Protein AF-0000000084421036 (afdb_homodimer)

Secondary structure (DSSP, 8-state):
--STTSSS----BSSSS-EEHHHHHHHHHHTTTTTEEEEEE--S-SSS-EEEEEE--TTSHHHHHHHHHHHHHHHHHHHHTT--STTTEEE-TT--EE-TTS-EE--SEEEEES-SS-TTS-----SEEEEEESSS-HHHHHHHHHHHHSTTTT--SEEEEEEEE---TTS-TTS----EEEEEEEEE-TTT--EEESSSPEEE-TT----EEEEEHHHHSTT--HHHHHHHHHHHHHHHHHHHHHHHHH-SS-HHHHHHHHHHHHSSPTTEEEEE-HHHHHTT-/--SGGGSS-PPPBSSSS-EEHHHHHHHHHHTTTTTEEEEEE--S-SSS-EEEEEE----SHHHHHHHHHHHHHHHHHHHHTT--STTTEEE-TT--EE-TTS-EE--SEEEEES-SS-TTS-----SEEEEEESSS-HHHHHHHHHHHHSTTTT--SEEEEEEEE---TTS-TTS----EEEEEEEEE-TTT--EEE-SSPEEE-TT----EEEEEHHHHSTT--HHHHHHHHHHHHHHHHHHHHHHHHH-SS-HHHHHHHHHHHHSSPTTEEEEE-HHHHHTT-

Radius of gyration: 23.01 Å; Cα contacts (8 Å, |Δi|>4): 1258; chains: 2; bounding box: 66×68×69 Å

Organism: Gonium pectorale (NCBI:txid33097)

Solvent-accessible surface area (backbone atoms only — not comparable to full-atom values): 28670 Å² total; per-residue (Å²): 130,79,64,68,73,68,68,58,52,63,50,38,59,54,39,92,60,63,38,36,41,62,52,41,45,47,40,22,59,36,11,36,46,29,32,55,29,52,46,67,42,92,68,80,45,79,94,52,27,34,13,36,37,20,19,42,34,68,31,43,40,65,29,16,25,54,39,45,42,49,51,40,29,52,49,48,44,34,40,76,68,66,38,53,43,49,70,46,27,26,62,36,24,39,25,62,38,71,22,75,77,64,43,47,48,60,42,69,21,29,30,22,51,51,48,90,46,59,64,68,39,79,74,70,56,32,24,36,36,33,41,63,29,45,90,47,45,68,68,36,47,54,49,50,42,35,39,33,17,16,80,65,20,40,51,15,32,31,25,38,35,38,36,38,43,76,41,68,80,74,62,66,100,80,63,75,60,65,30,35,36,39,38,40,41,35,25,37,32,90,84,80,30,44,53,38,68,73,60,77,68,46,75,40,32,56,77,50,67,87,42,69,44,77,43,51,38,69,45,58,38,69,91,61,52,72,64,57,45,50,52,48,37,50,47,46,34,50,43,17,52,48,47,23,51,43,43,56,63,60,55,76,78,67,51,64,62,28,46,48,48,17,45,52,37,54,66,40,66,86,45,42,47,65,34,62,38,48,69,48,32,48,44,39,95,128,80,62,68,74,66,64,60,60,65,54,42,60,55,38,92,60,62,38,35,40,59,52,41,43,46,37,22,60,30,9,30,49,30,29,54,28,56,46,69,43,93,68,79,46,78,94,52,27,36,11,37,37,22,26,50,12,72,33,42,42,66,28,16,25,52,40,44,43,49,50,41,29,51,51,48,44,33,41,76,68,67,38,52,44,49,70,46,26,26,61,34,25,39,25,63,38,71,23,76,75,64,45,48,47,62,42,70,20,30,29,22,53,51,49,90,47,58,65,65,39,78,74,71,56,30,24,35,36,32,42,64,28,45,88,54,50,69,68,31,46,53,49,51,41,37,41,32,18,16,78,66,20,40,52,16,32,29,25,39,34,37,37,40,43,75,40,68,80,74,64,68,101,82,63,74,60,66,30,33,35,37,38,38,39,35,27,37,32,89,84,79,30,44,53,37,68,66,64,76,69,44,76,39,32,58,78,50,64,86,41,67,44,75,43,50,39,69,46,58,38,69,90,60,52,72,65,58,44,49,54,49,37,49,48,46,34,49,44,17,52,49,48,22,51,45,41,51,63,65,45,75,80,57,43,63,62,28,46,48,49,17,46,52,38,55,67,41,65,84,46,40,45,66,34,60,37,50,69,47,33,48,42,40,94

pLDDT: mean 70.33, std 19.18, range [15.92, 97.0]

Foldseek 3Di:
DVPPVPPQQFADQPDPFWDWQVVLCVVCVVVVNPQWWFDFDPPPDQPTGTTTTTGNPQPDCLFVVLLVLQQVLVLVLCVLLPQNPCQAKAKPAQDWAAWQSGTIGTFNTFMAGRFPDDNPDDTAQTLETEHEDEPTDPVNQVVVQQQSQAPRHSVYFKYKYKYWDFQPPPDDPPDQRWIKIKIWMWGQDPPPSGIDTPDDIDIATLPDAWPKDWAALCSNHPPDDPVVQQVSLVSQLVSLQVQLVVVCPPDPPDNVNSVVSSVCSNPDDRRIGIRTCVVVSNVSD/DVVVVVPQQFADQPDPFWDWVVVLCVVCVVVVNPQWWFDFDPPPPPPTGTGTTTGNPPPDCLFVVLLVLQQVLVLVLCVLLVQNPCQAKAKPAQDWAAWQSGTIGTFRTFMAGRFPDDNPDDTAQTLETEHEDEPTDPSNQVVVQQQSQAPRHSVYFKYKYKYWDFQPPPDDPPDQRWIKIKIWMWGQDPPPSGIDTPDHIDMATLPDAWPKDWAALCSNHPPDDPVVQQVSLVSQLVSLQVQLVVVVPPDVPPNPNSVVSSVCSNPDDRRIGIRTCVVVSNVND

Nearest PDB structures (foldseek):
  2iqi-assembly7_G  TM=3.781E-01  e=5.170E-01  Xanthomonas campestris pv. campestris
  2iqi-assembly8_H  TM=3.558E-01  e=4.579E-01  Xanthomonas campestris pv. campestris
  2iqi-assembly6_F  TM=3.043E-01  e=6.202E-01  Xanthomonas campestris pv. campestris
  6ayf-assembly1_B  TM=2.927E-01  e=1.741E+00  Homo sapiens
  2iqi-assembly7_G  TM=3.568E-01  e=3.986E-01  Xanthomonas campestris pv. campestris

Sequence (570 aa):
MRSALNSCGFGERLLEEPIRQSEFDALAKSVDDRGLWFKPIDDGRGADPLGLVLRSSETSLLHEVPRAYANTALHHALDALGLSNPEQFRVTGSARRTFANGERREPDGSFEYKPAAGPFEPPGPPTLVLEVAHEQSRAELLAALCSWVGPAGGGAKLAIGIYVHAGSPGQEQGAEADHRLEVHVYAEHATSGAPTALGPPITLTRHSQPGLLWLPLTLLMPGSSRAERAVLSARIAAAGLLGGLWRCVQLPVWPVQSARWAMARWCGPWGALPLDLCQLVRTLGMRSALNSCGFGERLLEEPIRQSEFDALAKSVDDRGLWFKPIDDGRGADPLGLVLRSSETSLLHEVPRAYANTALHHALDALGLSNPEQFRVTGSARRTFANGERREPDGSFEYKPAAGPFEPPGPPTLVLEVAHEQSRAELLAALCSWVGPAGGGAKLAIGIYVHAGSPGQEQGAEADHRLEVHVYAEHATSGAPTALGPPITLTRHSQPGLLWLPLTLLMPGSSRAERAVLSARIAAAGLLGGLWRCVQLPVWPVQSARWAMARWCGPWGALPLDLCQLVRTLG

Structure (mmCIF, N/CA/C/O backbone):
data_AF-0000000084421036-model_v1
#
loop_
_entity.id
_entity.type
_entity.pdbx_description
1 polymer 'Uncharacterized protein'
#
loop_
_atom_site.group_PDB
_atom_site.id
_atom_site.type_symbol
_atom_site.label_atom_id
_atom_site.label_alt_id
_atom_site.label_comp_id
_atom_site.label_asym_id
_atom_site.label_entity_id
_atom_site.label_seq_id
_atom_site.pdbx_PDB_ins_code
_atom_site.Cartn_x
_atom_site.Cartn_y
_atom_site.Cartn_z
_atom_site.occupancy
_atom_site.B_iso_or_equiv
_atom_site.auth_seq_id
_atom_site.auth_comp_id
_atom_site.auth_asym_id
_atom_site.auth_atom_id
_atom_site.pdbx_PDB_model_num
ATOM 1 N N . MET A 1 1 ? 8.359 38.469 -8.281 1 16.28 1 MET A N 1
ATOM 2 C CA . MET A 1 1 ? 7.316 37.656 -7.684 1 16.28 1 MET A CA 1
ATOM 3 C C . MET A 1 1 ? 7.156 36.344 -8.453 1 16.28 1 MET A C 1
ATOM 5 O O . MET A 1 1 ? 6.305 35.5 -8.109 1 16.28 1 MET A O 1
ATOM 9 N N . ARG A 1 2 ? 7.645 36.312 -9.711 1 21.31 2 ARG A N 1
ATOM 10 C CA . ARG A 1 2 ? 7.848 35.312 -10.758 1 21.31 2 ARG A CA 1
ATOM 11 C C . ARG A 1 2 ? 8.789 34.188 -10.281 1 21.31 2 ARG A C 1
ATOM 13 O O . ARG A 1 2 ? 8.75 33.062 -10.789 1 21.31 2 ARG A O 1
ATOM 20 N N . SER A 1 3 ? 9.75 34.625 -9.5 1 20.91 3 SER A N 1
ATOM 21 C CA . SER A 1 3 ? 10.953 33.844 -9.211 1 20.91 3 SER A CA 1
ATOM 22 C C . SER A 1 3 ? 10.664 32.75 -8.195 1 20.91 3 SER A C 1
ATOM 24 O O . SER A 1 3 ? 11.414 31.766 -8.102 1 20.91 3 SER A O 1
ATOM 26 N N . ALA A 1 4 ? 9.844 33.156 -7.262 1 20.12 4 ALA A N 1
ATOM 27 C CA . ALA A 1 4 ? 9.742 32.375 -6.039 1 20.12 4 ALA A CA 1
ATOM 28 C C . ALA A 1 4 ? 9 31.062 -6.293 1 20.12 4 ALA A C 1
ATOM 30 O O . ALA A 1 4 ? 8.969 30.188 -5.426 1 20.12 4 ALA A O 1
ATOM 31 N N . LEU A 1 5 ? 8.094 31.109 -7.246 1 22.11 5 LEU A N 1
ATOM 32 C CA . LEU A 1 5 ? 7.285 29.969 -7.637 1 22.11 5 LEU A CA 1
ATOM 33 C C . LEU A 1 5 ? 8.164 28.859 -8.211 1 22.11 5 LEU A C 1
ATOM 35 O O . LEU A 1 5 ? 7.688 27.75 -8.461 1 22.11 5 LEU A O 1
ATOM 39 N N . ASN A 1 6 ? 9.336 29.25 -8.68 1 23.8 6 ASN A N 1
ATOM 40 C CA . ASN A 1 6 ? 10.344 28.422 -9.344 1 23.8 6 ASN A CA 1
ATOM 41 C C . ASN A 1 6 ? 10.984 27.438 -8.375 1 23.8 6 ASN A C 1
ATOM 43 O O . ASN A 1 6 ? 11.664 26.5 -8.797 1 23.8 6 ASN A O 1
ATOM 47 N N . SER A 1 7 ? 11.219 27.875 -7.223 1 22.31 7 SER A N 1
ATOM 48 C CA . SER A 1 7 ? 12.117 27.141 -6.336 1 22.31 7 SER A CA 1
ATOM 49 C C . SER A 1 7 ? 11.422 25.953 -5.695 1 22.31 7 SER A C 1
ATOM 51 O O . SER A 1 7 ? 12.047 25.188 -4.957 1 22.31 7 SER A O 1
ATOM 53 N N . CYS A 1 8 ? 10.172 26.094 -5.375 1 24.09 8 CYS A N 1
ATOM 54 C CA . CYS A 1 8 ? 9.562 25.047 -4.57 1 24.09 8 CYS A CA 1
ATOM 55 C C . CYS A 1 8 ? 9.344 23.781 -5.395 1 24.09 8 CYS A C 1
ATOM 57 O O . CYS A 1 8 ? 8.984 23.859 -6.574 1 24.09 8 CYS A O 1
ATOM 59 N N . GLY A 1 9 ? 10.07 22.781 -5.062 1 25.77 9 GLY A N 1
ATOM 60 C CA . GLY A 1 9 ? 10.359 21.422 -5.516 1 25.77 9 GLY A CA 1
ATOM 61 C C . GLY A 1 9 ? 9.148 20.703 -6.062 1 25.77 9 GLY A C 1
ATOM 62 O O . GLY A 1 9 ? 9 19.5 -5.863 1 25.77 9 GLY A O 1
ATOM 63 N N . PHE A 1 10 ? 8.117 21.391 -6.297 1 31.45 10 PHE A N 1
ATOM 64 C CA . PHE A 1 10 ? 6.902 20.859 -6.914 1 31.45 10 PHE A CA 1
ATOM 65 C C . PHE A 1 10 ? 7.219 20.203 -8.25 1 31.45 10 PHE A C 1
ATOM 67 O O . PHE A 1 10 ? 8.203 20.547 -8.906 1 31.45 10 PHE A O 1
ATOM 74 N N . GLY A 1 11 ? 6.625 18.922 -8.32 1 36 11 GLY A N 1
ATOM 75 C CA . GLY A 1 11 ? 6.789 18.188 -9.57 1 36 11 GLY A CA 1
ATOM 76 C C . GLY A 1 11 ? 6.527 19.031 -10.797 1 36 11 GLY A C 1
ATOM 77 O O . GLY A 1 11 ? 6.152 20.203 -10.68 1 36 11 GLY A O 1
ATOM 78 N N . GLU A 1 12 ? 7.066 18.562 -11.898 1 37.5 12 GLU A N 1
ATOM 79 C CA . GLU A 1 12 ? 7.062 19.312 -13.148 1 37.5 12 GLU A CA 1
ATOM 80 C C . GLU A 1 12 ? 5.641 19.672 -13.578 1 37.5 12 GLU A C 1
ATOM 82 O O . GLU A 1 12 ? 4.703 18.906 -13.32 1 37.5 12 GLU A O 1
ATOM 87 N N . ARG A 1 13 ? 5.449 20.969 -13.844 1 41.84 13 ARG A N 1
ATOM 88 C CA . ARG A 1 13 ? 4.234 21.531 -14.414 1 41.84 13 ARG A CA 1
ATOM 89 C C . ARG A 1 13 ? 3.775 20.734 -15.625 1 41.84 13 ARG A C 1
ATOM 91 O O . ARG A 1 13 ? 4.535 20.547 -16.578 1 41.84 13 ARG A O 1
ATOM 98 N N . LEU A 1 14 ? 2.701 19.859 -15.414 1 47.59 14 LEU A N 1
ATOM 99 C CA . LEU A 1 14 ? 2.145 19.047 -16.5 1 47.59 14 LEU A CA 1
ATOM 100 C C . LEU A 1 14 ? 1.559 19.938 -17.594 1 47.59 14 LEU A C 1
ATOM 102 O O . LEU A 1 14 ? 1.638 19.594 -18.781 1 47.59 14 LEU A O 1
ATOM 106 N N . LEU A 1 15 ? 0.839 20.938 -17.094 1 46.53 15 LEU A N 1
ATOM 107 C CA . LEU A 1 15 ? 0.282 21.906 -18.031 1 46.53 15 LEU A CA 1
ATOM 108 C C . LEU A 1 15 ? 1.043 23.234 -17.969 1 46.53 15 LEU A C 1
ATOM 110 O O . LEU A 1 15 ? 1.38 23.703 -16.875 1 46.53 15 LEU A O 1
ATOM 114 N N . GLU A 1 16 ? 1.547 23.594 -19.141 1 47.31 16 GLU A N 1
ATOM 115 C CA . GLU A 1 16 ? 2.248 24.859 -19.203 1 47.31 16 GLU A CA 1
ATOM 116 C C . GLU A 1 16 ? 1.397 25.984 -18.594 1 47.31 16 GLU A C 1
ATOM 118 O O . GLU A 1 16 ? 1.912 26.859 -17.891 1 47.31 16 GLU A O 1
ATOM 123 N N . GLU A 1 17 ? 0.081 25.875 -18.906 1 51.34 17 GLU A N 1
ATOM 124 C CA . GLU A 1 17 ? -0.787 26.938 -18.406 1 51.34 17 GLU A CA 1
ATOM 125 C C . GLU A 1 17 ? -1.604 26.453 -17.219 1 51.34 17 GLU A C 1
ATOM 127 O O . GLU A 1 17 ? -2.068 25.312 -17.188 1 51.34 17 GLU A O 1
ATOM 132 N N . PRO A 1 18 ? -1.616 27.312 -16.25 1 57.75 18 PRO A N 1
ATOM 133 C CA . PRO A 1 18 ? -2.502 27 -15.133 1 57.75 18 PRO A CA 1
ATOM 134 C C . PRO A 1 18 ? -3.959 26.828 -15.562 1 57.75 18 PRO A C 1
ATOM 136 O O . PRO A 1 18 ? -4.387 27.422 -16.547 1 57.75 18 PRO A O 1
ATOM 139 N N . ILE A 1 19 ? -4.598 25.875 -14.961 1 63.59 19 ILE A N 1
ATOM 140 C CA . ILE A 1 19 ? -6.023 25.703 -15.219 1 63.59 19 ILE A CA 1
ATOM 141 C C . ILE A 1 19 ? -6.812 25.938 -13.938 1 63.59 19 ILE A C 1
ATOM 143 O O . ILE A 1 19 ? -6.242 25.953 -12.844 1 63.59 19 ILE A O 1
ATOM 147 N N . ARG A 1 20 ? -8.125 26.281 -14.25 1 60.31 20 ARG A N 1
ATOM 148 C CA . ARG A 1 20 ? -9 26.469 -13.094 1 60.31 20 ARG A CA 1
ATOM 149 C C . ARG A 1 20 ? -9.242 25.141 -12.375 1 60.31 20 ARG A C 1
ATOM 151 O O . ARG A 1 20 ? -9.203 24.078 -13 1 60.31 20 ARG A O 1
ATOM 158 N N . GLN A 1 21 ? -9.445 25.328 -11.07 1 62.16 21 GLN A N 1
ATOM 159 C CA . GLN A 1 21 ? -9.734 24.141 -10.281 1 62.16 21 GLN A CA 1
ATOM 160 C C . GLN A 1 21 ? -10.891 23.344 -10.883 1 62.16 21 GLN A C 1
ATOM 162 O O . GLN A 1 21 ? -10.867 22.109 -10.883 1 62.16 21 GLN A O 1
ATOM 167 N N . SER A 1 22 ? -11.898 24.062 -11.273 1 61.53 22 SER A N 1
ATOM 168 C CA . SER A 1 22 ? -13.031 23.375 -11.898 1 61.53 22 SER A CA 1
ATOM 169 C C . SER A 1 22 ? -12.586 22.562 -13.109 1 61.53 22 SER A C 1
ATOM 171 O O . SER A 1 22 ? -13.062 21.453 -13.328 1 61.53 22 SER A O 1
ATOM 173 N N . GLU A 1 23 ? -11.727 23.172 -13.859 1 58.84 23 GLU A N 1
ATOM 174 C CA . GLU A 1 23 ? -11.18 22.469 -15.016 1 58.84 23 GLU A CA 1
ATOM 175 C C . GLU A 1 23 ? -10.312 21.281 -14.57 1 58.84 23 GLU A C 1
ATOM 177 O O . GLU A 1 23 ? -10.359 20.219 -15.188 1 58.84 23 GLU A O 1
ATOM 182 N N . PHE A 1 24 ? -9.547 21.641 -13.578 1 59.06 24 PHE A N 1
ATOM 183 C CA . PHE A 1 24 ? -8.758 20.547 -13.016 1 59.06 24 PHE A CA 1
ATOM 184 C C . PHE A 1 24 ? -9.672 19.438 -12.516 1 59.06 24 PHE A C 1
ATOM 186 O O . PHE A 1 24 ? -9.406 18.25 -12.758 1 59.06 24 PHE A O 1
ATOM 193 N N . ASP A 1 25 ? -10.641 20.016 -11.836 1 57.5 25 ASP A N 1
ATOM 194 C CA . ASP A 1 25 ? -11.602 19.031 -11.336 1 57.5 25 ASP A CA 1
ATOM 195 C C . ASP A 1 25 ? -12.234 18.25 -12.492 1 57.5 25 ASP A C 1
ATOM 197 O O . ASP A 1 25 ? -12.438 17.047 -12.391 1 57.5 25 ASP A O 1
ATOM 201 N N . ALA A 1 26 ? -12.555 19.016 -13.43 1 51.22 26 ALA A N 1
ATOM 202 C CA . ALA A 1 26 ? -13.086 18.375 -14.625 1 51.22 26 ALA A CA 1
ATOM 203 C C . ALA A 1 26 ? -12.047 17.453 -15.266 1 51.22 26 ALA A C 1
ATOM 205 O O . ALA A 1 26 ? -12.375 16.344 -15.688 1 51.22 26 ALA A O 1
ATOM 206 N N . LEU A 1 27 ? -10.922 18.047 -15.258 1 51.53 27 LEU A N 1
ATOM 207 C CA . LEU A 1 27 ? -9.805 17.25 -15.781 1 51.53 27 LEU A CA 1
ATOM 208 C C . LEU A 1 27 ? -9.539 16.047 -14.906 1 51.53 27 LEU A C 1
ATOM 210 O O . LEU A 1 27 ? -9.367 14.93 -15.406 1 51.53 27 LEU A O 1
ATOM 214 N N . ALA A 1 28 ? -9.484 16.531 -13.648 1 51.47 28 ALA A N 1
ATOM 215 C CA . ALA A 1 28 ? -9.258 15.484 -12.664 1 51.47 28 ALA A CA 1
ATOM 216 C C . ALA A 1 28 ? -10.375 14.445 -12.711 1 51.47 28 ALA A C 1
ATOM 218 O O . ALA A 1 28 ? -10.117 13.242 -12.594 1 51.47 28 ALA A O 1
ATOM 219 N N . LYS A 1 29 ? -11.516 15.078 -12.75 1 48.25 29 LYS A N 1
ATOM 220 C CA . LYS A 1 29 ? -12.688 14.227 -12.883 1 48.25 29 LYS A CA 1
ATOM 221 C C . LYS A 1 29 ? -12.625 13.391 -14.164 1 48.25 29 LYS A C 1
ATOM 223 O O . LYS A 1 29 ? -13.016 12.219 -14.172 1 48.25 29 LYS A O 1
ATOM 228 N N . SER A 1 30 ? -12.227 14.102 -15.023 1 40.78 30 SER A N 1
ATOM 229 C CA . SER A 1 30 ? -12.18 13.453 -16.328 1 40.78 30 SER A CA 1
ATOM 230 C C . SER A 1 30 ? -11.016 12.469 -16.422 1 40.78 30 SER A C 1
ATOM 232 O O . SER A 1 30 ? -11.07 11.508 -17.188 1 40.78 30 SER A O 1
ATOM 234 N N . VAL A 1 31 ? -10.117 13.016 -15.672 1 41.53 31 VAL A N 1
ATOM 235 C CA . VAL A 1 31 ? -8.93 12.172 -15.742 1 41.53 31 VAL A CA 1
ATOM 236 C C . VAL A 1 31 ? -8.805 11.359 -14.461 1 41.53 31 VAL A C 1
ATOM 238 O O . VAL A 1 31 ? -7.789 10.688 -14.242 1 41.53 31 VAL A O 1
ATOM 241 N N . ASP A 1 32 ? -9.898 11.031 -13.867 1 39.94 32 ASP A N 1
ATOM 242 C CA . ASP A 1 32 ? -10.078 10.391 -12.57 1 39.94 32 ASP A CA 1
ATOM 243 C C . ASP A 1 32 ? -8.914 10.727 -11.633 1 39.94 32 ASP A C 1
ATOM 245 O O . ASP A 1 32 ? -8.586 9.938 -10.742 1 39.94 32 ASP A O 1
ATOM 249 N N . ASP A 1 33 ? -8.281 11.805 -11.43 1 42.75 33 ASP A N 1
ATOM 250 C CA . ASP A 1 33 ? -7.527 12.672 -10.539 1 42.75 33 ASP A CA 1
ATOM 251 C C . ASP A 1 33 ? -6.207 12.031 -10.125 1 42.75 33 ASP A C 1
ATOM 253 O O . ASP A 1 33 ? -5.617 12.406 -9.109 1 42.75 33 ASP A O 1
ATOM 257 N N . ARG A 1 34 ? -5.652 10.805 -10.5 1 41.72 34 ARG A N 1
ATOM 258 C CA . ARG A 1 34 ? -4.488 10.273 -9.797 1 41.72 34 ARG A CA 1
ATOM 259 C C . ARG A 1 34 ? -3.209 10.945 -10.266 1 41.72 34 ARG A C 1
ATOM 261 O O . ARG A 1 34 ? -3.031 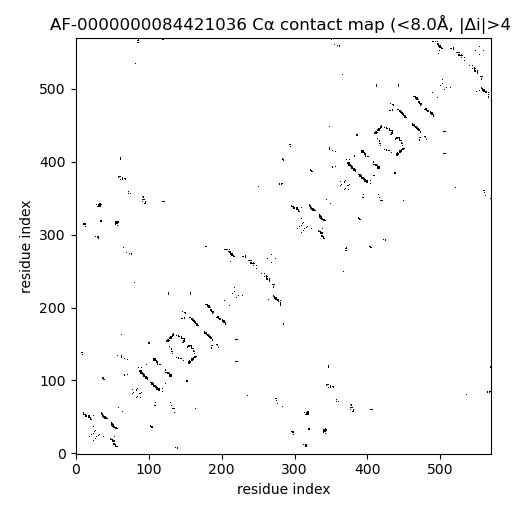11.188 -11.469 1 41.72 34 ARG A O 1
ATOM 268 N N . GLY A 1 35 ? -2.242 11.453 -9.5 1 46.03 35 GLY A N 1
ATOM 269 C CA . GLY A 1 35 ? -0.899 12 -9.602 1 46.03 35 GLY A CA 1
ATOM 270 C C . GLY A 1 35 ? -0.878 13.469 -9.992 1 46.03 35 GLY A C 1
ATOM 271 O O . GLY A 1 35 ? 0.162 13.992 -10.391 1 46.03 35 GLY A O 1
ATOM 272 N N . LEU A 1 36 ? -2.119 13.898 -10.172 1 49.56 36 LEU A N 1
ATOM 273 C CA . LEU A 1 36 ? -2.137 15.336 -10.438 1 49.56 36 LEU A CA 1
ATOM 274 C C . LEU A 1 36 ? -2.32 16.125 -9.148 1 49.56 36 LEU A C 1
ATOM 276 O O . LEU A 1 36 ? -3.059 15.703 -8.25 1 49.56 36 LEU A O 1
ATOM 280 N N . TRP A 1 37 ? -1.472 16.875 -8.945 1 50.19 37 TRP A N 1
ATOM 281 C CA . TRP A 1 37 ? -1.59 17.859 -7.883 1 50.19 37 TRP A CA 1
ATOM 282 C C . TRP A 1 37 ? -1.975 19.219 -8.453 1 50.19 37 TRP A C 1
ATOM 284 O O . TRP A 1 37 ? -1.492 19.625 -9.516 1 50.19 37 TRP A O 1
ATOM 294 N N . PHE A 1 38 ? -3.17 19.703 -7.91 1 53.91 38 PHE A N 1
ATOM 295 C CA . PHE A 1 38 ? -3.555 21.078 -8.203 1 53.91 38 PHE A CA 1
ATOM 296 C C . PHE A 1 38 ? -2.982 22.031 -7.156 1 53.91 38 PHE A C 1
ATOM 298 O O . PHE A 1 38 ? -3.301 21.922 -5.969 1 53.91 38 PHE A O 1
ATOM 305 N N . LYS A 1 39 ? -1.977 22.688 -7.523 1 51.84 39 LYS A N 1
ATOM 306 C CA . LYS A 1 39 ? -1.442 23.75 -6.68 1 51.84 39 LYS A CA 1
ATOM 307 C C . LYS A 1 39 ? -2.043 25.094 -7.055 1 51.84 39 LYS A C 1
ATOM 309 O O . LYS A 1 39 ? -1.723 25.656 -8.109 1 51.84 39 LYS A O 1
ATOM 314 N N . PRO A 1 40 ? -3.021 25.484 -6.191 1 53.84 40 PRO A N 1
ATOM 315 C CA . PRO A 1 40 ? -3.625 26.781 -6.504 1 53.84 40 PRO A CA 1
ATOM 316 C C . PRO A 1 40 ? -2.6 27.906 -6.57 1 53.84 40 PRO A C 1
ATOM 318 O O . PRO A 1 40 ? -1.615 27.906 -5.828 1 53.84 40 PRO A O 1
ATOM 321 N N . ILE A 1 41 ? -2.645 28.672 -7.613 1 53.31 41 ILE A N 1
ATOM 322 C CA . ILE A 1 41 ? -1.901 29.922 -7.668 1 53.31 41 ILE A CA 1
ATOM 323 C C . ILE A 1 41 ? -2.816 31.094 -7.281 1 53.31 41 ILE A C 1
ATOM 325 O O . ILE A 1 41 ? -3.979 31.125 -7.688 1 53.31 41 ILE A O 1
ATOM 329 N N . ASP A 1 42 ? -2.625 31.672 -6.191 1 47.94 42 ASP A N 1
ATOM 330 C CA . ASP A 1 42 ? -3.451 32.781 -5.762 1 47.94 42 ASP A CA 1
ATOM 331 C C . ASP A 1 42 ? -3.727 33.75 -6.922 1 47.94 42 ASP A C 1
ATOM 333 O O . ASP A 1 42 ? -2.82 34.438 -7.398 1 47.94 42 ASP A O 1
ATOM 337 N N . ASP A 1 43 ? -4.855 33.531 -7.621 1 55.19 43 ASP A N 1
ATOM 338 C CA . ASP A 1 43 ? -5.215 34.5 -8.656 1 55.19 43 ASP A CA 1
ATOM 339 C C . ASP A 1 43 ? -6.383 35.375 -8.211 1 55.19 43 ASP A C 1
ATOM 341 O O . ASP A 1 43 ? -6.965 36.094 -9.023 1 55.19 43 ASP A O 1
ATOM 345 N N . GLY A 1 44 ? -6.684 35.312 -7.062 1 56.59 44 GLY A N 1
ATOM 346 C CA . GLY A 1 44 ? -7.707 36.188 -6.504 1 56.59 44 GLY A CA 1
ATOM 347 C C . GLY A 1 44 ? -9.102 35.594 -6.594 1 56.59 44 GLY A C 1
ATOM 348 O O . GLY A 1 44 ? -10.062 36.188 -6.082 1 56.59 44 GLY A O 1
ATOM 349 N N . ARG A 1 45 ? -9.359 34.656 -7.387 1 54.75 45 ARG A N 1
ATOM 350 C CA . ARG A 1 45 ? -10.695 34.062 -7.441 1 54.75 45 ARG A CA 1
ATOM 351 C C . ARG A 1 45 ? -10.773 32.812 -6.555 1 54.75 45 ARG A C 1
ATOM 353 O O . ARG A 1 45 ? -10.078 31.828 -6.789 1 54.75 45 ARG A O 1
ATOM 360 N N . GLY A 1 46 ? -11.219 32.906 -5.445 1 55.94 46 GLY A N 1
ATOM 361 C CA . GLY A 1 46 ? -11.297 31.969 -4.332 1 55.94 46 GLY A CA 1
ATOM 362 C C . GLY A 1 46 ? -12.086 30.719 -4.656 1 55.94 46 GLY A C 1
ATOM 363 O O . GLY A 1 46 ? -11.672 29.609 -4.312 1 55.94 46 GLY A O 1
ATOM 364 N N . ALA A 1 47 ? -13.234 30.75 -5.297 1 61.12 47 ALA A N 1
ATOM 365 C CA . ALA A 1 47 ? -14.117 29.594 -5.383 1 61.12 47 ALA A CA 1
ATOM 366 C C . ALA A 1 47 ? -13.594 28.578 -6.395 1 61.12 47 ALA A C 1
ATOM 368 O O . ALA A 1 47 ? -13.82 27.375 -6.246 1 61.12 47 ALA A O 1
ATOM 369 N N . ASP A 1 48 ? -12.945 29.141 -7.41 1 64.19 48 ASP A N 1
ATOM 370 C CA . ASP A 1 48 ? -12.375 28.328 -8.477 1 64.19 48 ASP A CA 1
ATOM 371 C C . ASP A 1 48 ? -10.969 28.797 -8.844 1 64.19 48 ASP A C 1
ATOM 373 O O . ASP A 1 48 ? -10.766 29.391 -9.898 1 64.19 48 ASP A O 1
ATOM 377 N N . PRO A 1 49 ? -10.008 28.641 -7.887 1 60.31 49 PRO A N 1
ATOM 378 C CA . PRO A 1 49 ? -8.664 29.188 -8.086 1 60.31 49 PRO A CA 1
ATOM 379 C C . PRO A 1 49 ? -7.957 28.578 -9.297 1 60.31 49 PRO A C 1
ATOM 381 O O . PRO A 1 49 ? -8.273 27.453 -9.703 1 60.31 49 PRO A O 1
ATOM 384 N N . LEU A 1 50 ? -7.168 29.422 -9.914 1 61.28 50 LEU A N 1
ATOM 385 C CA . LEU A 1 50 ? -6.227 28.969 -10.93 1 61.28 50 LEU A CA 1
ATOM 386 C C . LEU A 1 50 ? -5.082 28.188 -10.297 1 61.28 50 LEU A C 1
ATOM 388 O O . LEU A 1 50 ? -4.617 28.531 -9.203 1 61.28 50 LEU A O 1
ATOM 392 N N . GLY A 1 51 ? -4.746 27.016 -10.852 1 58.5 51 GLY A N 1
ATOM 393 C CA . GLY A 1 51 ? -3.65 26.25 -10.281 1 58.5 51 GLY A CA 1
ATOM 394 C C . GLY A 1 51 ? -2.871 25.469 -11.312 1 58.5 51 GLY A C 1
ATOM 395 O O . GLY A 1 51 ? -3.27 25.391 -12.477 1 58.5 51 GLY A O 1
ATOM 396 N N . LEU A 1 52 ? -1.653 25.156 -10.875 1 55.16 52 LEU A N 1
ATOM 397 C CA . LEU A 1 52 ? -0.784 24.297 -11.672 1 55.16 52 LEU A CA 1
ATOM 398 C C . LEU A 1 52 ? -1.143 22.828 -11.484 1 55.16 52 LEU A C 1
ATOM 400 O O . LEU A 1 52 ? -1.57 22.422 -10.398 1 55.16 52 LEU A O 1
ATOM 404 N N . VAL A 1 53 ? -1.214 22.203 -12.562 1 53.91 53 VAL A N 1
ATOM 405 C CA . VAL A 1 53 ? -1.4 20.75 -12.484 1 53.91 53 VAL A CA 1
ATOM 406 C C . VAL A 1 53 ? -0.041 20.062 -12.445 1 53.91 53 VAL A C 1
ATOM 408 O O . VAL A 1 53 ? 0.758 20.188 -13.375 1 53.91 53 VAL A O 1
ATOM 411 N N . LEU A 1 54 ? 0.3 19.609 -11.188 1 47.25 54 LEU A N 1
ATOM 412 C CA . LEU A 1 54 ? 1.58 18.953 -10.938 1 47.25 54 LEU A CA 1
ATOM 413 C C . LEU A 1 54 ? 1.428 17.438 -10.961 1 47.25 54 LEU A C 1
ATOM 415 O O . LEU A 1 54 ? 0.337 16.922 -10.719 1 47.25 54 LEU A O 1
ATOM 419 N N . ARG A 1 55 ? 2.369 16.641 -11.672 1 46.69 55 ARG A N 1
ATOM 420 C CA . ARG A 1 55 ? 2.33 15.18 -11.727 1 46.69 55 ARG A CA 1
ATOM 421 C C . ARG A 1 55 ? 2.99 14.562 -10.5 1 46.69 55 ARG A C 1
ATOM 423 O O . ARG A 1 55 ? 4.043 15.031 -10.055 1 46.69 55 ARG A O 1
ATOM 430 N N . SER A 1 56 ? 2.344 13.789 -9.836 1 47.03 56 SER A N 1
ATOM 431 C CA . SER A 1 56 ? 3.047 12.977 -8.852 1 47.03 56 SER A CA 1
ATOM 432 C C . SER A 1 56 ? 3.9 11.906 -9.523 1 47.03 56 SER A C 1
ATOM 434 O O . SER A 1 56 ? 3.414 11.164 -10.383 1 47.03 56 SER A O 1
ATOM 436 N N . SER A 1 57 ? 5.262 12.078 -10.125 1 45.62 57 SER A N 1
ATOM 437 C CA . SER A 1 57 ? 6.312 11.281 -10.758 1 45.62 57 SER A CA 1
ATOM 438 C C . SER A 1 57 ? 6.57 9.992 -9.984 1 45.62 57 SER A C 1
ATOM 440 O O . SER A 1 57 ? 7.387 9.172 -10.406 1 45.62 57 SER A O 1
ATOM 442 N N . GLU A 1 58 ? 6.059 9.625 -9.008 1 54.88 58 GLU A N 1
ATOM 443 C CA . GLU A 1 58 ? 6.848 8.719 -8.188 1 54.88 58 GLU A CA 1
ATOM 444 C C . GLU A 1 58 ? 6.391 7.277 -8.359 1 54.88 58 GLU A C 1
ATOM 446 O O . GLU A 1 58 ? 5.828 6.684 -7.434 1 54.88 58 GLU A O 1
ATOM 451 N N . THR A 1 59 ? 6.555 6.84 -9.789 1 64.88 59 THR A N 1
ATOM 452 C CA . THR A 1 59 ? 6.188 5.445 -10.023 1 64.88 59 THR A CA 1
ATOM 453 C C . THR A 1 59 ? 7.43 4.582 -10.211 1 64.88 59 THR A C 1
ATOM 455 O O . THR A 1 59 ? 7.34 3.447 -10.68 1 64.88 59 THR A O 1
ATOM 458 N N . SER A 1 60 ? 8.578 5.102 -9.938 1 71.12 60 SER A N 1
ATOM 459 C CA . SER A 1 60 ? 9.812 4.32 -10.023 1 71.12 60 SER A CA 1
ATOM 460 C C . SER A 1 60 ? 9.891 3.295 -8.891 1 71.12 60 SER A C 1
ATOM 462 O O . SER A 1 60 ? 9.242 3.449 -7.859 1 71.12 60 SER A O 1
ATOM 464 N N . LEU A 1 61 ? 10.656 2.291 -9.234 1 78.38 61 LEU A N 1
ATOM 465 C CA . LEU A 1 61 ? 10.891 1.291 -8.195 1 78.38 61 LEU A CA 1
ATOM 466 C C . LEU A 1 61 ? 11.5 1.931 -6.953 1 78.38 61 LEU A C 1
ATOM 468 O O . LEU A 1 61 ? 11.156 1.559 -5.828 1 78.38 61 LEU A O 1
ATOM 472 N N . LEU A 1 62 ? 12.336 2.908 -7.191 1 79.25 62 LEU A N 1
ATOM 473 C CA . LEU A 1 62 ? 13.008 3.574 -6.082 1 79.25 62 LEU A CA 1
ATOM 474 C C . LEU A 1 62 ? 12 4.297 -5.191 1 79.25 62 LEU A C 1
ATOM 476 O O . LEU A 1 62 ? 12.242 4.484 -3.998 1 79.25 62 LEU A O 1
ATOM 480 N N . HIS A 1 63 ? 10.922 4.625 -5.742 1 82.94 63 HIS A N 1
ATOM 481 C CA . HIS A 1 63 ? 9.867 5.266 -4.973 1 82.94 63 HIS A CA 1
ATOM 482 C C . HIS A 1 63 ? 8.883 4.238 -4.43 1 82.94 63 HIS A C 1
ATOM 484 O O . HIS A 1 63 ? 8.523 4.277 -3.25 1 82.94 63 HIS A O 1
ATOM 490 N N . GLU A 1 64 ? 8.508 3.34 -5.266 1 84.06 64 GLU A N 1
ATOM 491 C CA . GLU A 1 64 ? 7.383 2.469 -4.949 1 84.06 64 GLU A CA 1
ATOM 492 C C . GLU A 1 64 ? 7.789 1.379 -3.961 1 84.06 64 GLU A C 1
ATOM 494 O O . GLU A 1 64 ? 6.98 0.958 -3.129 1 84.06 64 GLU A O 1
ATOM 499 N N . VAL A 1 65 ? 8.977 0.938 -4.066 1 85.25 65 VAL A N 1
ATOM 500 C CA . VAL A 1 65 ? 9.398 -0.158 -3.199 1 85.25 65 VAL A CA 1
ATOM 501 C C . VAL A 1 65 ? 9.445 0.32 -1.75 1 85.25 65 VAL A C 1
ATOM 503 O O . VAL A 1 65 ? 8.773 -0.245 -0.881 1 85.25 65 VAL A O 1
ATOM 506 N N . PRO A 1 66 ? 10.141 1.403 -1.483 1 89.06 66 PRO A N 1
ATOM 507 C CA . PRO A 1 66 ? 10.102 1.879 -0.099 1 89.06 66 PRO A CA 1
ATOM 508 C C . PRO A 1 66 ? 8.695 2.242 0.365 1 89.06 66 PRO A C 1
ATOM 510 O O . PRO A 1 66 ? 8.344 2.016 1.525 1 89.06 66 PRO A O 1
ATOM 513 N N . ARG A 1 67 ? 7.938 2.762 -0.511 1 90.19 67 ARG A N 1
ATOM 514 C CA . ARG A 1 67 ? 6.562 3.109 -0.175 1 90.19 67 ARG A CA 1
ATOM 515 C C . ARG A 1 67 ? 5.777 1.876 0.26 1 90.19 67 ARG A C 1
ATOM 517 O O . ARG A 1 67 ? 5.113 1.892 1.299 1 90.19 67 ARG A O 1
ATOM 524 N N . ALA A 1 68 ? 5.84 0.884 -0.52 1 89.12 68 ALA A N 1
ATOM 525 C CA . ALA A 1 68 ? 5.082 -0.337 -0.249 1 89.12 68 ALA A CA 1
ATOM 526 C C . ALA A 1 68 ? 5.523 -0.975 1.065 1 89.12 68 ALA A C 1
ATOM 528 O O . ALA A 1 68 ? 4.691 -1.329 1.902 1 89.12 68 ALA A O 1
ATOM 529 N N . TYR A 1 69 ? 6.801 -1.079 1.282 1 88.88 69 TYR A N 1
ATOM 530 C CA . TYR A 1 69 ? 7.312 -1.725 2.486 1 88.88 69 TYR A CA 1
ATOM 531 C C . TYR A 1 69 ? 7.016 -0.885 3.723 1 88.88 69 TYR A C 1
ATOM 533 O O . TYR A 1 69 ? 6.707 -1.425 4.789 1 88.88 69 TYR A O 1
ATOM 541 N N . ALA A 1 70 ? 7.121 0.395 3.582 1 92.31 70 ALA A N 1
ATOM 542 C CA . ALA A 1 70 ? 6.82 1.257 4.723 1 92.31 70 ALA A CA 1
ATOM 543 C C . ALA A 1 70 ? 5.348 1.157 5.113 1 92.31 70 ALA A C 1
ATOM 545 O O . ALA A 1 70 ? 5.02 1.075 6.297 1 92.31 70 ALA A O 1
ATOM 546 N N . ASN A 1 71 ? 4.496 1.2 4.125 1 91.88 71 ASN A N 1
ATOM 547 C CA . ASN A 1 71 ? 3.07 1.055 4.402 1 91.88 71 ASN A CA 1
ATOM 548 C C . ASN A 1 71 ? 2.762 -0.281 5.074 1 91.88 71 ASN A C 1
ATOM 550 O O . ASN A 1 71 ? 1.973 -0.338 6.016 1 91.88 71 ASN A O 1
ATOM 554 N N . THR A 1 72 ? 3.363 -1.259 4.582 1 87.06 72 THR A N 1
ATOM 555 C CA . THR A 1 72 ? 3.152 -2.582 5.156 1 87.06 72 THR A CA 1
ATOM 556 C C . THR A 1 72 ? 3.646 -2.629 6.598 1 87.06 72 THR A C 1
ATOM 558 O O . THR A 1 72 ? 2.98 -3.193 7.469 1 87.06 72 THR A O 1
ATOM 561 N N . ALA A 1 73 ? 4.758 -2.043 6.82 1 86.75 73 ALA A N 1
ATOM 562 C CA . ALA A 1 73 ? 5.305 -2.012 8.172 1 86.75 73 ALA A CA 1
ATOM 563 C C . ALA A 1 73 ? 4.352 -1.302 9.133 1 86.75 73 ALA A C 1
ATOM 565 O O . ALA A 1 73 ? 4.145 -1.757 10.258 1 86.75 73 ALA A O 1
ATOM 566 N N . LEU A 1 74 ? 3.805 -0.258 8.664 1 91.06 74 LEU A N 1
ATOM 567 C CA . LEU A 1 74 ? 2.871 0.505 9.484 1 91.06 74 LEU A CA 1
ATOM 568 C C . LEU A 1 74 ? 1.609 -0.304 9.773 1 91.06 74 LEU A C 1
ATOM 570 O O . LEU A 1 74 ? 1.152 -0.367 10.914 1 91.06 74 LEU A O 1
ATOM 574 N N . HIS A 1 75 ? 1.147 -0.912 8.75 1 85.88 75 HIS A N 1
ATOM 575 C CA . HIS A 1 75 ? -0.041 -1.739 8.922 1 85.88 75 HIS A CA 1
ATOM 576 C C . HIS A 1 75 ? 0.224 -2.889 9.891 1 85.88 75 HIS A C 1
ATOM 578 O O . HIS A 1 75 ? -0.609 -3.188 10.75 1 85.88 75 HIS A O 1
ATOM 584 N N . HIS A 1 76 ? 1.327 -3.477 9.727 1 78.62 76 HIS A N 1
ATOM 585 C CA . HIS A 1 76 ? 1.688 -4.602 10.578 1 78.62 76 HIS A CA 1
ATOM 586 C C . HIS A 1 76 ? 1.796 -4.172 12.039 1 78.62 76 HIS A C 1
ATOM 588 O O . HIS A 1 76 ? 1.363 -4.895 12.938 1 78.62 76 HIS A O 1
ATOM 594 N N . ALA A 1 77 ? 2.381 -3.055 12.188 1 81.75 77 ALA A N 1
ATOM 595 C CA . ALA A 1 77 ? 2.531 -2.549 13.555 1 81.75 77 ALA A CA 1
ATOM 596 C C . ALA A 1 77 ? 1.173 -2.328 14.211 1 81.75 77 ALA A C 1
ATOM 598 O O . ALA A 1 77 ? 0.966 -2.707 15.367 1 81.75 77 ALA A O 1
ATOM 599 N N . LEU A 1 78 ? 0.255 -1.797 13.484 1 82.44 78 LEU A N 1
ATOM 600 C CA . LEU A 1 78 ? -1.081 -1.539 14.008 1 82.44 78 LEU A CA 1
ATOM 601 C C . LEU A 1 78 ? -1.836 -2.844 14.242 1 82.44 78 LEU A C 1
ATOM 603 O O . LEU A 1 78 ? -2.535 -2.992 15.242 1 82.44 78 LEU A O 1
ATOM 607 N N . ASP A 1 79 ? -1.664 -3.756 13.32 1 73.88 79 ASP A N 1
ATOM 608 C CA . ASP A 1 79 ? -2.338 -5.047 13.414 1 73.88 79 ASP A CA 1
ATOM 609 C C . ASP A 1 79 ? -1.846 -5.836 14.625 1 73.88 79 ASP A C 1
ATOM 611 O O . ASP A 1 79 ? -2.641 -6.457 15.336 1 73.88 79 ASP A O 1
ATOM 615 N N . ALA A 1 80 ? -0.596 -5.824 14.789 1 65.75 80 ALA A N 1
ATOM 616 C CA . ALA A 1 80 ? 0.009 -6.57 15.891 1 65.75 80 ALA A CA 1
ATOM 617 C C . ALA A 1 80 ? -0.53 -6.098 17.234 1 65.75 80 ALA A C 1
ATOM 619 O O . ALA A 1 80 ? -0.566 -6.863 18.203 1 65.75 80 ALA A O 1
ATOM 620 N N . LEU A 1 81 ? -1.074 -4.941 17.203 1 67.81 81 LEU A N 1
ATOM 621 C CA . LEU A 1 81 ? -1.563 -4.375 18.453 1 67.81 81 LEU A CA 1
ATOM 622 C C . LEU A 1 81 ? -3.086 -4.43 18.516 1 67.81 81 LEU A C 1
ATOM 624 O O . LEU A 1 81 ? -3.691 -3.914 19.469 1 67.81 81 LEU A O 1
ATOM 628 N N . GLY A 1 82 ? -3.59 -4.934 17.453 1 68 82 GLY A N 1
ATOM 629 C CA . GLY A 1 82 ? -5.039 -5.047 17.422 1 68 82 GLY A CA 1
ATOM 630 C C . GLY A 1 82 ? -5.734 -3.748 17.062 1 68 82 GLY A C 1
ATOM 631 O O . GLY A 1 82 ? -6.902 -3.551 17.406 1 68 82 GLY A O 1
ATOM 632 N N . LEU A 1 83 ? -5.004 -2.867 16.5 1 72.62 83 LEU A N 1
ATOM 633 C CA . LEU A 1 83 ? -5.555 -1.558 16.156 1 72.62 83 LEU A CA 1
ATOM 634 C C . LEU A 1 83 ? -5.953 -1.5 14.688 1 72.62 83 LEU A C 1
ATOM 636 O O . LEU A 1 83 ? -6.379 -0.453 14.195 1 72.62 83 LEU A O 1
ATOM 640 N N . SER A 1 84 ? -5.816 -2.617 14.016 1 69.94 84 SER A N 1
ATOM 641 C CA . SER A 1 84 ? -5.996 -2.574 12.57 1 69.94 84 SER A CA 1
ATOM 642 C C . SER A 1 84 ? -7.473 -2.66 12.195 1 69.94 84 SER A C 1
ATOM 644 O O . SER A 1 84 ? -7.816 -2.662 11.008 1 69.94 84 SER A O 1
ATOM 646 N N . ASN A 1 85 ? -8.273 -2.684 13.227 1 73.19 85 ASN A N 1
ATOM 647 C CA . ASN A 1 85 ? -9.703 -2.596 12.961 1 73.19 85 ASN A CA 1
ATOM 648 C C . ASN A 1 85 ? -10.078 -1.247 12.344 1 73.19 85 ASN A C 1
ATOM 650 O O . ASN A 1 85 ? -9.711 -0.198 12.883 1 73.19 85 ASN A O 1
ATOM 654 N N . PRO A 1 86 ? -10.781 -1.335 11.211 1 75.44 86 PRO A N 1
ATOM 655 C CA . PRO A 1 86 ? -11.102 -0.087 10.516 1 75.44 86 PRO A CA 1
ATOM 656 C C . PRO A 1 86 ? -11.891 0.888 11.391 1 75.44 86 PRO A C 1
ATOM 658 O O . PRO A 1 86 ? -11.859 2.098 11.148 1 75.44 86 PRO A O 1
ATOM 661 N N . GLU A 1 87 ? -12.508 0.413 12.398 1 75.31 87 GLU A N 1
ATOM 662 C CA . GLU A 1 87 ? -13.234 1.288 13.32 1 75.31 87 GLU A CA 1
ATOM 663 C C . GLU A 1 87 ? -12.273 2.033 14.242 1 75.31 87 GLU A C 1
ATOM 665 O O . GLU A 1 87 ? -12.594 3.117 14.734 1 75.31 87 GLU A O 1
ATOM 670 N N . GLN A 1 88 ? -11.148 1.376 14.477 1 80.94 88 GLN A N 1
ATOM 671 C CA . GLN A 1 88 ? -10.156 2.012 15.336 1 80.94 88 GLN A CA 1
ATOM 672 C C . GLN A 1 88 ? -9.141 2.795 14.516 1 80.94 88 GLN A C 1
ATOM 674 O O . GLN A 1 88 ? -8.875 3.965 14.797 1 80.94 88 GLN A O 1
ATOM 679 N N . PHE A 1 89 ? -8.578 2.109 13.609 1 85.88 89 PHE A N 1
ATOM 680 C CA . PHE A 1 89 ? -7.633 2.725 12.688 1 85.88 89 PHE A CA 1
ATOM 681 C C . PHE A 1 89 ? -7.988 2.389 11.242 1 85.88 89 PHE A C 1
ATOM 683 O O . PHE A 1 89 ? -7.848 1.242 10.812 1 85.88 89 PHE A O 1
ATOM 690 N N . ARG A 1 90 ? -8.383 3.41 10.617 1 86.88 90 ARG A N 1
ATOM 691 C CA . ARG A 1 90 ? -8.719 3.236 9.211 1 86.88 90 ARG A CA 1
ATOM 692 C C . ARG A 1 90 ? -7.523 3.551 8.32 1 86.88 90 ARG A C 1
ATOM 694 O O . ARG A 1 90 ? -6.883 4.594 8.477 1 86.88 90 ARG A O 1
ATOM 701 N N . VAL A 1 91 ? -7.238 2.549 7.465 1 88.62 91 VAL A N 1
ATOM 702 C CA . VAL A 1 91 ? -6.215 2.773 6.445 1 88.62 91 VAL A CA 1
ATOM 703 C C . VAL A 1 91 ? -6.852 3.391 5.203 1 88.62 91 VAL A C 1
ATOM 705 O O . VAL A 1 91 ? -7.773 2.814 4.621 1 88.62 91 VAL A O 1
ATOM 708 N N . THR A 1 92 ? -6.352 4.559 4.855 1 87.94 92 THR A N 1
ATOM 709 C CA . THR A 1 92 ? -6.977 5.25 3.736 1 87.94 92 THR A CA 1
ATOM 710 C C . THR A 1 92 ? -6.012 5.352 2.557 1 87.94 92 THR A C 1
ATOM 712 O O . THR A 1 92 ? -6.348 5.926 1.52 1 87.94 92 THR A O 1
ATOM 715 N N . GLY A 1 93 ? -4.84 4.824 2.732 1 88.5 93 GLY A N 1
ATOM 716 C CA . GLY A 1 93 ? -3.883 4.75 1.641 1 88.5 93 GLY A CA 1
ATOM 717 C C . GLY A 1 93 ? -3.545 6.105 1.052 1 88.5 93 GLY A C 1
ATOM 718 O O . GLY A 1 93 ? -3.188 7.035 1.781 1 88.5 93 GLY A O 1
ATOM 719 N N . SER A 1 94 ? -3.719 6.148 -0.254 1 83.81 94 SER A N 1
ATOM 720 C CA . SER A 1 94 ? -3.359 7.367 -0.973 1 83.81 94 SER A CA 1
ATOM 721 C C . SER A 1 94 ? -4.598 8.156 -1.375 1 83.81 94 SER A C 1
ATOM 723 O O . SER A 1 94 ? -4.59 8.859 -2.387 1 83.81 94 SER A O 1
ATOM 725 N N . ALA A 1 95 ? -5.625 8.055 -0.612 1 81.06 95 ALA A N 1
ATOM 726 C CA . ALA A 1 95 ? -6.84 8.805 -0.919 1 81.06 95 ALA A CA 1
ATOM 727 C C . ALA A 1 95 ? -6.57 10.312 -0.91 1 81.06 95 ALA A C 1
ATOM 729 O O . ALA A 1 95 ? -5.844 10.812 -0.051 1 81.06 95 ALA A O 1
ATOM 730 N N . ARG A 1 96 ? -7.207 10.945 -1.813 1 77.44 96 ARG A N 1
ATOM 731 C CA . ARG A 1 96 ? -7.047 12.398 -1.903 1 77.44 96 ARG A CA 1
ATOM 732 C C . ARG A 1 96 ? -7.645 13.086 -0.685 1 77.44 96 ARG A C 1
ATOM 734 O O . ARG A 1 96 ? -8.734 12.734 -0.235 1 77.44 96 ARG A O 1
ATOM 741 N N . ARG A 1 97 ? -6.848 14.008 -0.251 1 79 97 ARG A N 1
ATOM 742 C CA . ARG A 1 97 ? -7.297 14.812 0.883 1 79 97 ARG A CA 1
ATOM 743 C C . ARG A 1 97 ? -7.355 16.297 0.52 1 79 97 ARG A C 1
ATOM 745 O O . ARG A 1 97 ? -6.516 16.781 -0.237 1 79 97 ARG A O 1
ATOM 752 N N . THR A 1 98 ? -8.328 16.875 1.101 1 72.31 98 THR A N 1
ATOM 753 C CA . THR A 1 98 ? -8.461 18.312 0.931 1 72.31 98 THR A CA 1
ATOM 754 C C . THR A 1 98 ? -8.008 19.047 2.186 1 72.31 98 THR A C 1
ATOM 756 O O . THR A 1 98 ? -8.5 18.781 3.283 1 72.31 98 THR A O 1
ATOM 759 N N . PHE A 1 99 ? -7.078 19.922 1.934 1 75.62 99 PHE A N 1
ATOM 760 C CA . PHE A 1 99 ? -6.562 20.719 3.043 1 75.62 99 PHE A CA 1
ATOM 761 C C . PHE A 1 99 ? -7.539 21.828 3.418 1 75.62 99 PHE A C 1
ATOM 763 O O . PHE A 1 99 ? -8.484 22.109 2.674 1 75.62 99 PHE A O 1
ATOM 770 N N . ALA A 1 100 ? -7.316 22.359 4.641 1 72.69 100 ALA A N 1
ATOM 771 C CA . ALA A 1 100 ? -8.156 23.453 5.121 1 72.69 100 ALA A CA 1
ATOM 772 C C . ALA A 1 100 ? -8.117 24.641 4.156 1 72.69 100 ALA A C 1
ATOM 774 O O . ALA A 1 100 ? -9.117 25.344 3.99 1 72.69 100 ALA A O 1
ATOM 775 N N . ASN A 1 101 ? -7.078 24.844 3.535 1 60.69 101 ASN A N 1
ATOM 776 C CA . ASN A 1 101 ? -6.93 25.969 2.615 1 60.69 101 ASN A CA 1
ATOM 777 C C . ASN A 1 101 ? -7.473 25.625 1.229 1 60.69 101 ASN A C 1
ATOM 779 O O . ASN A 1 101 ? -7.336 26.422 0.295 1 60.69 101 ASN A O 1
ATOM 783 N N . GLY A 1 102 ? -7.91 24.406 1.035 1 62.06 102 GLY A N 1
ATOM 784 C CA . GLY A 1 102 ? -8.516 24.016 -0.229 1 62.06 102 GLY A CA 1
ATOM 785 C C . GLY A 1 102 ? -7.586 23.203 -1.113 1 62.06 102 GLY A C 1
ATOM 786 O O . GLY A 1 102 ? -8.016 22.656 -2.127 1 62.06 102 GLY A O 1
ATOM 787 N N . GLU A 1 103 ? -6.336 23.188 -0.711 1 64.38 103 GLU A N 1
ATOM 788 C CA . GLU A 1 103 ? -5.383 22.375 -1.466 1 64.38 103 GLU A CA 1
ATOM 789 C C . GLU A 1 103 ? -5.723 20.891 -1.367 1 64.38 103 GLU A C 1
ATOM 791 O O . GLU A 1 103 ? -6.168 20.406 -0.321 1 64.38 103 GLU A O 1
ATOM 796 N N . ARG A 1 104 ? -5.516 20.219 -2.496 1 68.81 104 ARG A N 1
ATOM 797 C CA . ARG A 1 104 ? -5.738 18.781 -2.518 1 68.81 104 ARG A CA 1
ATOM 798 C C . ARG A 1 104 ? -4.426 18.016 -2.699 1 68.81 104 ARG A C 1
ATOM 800 O O . ARG A 1 104 ? -3.605 18.391 -3.545 1 68.81 104 ARG A O 1
ATOM 807 N N . ARG A 1 105 ? -4.246 17.016 -1.837 1 73.62 105 ARG A N 1
ATOM 808 C CA . ARG A 1 105 ? -3.021 16.234 -1.895 1 73.62 105 ARG A CA 1
ATOM 809 C C . ARG A 1 105 ? -3.312 14.75 -1.663 1 73.62 105 ARG A C 1
ATOM 811 O O . ARG A 1 105 ? -4.305 14.398 -1.022 1 73.62 105 ARG A O 1
ATOM 818 N N . GLU A 1 106 ? -2.449 13.969 -2.275 1 79.62 106 GLU A N 1
ATOM 819 C CA . GLU A 1 106 ? -2.492 12.523 -2.055 1 79.62 106 GLU A CA 1
ATOM 820 C C . GLU A 1 106 ? -1.234 12.039 -1.34 1 79.62 106 GLU A C 1
ATOM 822 O O . GLU A 1 106 ? -0.127 12.164 -1.866 1 79.62 106 GLU A O 1
ATOM 827 N N . PRO A 1 107 ? -1.452 11.555 -0.162 1 88.69 107 PRO A N 1
ATOM 828 C CA . PRO A 1 107 ? -0.287 10.992 0.524 1 88.69 107 PRO A CA 1
ATOM 829 C C . PRO A 1 107 ? 0.15 9.648 -0.058 1 88.69 107 PRO A C 1
ATOM 831 O O . PRO A 1 107 ? -0.586 9.039 -0.841 1 88.69 107 PRO A O 1
ATOM 834 N N . ASP A 1 108 ? 1.379 9.203 0.242 1 88.5 108 ASP A N 1
ATOM 835 C CA . ASP A 1 108 ? 1.84 7.871 -0.141 1 88.5 108 ASP A CA 1
ATOM 836 C C . ASP A 1 108 ? 1.257 6.801 0.779 1 88.5 108 ASP A C 1
ATOM 838 O O . ASP A 1 108 ? 1.31 5.613 0.467 1 88.5 108 ASP A O 1
ATOM 842 N N . GLY A 1 109 ? 0.717 7.184 1.85 1 92.25 109 GLY A N 1
ATOM 843 C CA . GLY A 1 109 ? -0.007 6.398 2.834 1 92.25 109 GLY A CA 1
ATOM 844 C C . GLY A 1 109 ? -0.663 7.242 3.91 1 92.25 109 GLY A C 1
ATOM 845 O O . GLY A 1 109 ? -0.129 8.281 4.297 1 92.25 109 GLY A O 1
ATOM 846 N N . SER A 1 110 ? -1.815 6.797 4.352 1 92.81 110 SER A N 1
ATOM 847 C CA . SER A 1 110 ? -2.479 7.566 5.398 1 92.81 110 SER A CA 1
ATOM 848 C C . SER A 1 110 ? -3.346 6.668 6.277 1 92.81 110 SER A C 1
ATOM 850 O O . SER A 1 110 ? -3.883 5.664 5.809 1 92.81 110 SER A O 1
ATOM 852 N N . PHE A 1 111 ? -3.436 7.102 7.516 1 93 111 PHE A N 1
ATOM 853 C CA . PHE A 1 111 ? -4.152 6.379 8.562 1 93 111 PHE A CA 1
ATOM 854 C C . PHE A 1 111 ? -4.977 7.34 9.414 1 93 111 PHE A C 1
ATOM 856 O O . PHE A 1 111 ? -4.539 8.453 9.695 1 93 111 PHE A O 1
ATOM 863 N N . GLU A 1 112 ? -6.18 6.871 9.758 1 91.06 112 GLU A N 1
ATOM 864 C CA . GLU A 1 112 ? -7.07 7.684 10.578 1 91.06 112 GLU A CA 1
ATOM 865 C C . GLU A 1 112 ? -7.465 6.945 11.859 1 91.06 112 GLU A C 1
ATOM 867 O O . GLU A 1 112 ? -8.023 5.848 11.797 1 91.06 112 GLU A O 1
ATOM 872 N N . TYR A 1 113 ? -7.105 7.555 12.961 1 90.5 113 TYR A N 1
ATOM 873 C CA . TYR A 1 113 ? -7.535 7.016 14.25 1 90.5 113 TYR A CA 1
ATOM 874 C C . TYR A 1 113 ? -8.977 7.41 14.555 1 90.5 113 TYR A C 1
ATOM 876 O O . TYR A 1 113 ? -9.336 8.586 14.453 1 90.5 113 TYR A O 1
ATOM 884 N N . LYS A 1 114 ? -9.797 6.367 14.859 1 81.75 114 LYS A N 1
ATOM 885 C CA . LYS A 1 114 ? -11.211 6.508 15.211 1 81.75 114 LYS A CA 1
ATOM 886 C C . LYS A 1 114 ? -11.93 7.438 14.242 1 81.75 114 LYS A C 1
ATOM 888 O O . LYS A 1 114 ? -12.352 8.531 14.617 1 81.75 114 LYS A O 1
ATOM 893 N N . PRO A 1 115 ? -11.977 6.871 13.117 1 74.94 115 PRO A N 1
ATOM 894 C CA . PRO A 1 115 ? -12.664 7.684 12.109 1 74.94 115 PRO A CA 1
ATOM 895 C C . PRO A 1 115 ? -14.117 7.977 12.484 1 74.94 115 PRO A C 1
ATOM 897 O O . PRO A 1 115 ? -14.789 7.133 13.078 1 74.94 115 PRO A O 1
ATOM 900 N N . ALA A 1 116 ? -14.438 9.18 12.297 1 67.25 116 ALA A N 1
ATOM 901 C CA . ALA A 1 116 ? -15.797 9.609 12.609 1 67.25 116 ALA A CA 1
ATOM 902 C C . ALA A 1 116 ? -16.797 9.023 11.617 1 67.25 116 ALA A C 1
ATOM 904 O O . ALA A 1 116 ? -17.984 8.922 11.922 1 67.25 116 ALA A O 1
ATOM 905 N N . ALA A 1 117 ? -16.297 8.672 10.5 1 63.97 117 ALA A N 1
ATOM 906 C CA . ALA A 1 117 ? -17.172 8.227 9.414 1 63.97 117 ALA A CA 1
ATOM 907 C C . ALA A 1 117 ? -16.828 6.805 8.984 1 63.97 117 ALA A C 1
ATOM 909 O O . ALA A 1 117 ? -15.805 6.258 9.391 1 63.97 117 ALA A O 1
ATOM 910 N N . GLY A 1 118 ? -17.781 6.262 8.32 1 65.12 118 GLY A N 1
ATOM 911 C CA . GLY A 1 118 ? -17.594 4.914 7.805 1 65.12 118 GLY A CA 1
ATOM 912 C C . GLY A 1 118 ? -16.391 4.801 6.871 1 65.12 118 GLY A C 1
ATOM 913 O O . GLY A 1 118 ? -15.758 5.805 6.543 1 65.12 118 GLY A O 1
ATOM 914 N N . PRO A 1 119 ? -15.992 3.617 6.551 1 63.94 119 PRO A N 1
ATOM 915 C CA . PRO A 1 119 ? -14.766 3.346 5.797 1 63.94 119 PRO A CA 1
ATOM 916 C C . PRO A 1 119 ? -14.742 4.059 4.445 1 63.94 119 PRO A C 1
ATOM 918 O O . PRO A 1 119 ? -13.664 4.375 3.936 1 63.94 119 PRO A O 1
ATOM 921 N N . PHE A 1 120 ? -15.938 4.355 3.949 1 66.06 120 PHE A N 1
ATOM 922 C CA . PHE A 1 120 ? -15.938 4.93 2.609 1 66.06 120 PHE A CA 1
ATOM 923 C C . PHE A 1 120 ? -16.484 6.352 2.629 1 66.06 120 PHE A C 1
ATOM 925 O O . PHE A 1 120 ? -16.766 6.934 1.577 1 66.06 120 PHE A O 1
ATOM 932 N N . GLU A 1 121 ? -16.594 6.855 3.812 1 66.75 121 GLU A N 1
ATOM 933 C CA . GLU A 1 121 ? -17.031 8.242 3.967 1 66.75 121 GLU A CA 1
ATOM 934 C C . GLU A 1 121 ? -15.844 9.195 4.004 1 66.75 121 GLU A C 1
ATOM 936 O O . GLU A 1 121 ? -14.719 8.789 4.309 1 66.75 121 GLU A O 1
ATOM 941 N N . PRO A 1 122 ? -16.188 10.352 3.549 1 63.69 122 PRO A N 1
ATOM 942 C CA . PRO A 1 122 ? -15.078 11.312 3.533 1 63.69 122 PRO A CA 1
ATOM 943 C C . PRO A 1 122 ? -14.273 11.305 4.828 1 63.69 122 PRO A C 1
ATOM 945 O O . PRO A 1 122 ? -14.844 11.305 5.918 1 63.69 122 PRO A O 1
ATOM 948 N N . PRO A 1 123 ? -13.102 11.219 4.531 1 62.56 123 PRO A N 1
ATOM 949 C CA . PRO A 1 123 ? -12.234 11.094 5.711 1 62.56 123 PRO A CA 1
ATOM 950 C C . PRO A 1 123 ? -12.016 12.422 6.426 1 62.56 123 PRO A C 1
ATOM 952 O O . PRO A 1 123 ? -12.109 13.484 5.805 1 62.56 123 PRO A O 1
ATOM 955 N N . GLY A 1 124 ? -11.961 12.258 7.715 1 73.44 124 GLY A N 1
ATOM 956 C CA . GLY A 1 124 ? -11.391 13.375 8.453 1 73.44 124 GLY A CA 1
ATOM 957 C C . GLY A 1 124 ? -9.891 13.516 8.273 1 73.44 124 GLY A C 1
ATOM 958 O O . GLY A 1 124 ? -9.32 12.906 7.367 1 73.44 124 GLY A O 1
ATOM 959 N N . PRO A 1 125 ? -9.312 14.422 8.938 1 82.62 125 PRO A N 1
ATOM 960 C CA . PRO A 1 125 ? -7.855 14.547 8.883 1 82.62 125 PRO A CA 1
ATOM 961 C C . PRO A 1 125 ? -7.137 13.25 9.25 1 82.62 125 PRO A C 1
ATOM 963 O O . PRO A 1 125 ? -7.59 12.523 10.141 1 82.62 125 PRO A O 1
ATOM 966 N N . PRO A 1 126 ? -6.137 12.984 8.562 1 91.06 126 PRO A N 1
ATOM 967 C CA . PRO A 1 126 ? -5.383 11.781 8.914 1 91.06 126 PRO A CA 1
ATOM 968 C C . PRO A 1 126 ? -4.609 11.93 10.227 1 91.06 126 PRO A C 1
ATOM 970 O O . PRO A 1 126 ? -4.238 13.039 10.602 1 91.06 126 PRO A O 1
ATOM 973 N N . THR A 1 127 ? -4.5 10.82 10.898 1 93 127 THR A N 1
ATOM 974 C CA . THR A 1 127 ? -3.656 10.797 12.094 1 93 127 THR A CA 1
ATOM 975 C C . THR A 1 127 ? -2.186 10.656 11.711 1 93 127 THR A C 1
ATOM 977 O O . THR A 1 127 ? -1.323 11.32 12.281 1 93 127 THR A O 1
ATOM 980 N N . LEU A 1 128 ? -1.941 9.82 10.75 1 95.19 128 LEU A N 1
ATOM 981 C CA . LEU A 1 128 ? -0.596 9.484 10.297 1 95.19 128 LEU A CA 1
ATOM 982 C C . LEU A 1 128 ? -0.513 9.5 8.773 1 95.19 128 LEU A C 1
ATOM 984 O O . LEU A 1 128 ? -1.392 8.961 8.094 1 95.19 128 LEU A O 1
ATOM 988 N N . VAL A 1 129 ? 0.556 10.172 8.281 1 95.5 129 VAL A N 1
ATOM 989 C CA . VAL A 1 129 ? 0.786 10.211 6.844 1 95.5 129 VAL A CA 1
ATOM 990 C C . VAL A 1 129 ? 2.209 9.758 6.535 1 95.5 129 VAL A C 1
ATOM 992 O O . VAL A 1 129 ? 3.129 9.992 7.324 1 95.5 129 VAL A O 1
ATOM 995 N N . LEU A 1 130 ? 2.314 9.078 5.41 1 95.69 130 LEU A N 1
ATOM 996 C CA . LEU A 1 130 ? 3.605 8.656 4.875 1 95.69 130 LEU A CA 1
ATOM 997 C C . LEU A 1 130 ? 3.896 9.352 3.549 1 95.69 130 LEU A C 1
ATOM 999 O O . LEU A 1 130 ? 3.014 9.461 2.693 1 95.69 130 LEU A O 1
ATOM 1003 N N . GLU A 1 131 ? 5.055 9.914 3.402 1 91.88 131 GLU A N 1
ATOM 1004 C CA . GLU A 1 131 ? 5.562 10.461 2.145 1 91.88 131 GLU A CA 1
ATOM 1005 C C . GLU A 1 131 ? 6.926 9.867 1.798 1 91.88 131 GLU A C 1
ATOM 1007 O O . GLU A 1 131 ? 7.797 9.742 2.664 1 91.88 131 GLU A O 1
ATOM 1012 N N . VAL A 1 132 ? 7.047 9.438 0.626 1 90.38 132 VAL A N 1
ATOM 1013 C CA . VAL A 1 132 ? 8.32 8.938 0.126 1 90.38 132 VAL A CA 1
ATOM 1014 C C . VAL A 1 132 ? 8.805 9.812 -1.029 1 90.38 132 VAL A C 1
ATOM 1016 O O . VAL A 1 132 ? 8.016 10.203 -1.89 1 90.38 132 VAL A O 1
ATOM 1019 N N . ALA A 1 133 ? 10.117 10.125 -0.981 1 84.44 133 ALA A N 1
ATOM 1020 C CA . ALA A 1 133 ? 10.688 10.961 -2.037 1 84.44 133 ALA A CA 1
ATOM 1021 C C . ALA A 1 133 ? 11.938 10.32 -2.623 1 84.44 133 ALA A C 1
ATOM 1023 O O . ALA A 1 133 ? 12.781 9.805 -1.887 1 84.44 133 ALA A O 1
ATOM 1024 N N . HIS A 1 134 ? 12.008 10.281 -3.871 1 77.19 134 HIS A N 1
ATOM 1025 C CA . HIS A 1 134 ? 13.211 9.883 -4.594 1 77.19 134 HIS A CA 1
ATOM 1026 C C . HIS A 1 134 ? 13.547 10.883 -5.691 1 77.19 134 HIS A C 1
ATOM 1028 O O . HIS A 1 134 ? 14.695 11.336 -5.797 1 77.19 134 HIS A O 1
ATOM 1034 N N . GLU A 1 135 ? 12.617 11.227 -6.465 1 66.38 135 GLU A N 1
ATOM 1035 C CA . GLU A 1 135 ? 12.82 12.188 -7.547 1 66.38 135 GLU A CA 1
ATOM 1036 C C . GLU A 1 135 ? 12.695 13.617 -7.043 1 66.38 135 GLU A C 1
ATOM 1038 O O . GLU A 1 135 ? 13.367 14.523 -7.547 1 66.38 135 GLU A O 1
ATOM 1043 N N . GLN A 1 136 ? 11.883 13.758 -6.016 1 70.31 136 GLN A N 1
ATOM 1044 C CA . GLN A 1 136 ? 11.75 15.055 -5.363 1 70.31 136 GLN A CA 1
ATOM 1045 C C . GLN A 1 136 ? 12.938 15.336 -4.445 1 70.31 136 GLN A C 1
ATOM 1047 O O . GLN A 1 136 ? 13.578 14.406 -3.953 1 70.31 136 GLN A O 1
ATOM 1052 N N . SER A 1 137 ? 13.18 16.609 -4.297 1 75.25 137 SER A N 1
ATOM 1053 C CA . SER A 1 137 ? 14.266 16.984 -3.395 1 75.25 137 SER A CA 1
ATOM 1054 C C . SER A 1 137 ? 13.898 16.703 -1.942 1 75.25 137 SER A C 1
ATOM 1056 O O . SER A 1 137 ? 12.719 16.578 -1.608 1 75.25 137 SER A O 1
ATOM 1058 N N . ARG A 1 138 ? 14.938 16.656 -1.215 1 85.94 138 ARG A N 1
ATOM 1059 C CA . ARG A 1 138 ? 14.75 16.484 0.222 1 85.94 138 ARG A CA 1
ATOM 1060 C C . ARG A 1 138 ? 13.953 17.641 0.814 1 85.94 138 ARG A C 1
ATOM 1062 O O . ARG A 1 138 ? 13.07 17.438 1.65 1 85.94 138 ARG A O 1
ATOM 1069 N N . ALA A 1 139 ? 14.242 18.844 0.43 1 83.5 139 ALA A N 1
ATOM 1070 C CA . ALA A 1 139 ? 13.562 20.047 0.919 1 83.5 139 ALA A CA 1
ATOM 1071 C C . ALA A 1 139 ? 12.07 20 0.589 1 83.5 139 ALA A C 1
ATOM 1073 O O . ALA A 1 139 ? 11.234 20.375 1.408 1 83.5 139 ALA A O 1
ATOM 1074 N N . GLU A 1 140 ? 11.781 19.5 -0.538 1 78.38 140 GLU A N 1
ATOM 1075 C CA . GLU A 1 140 ? 10.383 19.391 -0.943 1 78.38 140 GLU A CA 1
ATOM 1076 C C . GLU A 1 140 ? 9.648 18.359 -0.091 1 78.38 140 GLU A C 1
ATOM 1078 O O . GLU A 1 140 ? 8.477 18.531 0.245 1 78.38 140 GLU A O 1
ATOM 1083 N N . LEU A 1 141 ? 10.367 17.25 0.188 1 87.56 141 LEU A N 1
ATOM 1084 C CA . LEU A 1 141 ? 9.781 16.25 1.062 1 87.56 141 LEU A CA 1
ATOM 1085 C C . LEU A 1 141 ? 9.461 16.844 2.434 1 87.56 141 LEU A C 1
ATOM 1087 O O . LEU A 1 141 ? 8.352 16.656 2.947 1 87.56 141 LEU A O 1
ATOM 1091 N N . LEU A 1 142 ? 10.383 17.609 2.949 1 90.31 142 LEU A N 1
ATOM 1092 C CA . LEU A 1 142 ? 10.195 18.188 4.277 1 90.31 142 LEU A CA 1
ATOM 1093 C C . LEU A 1 142 ? 9.07 19.203 4.273 1 90.31 142 LEU A C 1
ATOM 1095 O O . LEU A 1 142 ? 8.273 19.266 5.219 1 90.31 142 LEU A O 1
ATOM 1099 N N . ALA A 1 143 ? 8.977 19.906 3.244 1 82.69 143 ALA A N 1
ATOM 1100 C CA . ALA A 1 143 ? 7.879 20.859 3.109 1 82.69 143 ALA A CA 1
ATOM 1101 C C . ALA A 1 143 ? 6.535 20.141 3.053 1 82.69 143 ALA A C 1
ATOM 1103 O O . ALA A 1 143 ? 5.551 20.594 3.637 1 82.69 143 ALA A O 1
ATOM 1104 N N . ALA A 1 144 ? 6.551 19.047 2.35 1 83.88 144 ALA A N 1
ATOM 1105 C CA . ALA A 1 144 ? 5.332 18.25 2.262 1 83.88 144 ALA A CA 1
ATOM 1106 C C . ALA A 1 144 ? 4.918 17.734 3.633 1 83.88 144 ALA A C 1
ATOM 1108 O O . ALA A 1 144 ? 3.742 17.781 4 1 83.88 144 ALA A O 1
ATOM 1109 N N . LEU A 1 145 ? 5.891 17.281 4.367 1 92.25 145 LEU A N 1
ATOM 1110 C CA . LEU A 1 145 ? 5.594 16.766 5.703 1 92.25 145 LEU A CA 1
ATOM 1111 C C . LEU A 1 145 ? 5.008 17.875 6.582 1 92.25 145 LEU A C 1
ATOM 1113 O O . LEU A 1 145 ? 4.008 17.656 7.273 1 92.25 145 LEU A O 1
ATOM 1117 N N . CYS A 1 146 ? 5.559 19 6.457 1 89.06 146 CYS A N 1
ATOM 1118 C CA . CYS A 1 146 ? 5.098 20.141 7.25 1 89.06 146 CYS A CA 1
ATOM 1119 C C . CYS A 1 146 ? 3.695 20.562 6.832 1 89.06 146 CYS A C 1
ATOM 1121 O O . CYS A 1 146 ? 2.885 20.953 7.672 1 89.06 146 CYS A O 1
ATOM 1123 N N . SER A 1 147 ? 3.447 20.453 5.602 1 84.62 147 SER A N 1
ATOM 1124 C CA . SER A 1 147 ? 2.119 20.828 5.125 1 84.62 147 SER A CA 1
ATOM 1125 C C . SER A 1 147 ? 1.053 19.875 5.637 1 84.62 147 SER A C 1
ATOM 1127 O O . SER A 1 147 ? -0.09 20.266 5.867 1 84.62 147 SER A O 1
ATOM 1129 N N . TRP A 1 148 ? 1.412 18.641 5.777 1 91 148 TRP A N 1
ATOM 1130 C CA . TRP A 1 148 ? 0.456 17.672 6.301 1 91 148 TRP A CA 1
ATOM 1131 C C . TRP A 1 148 ? 0.156 17.938 7.773 1 91 148 TRP A C 1
ATOM 1133 O O . TRP A 1 148 ? -0.988 17.797 8.211 1 91 148 TRP A O 1
ATOM 1143 N N . VAL A 1 149 ? 1.147 18.312 8.531 1 91.25 149 VAL A N 1
ATOM 1144 C CA . VAL A 1 149 ? 1.019 18.453 9.977 1 91.25 149 VAL A CA 1
ATOM 1145 C C . VAL A 1 149 ? 0.66 19.891 10.328 1 91.25 149 VAL A C 1
ATOM 1147 O O . VAL A 1 149 ? 0.107 20.156 11.398 1 91.25 149 VAL A O 1
ATOM 1150 N N . GLY A 1 150 ? 0.765 20.828 9.594 1 80 150 GLY A N 1
ATOM 1151 C CA . GLY A 1 150 ? 0.564 22.234 9.898 1 80 150 GLY A CA 1
ATOM 1152 C C . GLY A 1 150 ? -0.897 22.609 10.055 1 80 150 GLY A C 1
ATOM 1153 O O . GLY A 1 150 ? -1.78 21.906 9.562 1 80 150 GLY A O 1
ATOM 1154 N N . PRO A 1 151 ? -1.178 23.594 10.859 1 73.94 151 PRO A N 1
ATOM 1155 C CA . PRO A 1 151 ? -2.541 24.031 11.172 1 73.94 151 PRO A CA 1
ATOM 1156 C C . PRO A 1 151 ? -3.371 24.312 9.922 1 73.94 151 PRO A C 1
ATOM 1158 O O . PRO A 1 151 ? -4.582 24.078 9.914 1 73.94 151 PRO A O 1
ATOM 1161 N N . ALA A 1 152 ? -2.77 24.797 8.961 1 67.19 152 ALA A N 1
ATOM 1162 C CA . ALA A 1 152 ? -3.492 25.109 7.727 1 67.19 152 ALA A CA 1
ATOM 1163 C C . ALA A 1 152 ? -3.393 23.969 6.727 1 67.19 152 ALA A C 1
ATOM 1165 O O . ALA A 1 152 ? -3.828 24.094 5.582 1 67.19 152 ALA A O 1
ATOM 1166 N N . GLY A 1 153 ? -2.924 22.922 7.27 1 75.81 153 GLY A N 1
ATOM 1167 C CA . GLY A 1 153 ? -2.621 21.859 6.316 1 75.81 153 GLY A CA 1
ATOM 1168 C C . GLY A 1 153 ? -3.551 20.672 6.434 1 75.81 153 GLY A C 1
ATOM 1169 O O . GLY A 1 153 ? -4.77 20.828 6.512 1 75.81 153 GLY A O 1
ATOM 1170 N N . GLY A 1 154 ? -2.979 19.562 6.246 1 79.69 154 GLY A N 1
ATOM 1171 C CA . GLY A 1 154 ? -3.744 18.328 6.121 1 79.69 154 GLY A CA 1
ATOM 1172 C C . GLY A 1 154 ? -4.328 17.844 7.434 1 79.69 154 GLY A C 1
ATOM 1173 O O . GLY A 1 154 ? -5.191 16.969 7.453 1 79.69 154 GLY A O 1
ATOM 1174 N N . GLY A 1 155 ? -3.838 18.5 8.609 1 86.75 155 GLY A N 1
ATOM 1175 C CA . GLY A 1 155 ? -4.41 18.172 9.898 1 86.75 155 GLY A CA 1
ATOM 1176 C C . GLY A 1 155 ? -3.844 16.891 10.484 1 86.75 155 GLY A C 1
ATOM 1177 O O . GLY A 1 155 ? -4.359 16.375 11.484 1 86.75 155 GLY A O 1
ATOM 1178 N N . ALA A 1 156 ? -2.807 16.344 9.891 1 92.75 156 ALA A N 1
ATOM 1179 C CA . ALA A 1 156 ? -2.188 15.133 10.406 1 92.75 156 ALA A CA 1
ATOM 1180 C C . ALA A 1 156 ? -1.495 15.398 11.742 1 92.75 156 ALA A C 1
ATOM 1182 O O . ALA A 1 156 ? -0.995 16.5 11.984 1 92.75 156 ALA A O 1
ATOM 1183 N N . LYS A 1 157 ? -1.477 14.398 12.586 1 93.19 157 LYS A N 1
ATOM 1184 C CA . LYS A 1 157 ? -0.764 14.508 13.859 1 93.19 157 LYS A CA 1
ATOM 1185 C C . LYS A 1 157 ? 0.699 14.109 13.703 1 93.19 157 LYS A C 1
ATOM 1187 O O . LYS A 1 157 ? 1.565 14.602 14.43 1 93.19 157 LYS A O 1
ATOM 1192 N N . LEU A 1 158 ? 0.887 13.148 12.836 1 95.25 158 LEU A N 1
ATOM 1193 C CA . LEU A 1 158 ? 2.209 12.594 12.578 1 95.25 158 LEU A CA 1
ATOM 1194 C C . LEU A 1 158 ? 2.441 12.43 11.078 1 95.25 158 LEU A C 1
ATOM 1196 O O . LEU A 1 158 ? 1.538 12.008 10.352 1 95.25 158 LEU A O 1
ATOM 1200 N N . ALA A 1 159 ? 3.607 12.797 10.641 1 96.31 159 ALA A N 1
ATOM 1201 C CA . ALA A 1 159 ? 4.016 12.57 9.258 1 96.31 159 ALA A CA 1
ATOM 1202 C C . ALA A 1 159 ? 5.398 11.922 9.188 1 96.31 159 ALA A C 1
ATOM 1204 O O . ALA A 1 159 ? 6.336 12.383 9.844 1 96.31 159 ALA A O 1
ATOM 1205 N N . ILE A 1 160 ? 5.477 10.82 8.492 1 96.88 160 ILE A N 1
ATOM 1206 C CA . ILE A 1 160 ? 6.742 10.133 8.266 1 96.88 160 ILE A CA 1
ATOM 1207 C C . ILE A 1 160 ? 7.199 10.352 6.828 1 96.88 160 ILE A C 1
ATOM 1209 O O . ILE A 1 160 ? 6.426 10.164 5.887 1 96.88 160 ILE A O 1
ATOM 1213 N N . GLY A 1 161 ? 8.398 10.859 6.711 1 96.25 161 GLY A N 1
ATOM 1214 C CA . GLY A 1 161 ? 9.008 11.039 5.406 1 96.25 161 GLY A CA 1
ATOM 1215 C C . GLY A 1 161 ? 10.203 10.133 5.176 1 96.25 161 GLY A C 1
ATOM 1216 O O . GLY A 1 161 ? 11.039 9.969 6.062 1 96.25 161 GLY A O 1
ATOM 1217 N N . ILE A 1 162 ? 10.25 9.508 4.016 1 93.94 162 ILE A N 1
ATOM 1218 C CA . ILE A 1 162 ? 11.383 8.68 3.621 1 93.94 162 ILE A CA 1
ATOM 1219 C C . ILE A 1 162 ? 12.039 9.266 2.369 1 93.94 162 ILE A C 1
ATOM 122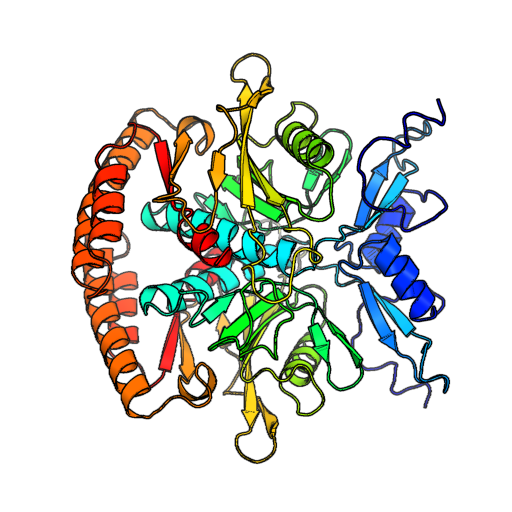1 O O . ILE A 1 162 ? 11.414 9.328 1.308 1 93.94 162 ILE A O 1
ATOM 1225 N N . TYR A 1 163 ? 13.219 9.695 2.484 1 91.81 163 TYR A N 1
ATOM 1226 C CA . TYR A 1 163 ? 14 10.164 1.347 1 91.81 163 TYR A CA 1
ATOM 1227 C C . TYR A 1 163 ? 14.938 9.078 0.837 1 91.81 163 TYR A C 1
ATOM 1229 O O . TYR A 1 163 ? 15.75 8.547 1.595 1 91.81 163 TYR A O 1
ATOM 1237 N N . VAL A 1 164 ? 14.773 8.742 -0.419 1 87.31 164 VAL A N 1
ATOM 1238 C CA . VAL A 1 164 ? 15.555 7.676 -1.034 1 87.31 164 VAL A CA 1
ATOM 1239 C C . VAL A 1 164 ? 16.75 8.273 -1.782 1 87.31 164 VAL A C 1
ATOM 1241 O O . VAL A 1 164 ? 16.562 9 -2.764 1 87.31 164 VAL A O 1
ATOM 1244 N N . HIS A 1 165 ? 17.891 7.98 -1.328 1 83 165 HIS A N 1
ATOM 1245 C CA . HIS A 1 165 ? 19.125 8.367 -2.016 1 83 165 HIS A CA 1
ATOM 1246 C C . HIS A 1 165 ? 19.578 7.273 -2.977 1 83 165 HIS A C 1
ATOM 1248 O O . HIS A 1 165 ? 19.891 6.156 -2.555 1 83 165 HIS A O 1
ATOM 1254 N N . ALA A 1 166 ? 19.344 7.633 -4.336 1 70.25 166 ALA A N 1
ATOM 1255 C CA . ALA A 1 166 ? 19.812 6.66 -5.324 1 70.25 166 ALA A CA 1
ATOM 1256 C C . ALA A 1 166 ? 21.328 6.773 -5.535 1 70.25 166 ALA A C 1
ATOM 1258 O O . ALA A 1 166 ? 21.859 7.879 -5.629 1 70.25 166 ALA A O 1
ATOM 1259 N N . GLY A 1 167 ? 22.094 5.895 -5.18 1 58.03 167 GLY A N 1
ATOM 1260 C CA . GLY A 1 167 ? 23.531 5.949 -5.449 1 58.03 167 GLY A CA 1
ATOM 1261 C C . GLY A 1 167 ? 23.844 6.188 -6.914 1 58.03 167 GLY A C 1
ATOM 1262 O O . GLY A 1 167 ? 23.016 5.926 -7.789 1 58.03 167 GLY A O 1
ATOM 1263 N N . SER A 1 168 ? 24.672 7.207 -7.332 1 45.16 168 SER A N 1
ATOM 1264 C CA . SER A 1 168 ? 25.188 7.484 -8.672 1 45.16 168 SER A CA 1
ATOM 1265 C C . SER A 1 168 ? 25.438 6.199 -9.445 1 45.16 168 SER A C 1
ATOM 1267 O O . SER A 1 168 ? 26.078 5.277 -8.93 1 45.16 168 SER A O 1
ATOM 1269 N N . PRO A 1 169 ? 24.625 5.961 -10.539 1 40.06 169 PRO A N 1
ATOM 1270 C CA . PRO A 1 169 ? 25.078 4.855 -11.391 1 40.06 169 PRO A CA 1
ATOM 1271 C C . PRO A 1 169 ? 26.594 4.836 -11.578 1 40.06 169 PRO A C 1
ATOM 1273 O O . PRO A 1 169 ? 27.141 3.881 -12.148 1 40.06 169 PRO A O 1
ATOM 1276 N N . GLY A 1 170 ? 27.234 5.969 -11.93 1 37.09 170 GLY A N 1
ATOM 1277 C CA . GLY A 1 170 ? 28.578 5.992 -12.469 1 37.09 170 GLY A CA 1
ATOM 1278 C C . GLY A 1 170 ? 29.578 5.227 -11.617 1 37.09 170 GLY A C 1
ATOM 1279 O O . GLY A 1 170 ? 30.781 5.242 -11.898 1 37.09 170 GLY A O 1
ATOM 1280 N N . GLN A 1 171 ? 29.609 5.352 -10.43 1 35.69 171 GLN A N 1
ATOM 1281 C CA . GLN A 1 171 ? 30.828 4.629 -10.062 1 35.69 171 GLN A CA 1
ATOM 1282 C C . GLN A 1 171 ? 30.812 3.219 -10.641 1 35.69 171 GLN A C 1
ATOM 1284 O O . GLN A 1 171 ? 29.75 2.627 -10.844 1 35.69 171 GLN A O 1
ATOM 1289 N N . GLU A 1 172 ? 32.062 2.512 -10.883 1 34.75 172 GLU A N 1
ATOM 1290 C CA . GLU A 1 172 ? 32.406 1.295 -11.617 1 34.75 172 GLU A CA 1
ATOM 1291 C C . GLU A 1 172 ? 31.375 0.207 -11.406 1 34.75 172 GLU A C 1
ATOM 1293 O O . GLU A 1 172 ? 30.672 0.204 -10.391 1 34.75 172 GLU A O 1
ATOM 1298 N N . GLN A 1 173 ? 31.172 -0.758 -12.539 1 38.22 173 GLN A N 1
ATOM 1299 C CA . GLN A 1 173 ? 30.516 -2.027 -12.805 1 38.22 173 GLN A CA 1
ATOM 1300 C C . GLN A 1 173 ? 30.125 -2.73 -11.508 1 38.22 173 GLN A C 1
ATOM 1302 O O . GLN A 1 173 ? 29.219 -3.564 -11.492 1 38.22 173 GLN A O 1
ATOM 1307 N N . GLY A 1 174 ? 31.031 -3.025 -10.57 1 35.66 174 GLY A N 1
ATOM 1308 C CA . GLY A 1 174 ? 31.156 -3.945 -9.453 1 35.66 174 GLY A CA 1
ATOM 1309 C C . GLY A 1 174 ? 30.453 -3.459 -8.195 1 35.66 174 GLY A C 1
ATOM 1310 O O . GLY A 1 174 ? 30.453 -4.145 -7.172 1 35.66 174 GLY A O 1
ATOM 1311 N N . ALA A 1 175 ? 30.578 -2.064 -7.895 1 38.66 175 ALA A N 1
ATOM 1312 C CA . ALA A 1 175 ? 30.266 -1.654 -6.523 1 38.66 175 ALA A CA 1
ATOM 1313 C C . ALA A 1 175 ? 28.766 -1.555 -6.305 1 38.66 175 ALA A C 1
ATOM 1315 O O . ALA A 1 175 ? 28.031 -1.043 -7.16 1 38.66 175 ALA A O 1
ATOM 1316 N N . GLU A 1 176 ? 28.031 -2.35 -5.613 1 46.75 176 GLU A N 1
ATOM 1317 C CA . GLU A 1 176 ? 26.688 -2.418 -5.062 1 46.75 176 GLU A CA 1
ATOM 1318 C C . GLU A 1 176 ? 26.109 -1.024 -4.852 1 46.75 176 GLU A C 1
ATOM 1320 O O . GLU A 1 176 ? 26.703 -0.193 -4.164 1 46.75 176 GLU A O 1
ATOM 1325 N N . ALA A 1 177 ? 25.562 -0.32 -5.863 1 53.25 177 ALA A N 1
ATOM 1326 C CA . ALA A 1 177 ? 24.938 0.998 -5.734 1 53.25 177 ALA A CA 1
ATOM 1327 C C . ALA A 1 177 ? 24.391 1.213 -4.324 1 53.25 177 ALA A C 1
ATOM 1329 O O . ALA A 1 177 ? 23.703 0.351 -3.787 1 53.25 177 ALA A O 1
ATOM 1330 N N . ASP A 1 178 ? 25.109 1.863 -3.379 1 63.81 178 ASP A N 1
ATOM 1331 C CA . ASP A 1 178 ? 24.828 2.107 -1.969 1 63.81 178 ASP A CA 1
ATOM 1332 C C . ASP A 1 178 ? 23.578 2.955 -1.802 1 63.81 178 ASP A C 1
ATOM 1334 O O . ASP A 1 178 ? 23.641 4.184 -1.876 1 63.81 178 ASP A O 1
ATOM 1338 N N . HIS A 1 179 ? 22.406 2.406 -1.986 1 77.69 179 HIS A N 1
ATOM 1339 C CA . HIS A 1 179 ? 21.156 3.107 -1.688 1 77.69 179 HIS A CA 1
ATOM 1340 C C . HIS A 1 179 ? 21.016 3.363 -0.191 1 77.69 179 HIS A C 1
ATOM 1342 O O . HIS A 1 179 ? 21.469 2.561 0.627 1 77.69 179 HIS A O 1
ATOM 1348 N N . ARG A 1 180 ? 20.672 4.602 0.079 1 87.12 180 ARG A N 1
ATOM 1349 C CA . ARG A 1 180 ? 20.391 4.945 1.467 1 87.12 180 ARG A CA 1
ATOM 1350 C C . ARG A 1 180 ? 19.016 5.586 1.596 1 87.12 180 ARG A C 1
ATOM 1352 O O . ARG A 1 180 ? 18.531 6.23 0.661 1 87.12 180 ARG A O 1
ATOM 1359 N N . LEU A 1 181 ? 18.422 5.301 2.73 1 90.44 181 LEU A N 1
ATOM 1360 C CA . LEU A 1 181 ? 17.156 5.938 3.068 1 90.44 181 LEU A CA 1
ATOM 1361 C C . LEU A 1 181 ? 17.328 6.883 4.254 1 90.44 181 LEU A C 1
ATOM 1363 O O . LEU A 1 181 ? 18.031 6.562 5.211 1 90.44 181 LEU A O 1
ATOM 1367 N N . GLU A 1 182 ? 16.75 8.016 4.125 1 92.69 182 GLU A N 1
ATOM 1368 C CA . GLU A 1 182 ? 16.656 8.945 5.246 1 92.69 182 GLU A CA 1
ATOM 1369 C C . GLU A 1 182 ? 15.219 9.094 5.723 1 92.69 182 GLU A C 1
ATOM 1371 O O . GLU A 1 182 ? 14.328 9.414 4.934 1 92.69 182 GLU A O 1
ATOM 1376 N N . VAL A 1 183 ? 15.016 8.812 7.016 1 94.44 183 VAL A N 1
ATOM 1377 C CA . VAL A 1 183 ? 13.664 8.836 7.57 1 94.44 183 VAL A CA 1
ATOM 1378 C C . VAL A 1 183 ? 13.484 10.078 8.445 1 94.44 183 VAL A C 1
ATOM 1380 O O . VAL A 1 183 ? 14.289 10.336 9.336 1 94.44 183 VAL A O 1
ATOM 1383 N N . HIS A 1 184 ? 12.445 10.828 8.164 1 94.25 184 HIS A N 1
ATOM 1384 C CA . HIS A 1 184 ? 12.062 12.023 8.914 1 94.25 184 HIS A CA 1
ATOM 1385 C C . HIS A 1 184 ? 10.688 11.844 9.562 1 94.25 184 HIS A C 1
ATOM 1387 O O . HIS A 1 184 ? 9.781 11.273 8.953 1 94.25 184 HIS A O 1
ATOM 1393 N N . VAL A 1 185 ? 10.586 12.312 10.789 1 94.94 185 VAL A N 1
ATOM 1394 C CA . VAL A 1 185 ? 9.297 12.266 11.477 1 94.94 185 VAL A CA 1
ATOM 1395 C C . VAL A 1 185 ? 8.922 13.656 11.984 1 94.94 185 VAL A C 1
ATOM 1397 O O . VAL A 1 185 ? 9.703 14.281 12.703 1 94.94 185 VAL A O 1
ATOM 1400 N N . TYR A 1 186 ? 7.777 14.109 11.539 1 94.31 186 TYR A N 1
ATOM 1401 C CA . TYR A 1 186 ? 7.254 15.398 11.984 1 94.31 186 TYR A CA 1
ATOM 1402 C C . TYR A 1 186 ? 5.934 15.227 12.727 1 94.31 186 TYR A C 1
ATOM 1404 O O . TYR A 1 186 ? 5.152 14.32 12.414 1 94.31 186 TYR A O 1
ATOM 1412 N N . ALA A 1 187 ? 5.754 16 13.664 1 93.38 187 ALA A N 1
ATOM 1413 C CA . ALA A 1 187 ? 4.527 15.961 14.461 1 93.38 187 ALA A CA 1
ATOM 1414 C C . ALA A 1 187 ? 3.961 17.359 14.664 1 93.38 187 ALA A C 1
ATOM 1416 O O . ALA A 1 187 ? 4.672 18.359 14.5 1 93.38 187 ALA A O 1
ATOM 1417 N N . GLU A 1 188 ? 2.689 17.344 14.859 1 86.25 188 GLU A N 1
ATOM 1418 C CA . GLU A 1 188 ? 2.053 18.578 15.305 1 86.25 188 GLU A CA 1
ATOM 1419 C C . GLU A 1 188 ? 2.479 18.938 16.734 1 86.25 188 GLU A C 1
ATOM 1421 O O . GLU A 1 188 ? 2.404 18.094 17.625 1 86.25 188 GLU A O 1
ATOM 1426 N N . HIS A 1 189 ? 2.949 20.156 16.781 1 77.75 189 HIS A N 1
ATOM 1427 C CA . HIS A 1 189 ? 3.303 20.609 18.125 1 77.75 189 HIS A CA 1
ATOM 1428 C C . HIS A 1 189 ? 2.062 20.75 19 1 77.75 189 HIS A C 1
ATOM 1430 O O . HIS A 1 189 ? 1.058 21.328 18.578 1 77.75 189 HIS A O 1
ATOM 1436 N N . ALA A 1 190 ? 2.145 20.234 20.172 1 73.81 190 ALA A N 1
ATOM 1437 C CA . ALA A 1 190 ? 0.999 20.125 21.062 1 73.81 190 ALA A CA 1
ATOM 1438 C C . ALA A 1 190 ? 0.41 21.5 21.375 1 73.81 190 ALA A C 1
ATOM 1440 O O . ALA A 1 190 ? -0.811 21.656 21.453 1 73.81 190 ALA A O 1
ATOM 1441 N N . THR A 1 191 ? 1.224 22.516 21.469 1 74 191 THR A N 1
ATOM 1442 C CA . THR A 1 191 ? 0.745 23.812 21.938 1 74 191 THR A CA 1
ATOM 1443 C C . THR A 1 191 ? 0.577 24.766 20.766 1 74 191 THR A C 1
ATOM 1445 O O . THR A 1 191 ? -0.472 25.406 20.609 1 74 191 THR A O 1
ATOM 1448 N N . SER A 1 192 ? 1.587 24.828 19.875 1 73.69 192 SER A N 1
ATOM 1449 C CA . SER A 1 192 ? 1.564 25.844 18.812 1 73.69 192 SER A CA 1
ATOM 1450 C C . SER A 1 192 ? 0.874 25.312 17.562 1 73.69 192 SER A C 1
ATOM 1452 O O . SER A 1 192 ? 0.452 26.094 16.703 1 73.69 192 SER A O 1
ATOM 1454 N N . GLY A 1 193 ? 0.792 24.047 17.5 1 77.94 193 GLY A N 1
ATOM 1455 C CA . GLY A 1 193 ? 0.251 23.453 16.297 1 77.94 193 GLY A CA 1
ATOM 1456 C C . GLY A 1 193 ? 1.237 23.453 15.133 1 77.94 193 GLY A C 1
ATOM 1457 O O . GLY A 1 193 ? 0.958 22.891 14.078 1 77.94 193 GLY A O 1
ATOM 1458 N N . ALA A 1 194 ? 2.381 24.078 15.344 1 82.25 194 ALA A N 1
ATOM 1459 C CA . ALA A 1 194 ? 3.4 24.141 14.297 1 82.25 194 ALA A CA 1
ATOM 1460 C C . ALA A 1 194 ? 4.062 22.781 14.094 1 82.25 194 ALA A C 1
ATOM 1462 O O . ALA A 1 194 ? 4.227 22.016 15.047 1 82.25 194 ALA A O 1
ATOM 1463 N N . PRO A 1 195 ? 4.367 22.484 12.859 1 89.56 195 PRO A N 1
ATOM 1464 C CA . PRO A 1 195 ? 5.086 21.234 12.617 1 89.56 195 PRO A CA 1
ATOM 1465 C C . PRO A 1 195 ? 6.465 21.203 13.273 1 89.56 195 PRO A C 1
ATOM 1467 O O . PRO A 1 195 ? 7.211 22.188 13.188 1 89.56 195 PRO A O 1
ATOM 1470 N N . THR A 1 196 ? 6.77 20.141 13.938 1 90.5 196 THR A N 1
ATOM 1471 C CA . THR A 1 196 ? 8.055 19.969 14.602 1 90.5 196 THR A CA 1
ATOM 1472 C C . THR A 1 196 ? 8.633 18.594 14.32 1 90.5 196 THR A C 1
ATOM 1474 O O . THR A 1 196 ? 7.898 17.594 14.32 1 90.5 196 THR A O 1
ATOM 1477 N N . ALA A 1 197 ? 9.93 18.578 14.094 1 92.31 197 ALA A N 1
ATOM 1478 C CA . ALA A 1 197 ? 10.594 17.281 13.906 1 92.31 197 ALA A CA 1
ATOM 1479 C C . ALA A 1 197 ? 10.695 16.531 15.234 1 92.31 197 ALA A C 1
ATOM 1481 O O . ALA A 1 197 ? 11.047 17.109 16.266 1 92.31 197 ALA A O 1
ATOM 1482 N N . LEU A 1 198 ? 10.258 15.188 15.188 1 89.19 198 LEU A N 1
ATOM 1483 C CA . LEU A 1 198 ? 10.375 14.344 16.375 1 89.19 198 LEU A CA 1
ATOM 1484 C C . LEU A 1 198 ? 11.773 13.742 16.469 1 89.19 198 LEU A C 1
ATOM 1486 O O . LEU A 1 198 ? 11.969 12.562 16.172 1 89.19 198 LEU A O 1
ATOM 1490 N N . GLY A 1 199 ? 12.844 14.484 16.375 1 86.31 199 GLY A N 1
ATOM 1491 C CA . GLY A 1 199 ? 14.211 14.016 16.469 1 86.31 199 GLY A CA 1
ATOM 1492 C C . GLY A 1 199 ? 14.984 14.164 15.18 1 86.31 199 GLY A C 1
ATOM 1493 O O . GLY A 1 199 ? 14.43 14.609 14.172 1 86.31 199 GLY A O 1
ATOM 1494 N N . PRO A 1 200 ? 16.25 13.75 15.242 1 89.81 200 PRO A N 1
ATOM 1495 C CA . PRO A 1 200 ? 17.047 13.781 14.016 1 89.81 200 PRO A CA 1
ATOM 1496 C C . PRO A 1 200 ? 16.641 12.719 13 1 89.81 200 PRO A C 1
ATOM 1498 O O . PRO A 1 200 ? 16.062 11.695 13.383 1 89.81 200 PRO A O 1
ATOM 1501 N N . PRO A 1 201 ? 16.922 13.047 11.758 1 90.88 201 PRO A N 1
ATOM 1502 C CA . PRO A 1 201 ? 16.656 12.016 10.758 1 90.88 201 PRO A CA 1
ATOM 1503 C C . PRO A 1 201 ? 17.438 10.727 11 1 90.88 201 PRO A C 1
ATOM 1505 O O . PRO A 1 201 ? 18.547 10.766 11.523 1 90.88 201 PRO A O 1
ATOM 1508 N N . ILE A 1 202 ? 16.828 9.641 10.664 1 89.5 202 ILE A N 1
ATOM 1509 C CA . ILE A 1 202 ? 17.469 8.336 10.742 1 89.5 202 ILE A CA 1
ATOM 1510 C C . ILE A 1 202 ? 17.938 7.898 9.352 1 89.5 202 ILE A C 1
ATOM 1512 O O . ILE A 1 202 ? 17.141 7.879 8.406 1 89.5 202 ILE A O 1
ATOM 1516 N N . THR A 1 203 ? 19.188 7.551 9.25 1 88.94 203 THR A N 1
ATOM 1517 C CA . THR A 1 203 ? 19.719 7.055 7.988 1 88.94 203 THR A CA 1
ATOM 1518 C C . THR A 1 203 ? 19.781 5.531 7.992 1 88.94 203 THR A C 1
ATOM 1520 O O . THR A 1 203 ? 20.328 4.93 8.922 1 88.94 203 THR A O 1
ATOM 1523 N N . LEU A 1 204 ? 19.156 4.98 7.008 1 87.19 204 LEU A N 1
ATOM 1524 C CA . LEU A 1 204 ? 19.156 3.531 6.848 1 87.19 204 LEU A CA 1
ATOM 1525 C C . LEU A 1 204 ? 20 3.117 5.645 1 87.19 204 LEU A C 1
ATOM 1527 O O . LEU A 1 204 ? 19.859 3.686 4.559 1 87.19 204 LEU A O 1
ATOM 1531 N N . THR A 1 205 ? 20.906 2.184 5.863 1 84.06 205 THR A N 1
ATOM 1532 C CA . THR A 1 205 ? 21.688 1.537 4.816 1 84.06 205 THR A CA 1
ATOM 1533 C C . THR A 1 205 ? 21.531 0.021 4.879 1 84.06 205 THR A C 1
ATOM 1535 O O . THR A 1 205 ? 20.906 -0.505 5.801 1 84.06 205 THR A O 1
ATOM 1538 N N . ARG A 1 206 ? 22.109 -0.592 3.824 1 77 206 ARG A N 1
ATOM 1539 C CA . ARG A 1 206 ? 22.016 -2.049 3.791 1 77 206 ARG A CA 1
ATOM 1540 C C . ARG A 1 206 ? 22.656 -2.666 5.031 1 77 206 ARG A C 1
ATOM 1542 O O . ARG A 1 206 ? 22.328 -3.797 5.402 1 77 206 ARG A O 1
ATOM 1549 N N . HIS A 1 207 ? 23.453 -1.936 5.707 1 72.88 207 HIS A N 1
ATOM 1550 C CA . HIS A 1 207 ? 24.203 -2.451 6.855 1 72.88 207 HIS A CA 1
ATOM 1551 C C . HIS A 1 207 ? 23.562 -2.012 8.164 1 72.88 207 HIS A C 1
ATOM 1553 O O . HIS A 1 207 ? 24 -2.408 9.242 1 72.88 207 HIS A O 1
ATOM 1559 N N . SER A 1 208 ? 22.562 -1.167 7.949 1 72.5 208 SER A N 1
ATOM 1560 C CA . SER A 1 208 ? 21.922 -0.702 9.172 1 72.5 208 SER A CA 1
ATOM 1561 C C . SER A 1 208 ? 21.234 -1.852 9.914 1 72.5 208 SER A C 1
ATOM 1563 O O . SER A 1 208 ? 20.703 -2.77 9.289 1 72.5 208 SER A O 1
ATOM 1565 N N . GLN A 1 209 ? 21.625 -2.016 11.188 1 60.44 209 GLN A N 1
ATOM 1566 C CA . GLN A 1 209 ? 20.891 -2.967 12.031 1 60.44 209 GLN A CA 1
ATOM 1567 C C . GLN A 1 209 ? 19.438 -2.564 12.18 1 60.44 209 GLN A C 1
ATOM 1569 O O . GLN A 1 209 ? 19.047 -1.467 11.781 1 60.44 209 GLN A O 1
ATOM 1574 N N . PRO A 1 210 ? 18.734 -3.111 13.242 1 58.16 210 PRO A N 1
ATOM 1575 C CA . PRO A 1 210 ? 17.281 -3.01 13.398 1 58.16 210 PRO A CA 1
ATOM 1576 C C . PRO A 1 210 ? 16.781 -1.572 13.312 1 58.16 210 PRO A C 1
ATOM 1578 O O . PRO A 1 210 ? 17.234 -0.705 14.062 1 58.16 210 PRO A O 1
ATOM 1581 N N . GLY A 1 211 ? 16.328 -1.142 12.25 1 63.44 211 GLY A N 1
ATOM 1582 C CA . GLY A 1 211 ? 15.719 0.161 12.031 1 63.44 211 GLY A CA 1
ATOM 1583 C C . GLY A 1 211 ? 14.367 0.309 12.703 1 63.44 211 GLY A C 1
ATOM 1584 O O . GLY A 1 211 ? 13.336 -0.051 12.125 1 63.44 211 GLY A O 1
ATOM 1585 N N . LEU A 1 212 ? 14.32 0.505 14.141 1 76.31 212 LEU A N 1
ATOM 1586 C CA . LEU A 1 212 ? 13.055 0.759 14.812 1 76.31 212 LEU A CA 1
ATOM 1587 C C . LEU A 1 212 ? 12.797 2.256 14.945 1 76.31 212 LEU A C 1
ATOM 1589 O O . LEU A 1 212 ? 13.695 3.018 15.297 1 76.31 212 LEU A O 1
ATOM 1593 N N . LEU A 1 213 ? 11.766 2.6 14.531 1 84.38 213 LEU A N 1
ATOM 1594 C CA . LEU A 1 213 ? 11.234 3.938 14.758 1 84.38 213 LEU A CA 1
ATOM 1595 C C . LEU A 1 213 ? 10.117 3.908 15.797 1 84.38 213 LEU A C 1
ATOM 1597 O O . LEU A 1 213 ? 9.219 3.07 15.727 1 84.38 213 LEU A O 1
ATOM 1601 N N . TRP A 1 214 ? 10.25 4.738 16.812 1 87.88 214 TRP A N 1
ATOM 1602 C CA . TRP A 1 214 ? 9.242 4.777 17.875 1 87.88 214 TRP A CA 1
ATOM 1603 C C . TRP A 1 214 ? 8.258 5.918 17.656 1 87.88 214 TRP A C 1
ATOM 1605 O O . TRP A 1 214 ? 8.648 7.086 17.594 1 87.88 214 TRP A O 1
ATOM 1615 N N . LEU A 1 215 ? 7.027 5.566 17.547 1 90.81 215 LEU A N 1
ATOM 1616 C CA . LEU A 1 215 ? 5.969 6.547 17.328 1 90.81 215 LEU A CA 1
ATOM 1617 C C . LEU A 1 215 ? 5.156 6.75 18.609 1 90.81 215 LEU A C 1
ATOM 1619 O O . LEU A 1 215 ? 4.559 5.805 19.125 1 90.81 215 LEU A O 1
ATOM 1623 N N . PRO A 1 216 ? 5.094 7.965 19.125 1 91.12 216 PRO A N 1
ATOM 1624 C CA . PRO A 1 216 ? 4.348 8.188 20.359 1 91.12 216 PRO A CA 1
ATOM 1625 C C . PRO A 1 216 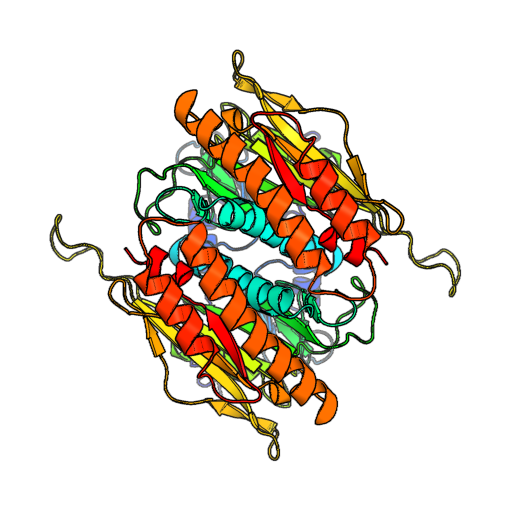? 2.859 7.875 20.219 1 91.12 216 PRO A C 1
ATOM 1627 O O . PRO A 1 216 ? 2.209 8.359 19.281 1 91.12 216 PRO A O 1
ATOM 1630 N N . LEU A 1 217 ? 2.322 7.184 21.234 1 91.44 217 LEU A N 1
ATOM 1631 C CA . LEU A 1 217 ? 0.912 6.809 21.203 1 91.44 217 LEU A CA 1
ATOM 1632 C C . LEU A 1 217 ? 0.021 8.031 21.391 1 91.44 217 LEU A C 1
ATOM 1634 O O . LEU A 1 217 ? -1.111 8.062 20.906 1 91.44 217 LEU A O 1
ATOM 1638 N N . THR A 1 218 ? 0.534 9.039 22.047 1 91.06 218 THR A N 1
ATOM 1639 C CA . THR A 1 218 ? -0.233 10.266 22.25 1 91.06 218 THR A CA 1
ATOM 1640 C C . THR A 1 218 ? -0.551 10.93 20.922 1 91.06 218 THR A C 1
ATOM 1642 O O . THR A 1 218 ? -1.578 11.602 20.781 1 91.06 218 THR A O 1
ATOM 1645 N N . LEU A 1 219 ? 0.319 10.695 19.953 1 91.38 219 LEU A N 1
ATOM 1646 C CA . LEU A 1 219 ? 0.116 11.289 18.641 1 91.38 219 LEU A CA 1
ATOM 1647 C C . LEU A 1 219 ? -0.66 10.344 17.734 1 91.38 219 LEU A C 1
ATOM 1649 O O . LEU A 1 219 ? -1.441 10.781 16.891 1 91.38 219 LEU A O 1
ATOM 1653 N N . LEU A 1 220 ? -0.476 9.055 17.906 1 91.69 220 LEU A N 1
ATOM 1654 C CA . LEU A 1 220 ? -1.146 8.055 17.078 1 91.69 220 LEU A CA 1
ATOM 1655 C C . LEU A 1 220 ? -2.605 7.898 17.484 1 91.69 220 LEU A C 1
ATOM 1657 O O . LEU A 1 220 ? -3.441 7.484 16.672 1 91.69 220 LEU A O 1
ATOM 1661 N N . MET A 1 221 ? -2.848 8.188 18.719 1 91.19 221 MET A N 1
ATOM 1662 C CA . MET A 1 221 ? -4.191 8.039 19.266 1 91.19 221 MET A CA 1
ATOM 1663 C C . MET A 1 221 ? -4.645 9.328 19.953 1 91.19 221 MET A C 1
ATOM 1665 O O . MET A 1 221 ? -4.891 9.344 21.156 1 91.19 221 MET A O 1
ATOM 1669 N N . PRO A 1 222 ? -4.879 10.289 19.078 1 88.44 222 PRO A N 1
ATOM 1670 C CA . PRO A 1 222 ? -5.301 11.555 19.688 1 88.44 222 PRO A CA 1
ATOM 1671 C C . PRO A 1 222 ? -6.605 11.43 20.469 1 88.44 222 PRO A C 1
ATOM 1673 O O . PRO A 1 222 ? -7.547 10.781 20 1 88.44 222 PRO A O 1
ATOM 1676 N N . GLY A 1 223 ? -6.617 12.055 21.703 1 86.56 223 GLY A N 1
ATOM 1677 C CA . GLY A 1 223 ? -7.82 12.055 22.516 1 86.56 223 GLY A CA 1
ATOM 1678 C C . GLY A 1 223 ? -7.961 10.805 23.375 1 86.56 223 GLY A C 1
ATOM 1679 O O . GLY A 1 223 ? -8.867 10.711 24.203 1 86.56 223 GLY A O 1
ATOM 1680 N N . SER A 1 224 ? -7.055 9.844 23.188 1 87.88 224 SER A N 1
ATOM 1681 C CA . SER A 1 224 ? -7.121 8.633 23.984 1 87.88 224 SER A CA 1
ATOM 1682 C C . SER A 1 224 ? -6.766 8.906 25.438 1 87.88 224 SER A C 1
ATOM 1684 O O . SER A 1 224 ? -6.008 9.836 25.734 1 87.88 224 SER A O 1
ATOM 1686 N N . SER A 1 225 ? -7.336 8.07 26.297 1 91 225 SER A N 1
ATOM 1687 C CA . SER A 1 225 ? -7.047 8.195 27.719 1 91 225 SER A CA 1
ATOM 1688 C C . SER A 1 225 ? -5.703 7.562 28.078 1 91 225 SER A C 1
ATOM 1690 O O . SER A 1 225 ? -5.156 6.785 27.297 1 91 225 SER A O 1
ATOM 1692 N N . ARG A 1 226 ? -5.215 7.957 29.297 1 90.19 226 ARG A N 1
ATOM 1693 C CA . ARG A 1 226 ? -3.986 7.352 29.812 1 90.19 226 ARG A CA 1
ATOM 1694 C C . ARG A 1 226 ? -4.148 5.848 29.984 1 90.19 226 ARG A C 1
ATOM 1696 O O . ARG A 1 226 ? -3.219 5.082 29.719 1 90.19 226 ARG A O 1
ATOM 1703 N N . ALA A 1 227 ? -5.27 5.434 30.359 1 90.88 227 ALA A N 1
ATOM 1704 C CA . ALA A 1 227 ? -5.547 4.02 30.594 1 90.88 227 ALA A CA 1
ATOM 1705 C C . ALA A 1 227 ? -5.488 3.236 29.281 1 90.88 227 ALA A C 1
ATOM 1707 O O . ALA A 1 227 ? -4.91 2.148 29.219 1 90.88 227 ALA A O 1
ATOM 1708 N N . GLU A 1 228 ? -6.074 3.787 28.266 1 86.81 228 GLU A N 1
ATOM 1709 C CA . GLU A 1 228 ? -6.043 3.133 26.953 1 86.81 228 GLU A CA 1
ATOM 1710 C C . GLU A 1 228 ? -4.609 2.949 26.469 1 86.81 228 GLU A C 1
ATOM 1712 O O . GLU A 1 228 ? -4.25 1.877 25.984 1 86.81 228 GLU A O 1
ATOM 1717 N N . ARG A 1 229 ? -3.869 3.965 26.672 1 88.25 229 ARG A N 1
ATOM 1718 C CA . ARG A 1 229 ? -2.486 3.9 26.203 1 88.25 229 ARG A CA 1
ATOM 1719 C C . ARG A 1 229 ? -1.668 2.934 27.062 1 88.25 229 ARG A C 1
ATOM 1721 O O . ARG A 1 229 ? -0.775 2.254 26.547 1 88.25 229 ARG A O 1
ATOM 1728 N N . ALA A 1 230 ? -1.978 2.908 28.312 1 87.38 230 ALA A N 1
ATOM 1729 C CA . ALA A 1 230 ? -1.288 1.972 29.203 1 87.38 230 ALA A CA 1
ATOM 1730 C C . ALA A 1 230 ? -1.575 0.527 28.797 1 87.38 230 ALA A C 1
ATOM 1732 O O . ALA A 1 230 ? -0.667 -0.305 28.766 1 87.38 230 ALA A O 1
ATOM 1733 N N . VAL A 1 231 ? -2.777 0.271 28.484 1 83.62 231 VAL A N 1
ATOM 1734 C CA . VAL A 1 231 ? -3.166 -1.072 28.062 1 83.62 231 VAL A CA 1
ATOM 1735 C C . VAL A 1 231 ? -2.443 -1.438 26.781 1 83.62 231 VAL A C 1
ATOM 1737 O O . VAL A 1 231 ? -1.919 -2.547 26.641 1 83.62 231 VAL A O 1
ATOM 1740 N N . LEU A 1 232 ? -2.451 -0.514 25.922 1 82.5 232 LEU A N 1
ATOM 1741 C CA . LEU A 1 232 ? -1.786 -0.773 24.641 1 82.5 232 LEU A CA 1
ATOM 1742 C C . LEU A 1 232 ? -0.285 -0.956 24.844 1 82.5 232 LEU A C 1
ATOM 1744 O O . LEU A 1 232 ? 0.329 -1.815 24.203 1 82.5 232 LEU A O 1
ATOM 1748 N N . SER A 1 233 ? 0.227 -0.151 25.688 1 83.38 233 SER A N 1
ATOM 1749 C CA . SER A 1 233 ? 1.649 -0.288 25.984 1 83.38 233 SER A CA 1
ATOM 1750 C C . SER A 1 233 ? 1.966 -1.666 26.562 1 83.38 233 SER A C 1
ATOM 1752 O O . SER A 1 233 ? 2.988 -2.266 26.219 1 83.38 233 SER A O 1
ATOM 1754 N N . ALA A 1 234 ? 1.125 -2.145 27.297 1 79.31 234 ALA A N 1
ATOM 1755 C CA . ALA A 1 234 ? 1.295 -3.486 27.859 1 79.31 234 ALA A CA 1
ATOM 1756 C C . ALA A 1 234 ? 1.203 -4.547 26.75 1 79.31 234 ALA A C 1
ATOM 1758 O O . ALA A 1 234 ? 1.96 -5.52 26.766 1 79.31 234 ALA A O 1
ATOM 1759 N N . ARG A 1 235 ? 0.33 -4.301 25.875 1 75.94 235 ARG A N 1
ATOM 1760 C CA . ARG A 1 235 ? 0.189 -5.223 24.75 1 75.94 235 ARG A CA 1
ATOM 1761 C C . ARG A 1 235 ? 1.445 -5.23 23.891 1 75.94 235 ARG A C 1
ATOM 1763 O O . ARG A 1 235 ? 1.882 -6.285 23.422 1 75.94 235 ARG A O 1
ATOM 1770 N N . ILE A 1 236 ? 1.919 -4.086 23.688 1 75.25 236 ILE A N 1
ATOM 1771 C CA . ILE A 1 236 ? 3.133 -3.947 22.891 1 75.25 236 ILE A CA 1
ATOM 1772 C C . ILE A 1 236 ? 4.285 -4.688 23.562 1 75.25 236 ILE A C 1
ATOM 1774 O O . ILE A 1 236 ? 5.027 -5.422 22.922 1 75.25 236 ILE A O 1
ATOM 1778 N N . ALA A 1 237 ? 4.352 -4.504 24.828 1 74.12 237 ALA A N 1
ATOM 1779 C CA . ALA A 1 237 ? 5.395 -5.184 25.578 1 74.12 237 ALA A CA 1
ATOM 1780 C C . ALA A 1 237 ? 5.219 -6.699 25.516 1 74.12 237 ALA A C 1
ATOM 1782 O O . ALA A 1 237 ? 6.188 -7.434 25.297 1 74.12 237 ALA A O 1
ATOM 1783 N N . ALA A 1 238 ? 4.016 -7.148 25.562 1 71.31 238 ALA A N 1
ATOM 1784 C CA . ALA A 1 238 ? 3.721 -8.578 25.531 1 71.31 238 ALA A CA 1
ATOM 1785 C C . ALA A 1 238 ? 3.99 -9.156 24.141 1 71.31 238 ALA A C 1
ATOM 1787 O O . ALA A 1 238 ? 4.551 -10.242 24.016 1 71.31 238 ALA A O 1
ATOM 1788 N N . ALA A 1 239 ? 3.549 -8.391 23.125 1 66.62 239 ALA A N 1
ATOM 1789 C CA . ALA A 1 239 ? 3.77 -8.836 21.75 1 66.62 239 ALA A CA 1
ATOM 1790 C C . ALA A 1 239 ? 5.258 -8.93 21.438 1 66.62 239 ALA A C 1
ATOM 1792 O O . ALA A 1 239 ? 5.688 -9.82 20.688 1 66.62 239 ALA A O 1
ATOM 1793 N N . GLY A 1 240 ? 5.883 -8.008 21.906 1 62.81 240 GLY A N 1
ATOM 1794 C CA . GLY A 1 240 ? 7.324 -8.062 21.734 1 62.81 240 GLY A CA 1
ATOM 1795 C C . GLY A 1 240 ? 7.941 -9.32 22.328 1 62.81 240 GLY A C 1
ATOM 1796 O O . GLY A 1 240 ? 8.797 -9.945 21.703 1 62.81 240 GLY A O 1
ATOM 1797 N N . LEU A 1 241 ? 7.438 -9.695 23.422 1 63.66 241 LEU A N 1
ATOM 1798 C CA . LEU A 1 241 ? 7.934 -10.906 24.078 1 63.66 241 LEU A CA 1
ATOM 1799 C C . LEU A 1 241 ? 7.57 -12.148 23.266 1 63.66 241 LEU A C 1
ATOM 1801 O O . LEU A 1 241 ? 8.43 -12.992 23 1 63.66 241 LEU A O 1
ATOM 1805 N N . LEU A 1 242 ? 6.344 -12.148 22.844 1 62.41 242 LEU A N 1
ATOM 1806 C CA . LEU A 1 242 ? 5.852 -13.32 22.141 1 62.41 242 LEU A CA 1
ATOM 1807 C C . LEU A 1 242 ? 6.441 -13.383 20.734 1 62.41 242 LEU A C 1
ATOM 1809 O O . LEU A 1 242 ? 6.773 -14.469 20.234 1 62.41 242 LEU A O 1
ATOM 1813 N N . GLY A 1 243 ? 6.336 -12.227 20.094 1 59.31 243 GLY A N 1
ATOM 1814 C CA . GLY A 1 243 ? 6.949 -12.188 18.781 1 59.31 243 GLY A CA 1
ATOM 1815 C C . GLY A 1 243 ? 8.406 -12.609 18.781 1 59.31 243 GLY A C 1
ATOM 1816 O O . GLY A 1 243 ? 8.859 -13.305 17.875 1 59.31 243 GLY A O 1
ATOM 1817 N N . GLY A 1 244 ? 9.062 -12.125 19.703 1 55.84 244 GLY A N 1
ATOM 1818 C CA . GLY A 1 244 ? 10.43 -12.586 19.859 1 55.84 244 GLY A CA 1
ATOM 1819 C C . GLY A 1 244 ? 10.531 -14.094 19.984 1 55.84 244 GLY A C 1
ATOM 1820 O O . GLY A 1 244 ? 11.383 -14.727 19.359 1 55.84 244 GLY A O 1
ATOM 1821 N N . LEU A 1 245 ? 9.625 -14.617 20.688 1 58.19 245 LEU A N 1
ATOM 1822 C CA . LEU A 1 245 ? 9.617 -16.062 20.859 1 58.19 245 LEU A CA 1
ATOM 1823 C C . LEU A 1 245 ? 9.273 -16.781 19.562 1 58.19 245 LEU A C 1
ATOM 1825 O O . LEU A 1 245 ? 9.875 -17.797 19.219 1 58.19 245 LEU A O 1
ATOM 1829 N N . TRP A 1 246 ? 8.297 -16.25 18.859 1 57.31 246 TRP A N 1
ATOM 1830 C CA . TRP A 1 246 ? 7.848 -16.844 17.609 1 57.31 246 TRP A CA 1
ATOM 1831 C C . TRP A 1 246 ? 8.953 -16.812 16.547 1 57.31 246 TRP A C 1
ATOM 1833 O O . TRP A 1 246 ? 9.156 -17.781 15.82 1 57.31 246 TRP A O 1
ATOM 1843 N N . ARG A 1 247 ? 9.359 -15.734 16.328 1 52.78 247 ARG A N 1
ATOM 1844 C CA . ARG A 1 247 ? 10.445 -15.602 15.352 1 52.78 247 ARG A CA 1
ATOM 1845 C C . ARG A 1 247 ? 11.609 -16.531 15.703 1 52.78 247 ARG A C 1
ATOM 1847 O O . ARG A 1 247 ? 12.305 -17.016 14.82 1 52.78 247 ARG A O 1
ATOM 1854 N N . CYS A 1 248 ? 11.766 -16.734 17 1 51.12 248 CYS A N 1
ATOM 1855 C CA . CYS A 1 248 ? 12.758 -17.734 17.406 1 51.12 248 CYS A CA 1
ATOM 1856 C C . CYS A 1 248 ? 12.406 -19.109 16.859 1 51.12 248 CYS A C 1
ATOM 1858 O O . CYS A 1 248 ? 13.289 -19.906 16.562 1 51.12 248 CYS A O 1
ATOM 1860 N N . VAL A 1 249 ? 11.156 -19.297 16.859 1 48.97 249 VAL A N 1
ATOM 1861 C CA . VAL A 1 249 ? 10.719 -20.609 16.406 1 48.97 249 VAL A CA 1
ATOM 1862 C C . VAL A 1 249 ? 10.766 -20.672 14.891 1 48.97 249 VAL A C 1
ATOM 1864 O O . VAL A 1 249 ? 11.078 -21.719 14.312 1 48.97 249 VAL A O 1
ATOM 1867 N N . GLN A 1 250 ? 10.031 -19.75 14.391 1 44.53 250 GLN A N 1
ATOM 1868 C CA . GLN A 1 250 ? 10.031 -19.844 12.938 1 44.53 250 GLN A CA 1
ATOM 1869 C C . GLN A 1 250 ? 11.453 -19.969 12.391 1 44.53 250 GLN A C 1
ATOM 1871 O O . GLN A 1 250 ? 11.742 -20.875 11.617 1 44.53 250 GLN A O 1
ATOM 1876 N N . LEU A 1 251 ? 11.984 -18.75 11.781 1 42.66 251 LEU A N 1
ATOM 1877 C CA . LEU A 1 251 ? 13.156 -18.828 10.914 1 42.66 251 LEU A CA 1
ATOM 1878 C C . LEU A 1 251 ? 14.359 -19.391 11.672 1 42.66 251 LEU A C 1
ATOM 1880 O O . LEU A 1 251 ? 14.641 -18.953 12.789 1 42.66 251 LEU A O 1
ATOM 1884 N N . PRO A 1 252 ? 14.75 -20.531 11.352 1 41.22 252 PRO A N 1
ATOM 1885 C CA . PRO A 1 252 ? 16.078 -21.016 11.703 1 41.22 252 PRO A CA 1
ATOM 1886 C C . PRO A 1 252 ? 17.109 -19.891 11.828 1 41.22 252 PRO A C 1
ATOM 1888 O O . PRO A 1 252 ? 17.953 -19.922 12.727 1 41.22 252 PRO A O 1
ATOM 1891 N N . VAL A 1 253 ? 17.5 -19.406 10.617 1 36.34 253 VAL A N 1
ATOM 1892 C CA . VAL A 1 253 ? 18.812 -18.781 10.516 1 36.34 253 VAL A CA 1
ATOM 1893 C C . VAL A 1 253 ? 18.891 -17.562 11.422 1 36.34 253 VAL A C 1
ATOM 1895 O O . VAL A 1 253 ? 19.938 -17.266 11.992 1 36.34 253 VAL A O 1
ATOM 1898 N N . TRP A 1 254 ? 18.172 -16.297 11.219 1 39.81 254 TRP A N 1
ATOM 1899 C CA . TRP A 1 254 ? 18.781 -15.117 11.836 1 39.81 254 TRP A CA 1
ATOM 1900 C C . TRP A 1 254 ? 18.25 -14.906 13.25 1 39.81 254 TRP A C 1
ATOM 1902 O O . TRP A 1 254 ? 17.25 -14.211 13.445 1 39.81 254 TRP A O 1
ATOM 1912 N N . PRO A 1 255 ? 18.578 -15.688 14.164 1 43.78 255 PRO A N 1
ATOM 1913 C CA . PRO A 1 255 ? 18.281 -15.57 15.594 1 43.78 255 PRO A CA 1
ATOM 1914 C C . PRO A 1 255 ? 18.422 -14.141 16.109 1 43.78 255 PRO A C 1
ATOM 1916 O O . PRO A 1 255 ? 17.625 -13.695 16.938 1 43.78 255 PRO A O 1
ATOM 1919 N N . VAL A 1 256 ? 19.484 -13.641 15.695 1 44.38 256 VAL A N 1
ATOM 1920 C CA . VAL A 1 256 ? 19.906 -12.43 16.391 1 44.38 256 VAL A CA 1
ATOM 1921 C C . VAL A 1 256 ? 18.938 -11.289 16.047 1 44.38 256 VAL A C 1
ATOM 1923 O O . VAL A 1 256 ? 18.625 -10.461 16.906 1 44.38 256 VAL A O 1
ATOM 1926 N N . GLN A 1 257 ? 18.469 -11.352 14.867 1 45.94 257 GLN A N 1
ATOM 1927 C CA . GLN A 1 257 ? 17.578 -10.25 14.5 1 45.94 257 GLN A CA 1
ATOM 1928 C C . GLN A 1 257 ? 16.266 -10.328 15.266 1 45.94 257 GLN A C 1
ATOM 1930 O O . GLN A 1 257 ? 15.719 -9.297 15.672 1 45.94 257 GLN A O 1
ATOM 1935 N N . SER A 1 258 ? 15.914 -11.531 15.492 1 49.94 258 SER A N 1
ATOM 1936 C CA . SER A 1 258 ? 14.672 -11.719 16.234 1 49.94 258 SER A CA 1
ATOM 1937 C C . SER A 1 258 ? 14.82 -11.258 17.688 1 49.94 258 SER A C 1
ATOM 1939 O O . SER A 1 258 ? 13.914 -10.625 18.234 1 49.94 258 SER A O 1
ATOM 1941 N N . ALA A 1 259 ? 16.016 -11.633 18.156 1 52.44 259 ALA A N 1
ATOM 1942 C CA . ALA A 1 259 ? 16.219 -11.242 19.547 1 52.44 259 ALA A CA 1
ATOM 1943 C C . ALA A 1 259 ? 16.266 -9.719 19.688 1 52.44 259 ALA A C 1
ATOM 1945 O O . ALA A 1 259 ? 15.734 -9.164 20.656 1 52.44 259 ALA A O 1
ATOM 1946 N N . ARG A 1 260 ? 16.812 -9.164 18.812 1 51.97 260 ARG A N 1
ATOM 1947 C CA . ARG A 1 260 ? 16.922 -7.711 18.859 1 51.97 260 ARG A CA 1
ATOM 1948 C C . ARG A 1 260 ? 15.539 -7.066 18.75 1 51.97 260 ARG A C 1
ATOM 1950 O O . ARG A 1 260 ? 15.242 -6.098 19.453 1 51.97 260 ARG A O 1
ATOM 1957 N N . TRP A 1 261 ? 14.781 -7.699 18.016 1 54.5 261 TRP A N 1
ATOM 1958 C CA . TRP A 1 261 ? 13.414 -7.191 17.922 1 54.5 261 TRP A CA 1
ATOM 1959 C C . TRP A 1 261 ? 12.672 -7.355 19.234 1 54.5 261 TRP A C 1
ATOM 1961 O O . TRP A 1 261 ? 11.969 -6.445 19.688 1 54.5 261 TRP A O 1
ATOM 1971 N N . ALA A 1 262 ? 12.93 -8.539 19.703 1 56.88 262 ALA A N 1
ATOM 1972 C CA . ALA A 1 262 ? 12.273 -8.797 20.984 1 56.88 262 ALA A CA 1
ATOM 1973 C C . ALA A 1 262 ? 12.766 -7.824 22.062 1 56.88 262 ALA A C 1
ATOM 1975 O O . ALA A 1 262 ? 11.961 -7.277 22.812 1 56.88 262 ALA A O 1
ATOM 1976 N N . MET A 1 263 ? 14.023 -7.605 21.984 1 57.22 263 MET A N 1
ATOM 1977 C CA . MET A 1 263 ? 14.586 -6.738 23.016 1 57.22 263 MET A CA 1
ATOM 1978 C C . MET A 1 263 ? 14.172 -5.289 22.797 1 57.22 263 MET A C 1
ATOM 1980 O O . MET A 1 263 ? 13.844 -4.578 23.75 1 57.22 263 MET A O 1
ATOM 1984 N N . ALA A 1 264 ? 14.258 -4.844 21.609 1 56.62 264 ALA A N 1
ATOM 1985 C CA . ALA A 1 264 ? 13.906 -3.455 21.328 1 56.62 264 ALA A CA 1
ATOM 1986 C C . ALA A 1 264 ? 12.453 -3.17 21.688 1 56.62 264 ALA A C 1
ATOM 1988 O O . ALA A 1 264 ? 12.141 -2.098 22.219 1 56.62 264 ALA A O 1
ATOM 1989 N N . ARG A 1 265 ? 11.75 -4.23 21.547 1 58.91 265 ARG A N 1
ATOM 1990 C CA . ARG A 1 265 ? 10.336 -4.043 21.844 1 58.91 265 ARG A CA 1
ATOM 1991 C C . ARG A 1 265 ? 10.078 -4.109 23.344 1 58.91 265 ARG A C 1
ATOM 1993 O O . ARG A 1 265 ? 9.203 -3.406 23.859 1 58.91 265 ARG A O 1
ATOM 2000 N N . TRP A 1 266 ? 10.906 -4.961 23.938 1 61.22 266 TRP A N 1
ATOM 2001 C CA . TRP A 1 266 ? 10.727 -5.105 25.391 1 61.22 266 TRP A CA 1
ATOM 2002 C C . TRP A 1 266 ? 11.297 -3.896 26.125 1 61.22 266 TRP A C 1
ATOM 2004 O O . TRP A 1 266 ? 10.742 -3.469 27.141 1 61.22 266 TRP A O 1
ATOM 2014 N N . CYS A 1 267 ? 12.266 -3.4 25.469 1 62.59 267 CYS A N 1
ATOM 2015 C CA . CYS A 1 267 ? 12.906 -2.295 26.172 1 62.59 267 CYS A CA 1
ATOM 2016 C C . CYS A 1 267 ? 12.508 -0.956 25.562 1 62.59 267 CYS A C 1
ATOM 2018 O O . CYS A 1 267 ? 13.125 0.07 25.844 1 62.59 267 CYS A O 1
ATOM 2020 N N . GLY A 1 268 ? 11.586 -1.043 24.891 1 70.19 268 GLY A N 1
ATOM 2021 C CA . GLY A 1 268 ? 11.203 0.196 24.219 1 70.19 268 GLY A CA 1
ATOM 2022 C C . GLY A 1 268 ? 10.477 1.162 25.141 1 70.19 268 GLY A C 1
ATOM 2023 O O . GLY A 1 268 ? 10.109 0.802 26.266 1 70.19 268 GLY A O 1
ATOM 2024 N N . PRO A 1 269 ? 10.547 2.445 24.719 1 78 269 PRO A N 1
ATOM 2025 C CA . PRO A 1 269 ? 9.867 3.459 25.516 1 78 269 PRO A CA 1
ATOM 2026 C C . PRO A 1 269 ? 8.383 3.156 25.719 1 78 269 PRO A C 1
ATOM 2028 O O . PRO A 1 269 ? 7.715 2.693 24.781 1 78 269 PRO A O 1
ATOM 2031 N N . TRP A 1 270 ? 7.949 3.346 26.984 1 83.62 270 TRP A N 1
ATOM 2032 C CA . TRP A 1 270 ? 6.523 3.225 27.297 1 83.62 270 TRP A CA 1
ATOM 2033 C C . TRP A 1 270 ? 5.711 4.254 26.516 1 83.62 270 TRP A C 1
ATOM 2035 O O . TRP A 1 270 ? 6.137 5.398 26.359 1 83.62 270 TRP A O 1
ATOM 2045 N N . GLY A 1 271 ? 4.617 3.863 25.984 1 86.81 271 GLY A N 1
ATOM 2046 C CA . GLY A 1 271 ? 3.725 4.781 25.297 1 86.81 271 GLY A CA 1
ATOM 2047 C C . GLY A 1 271 ? 4.109 5.02 23.844 1 86.81 271 GLY A C 1
ATOM 2048 O O . GLY A 1 271 ? 3.754 6.047 23.266 1 86.81 271 GLY A O 1
ATOM 2049 N N . ALA A 1 272 ? 4.945 4.105 23.312 1 88.56 272 ALA A N 1
ATOM 2050 C CA . ALA A 1 272 ? 5.355 4.277 21.922 1 88.56 272 ALA A CA 1
ATOM 2051 C C . ALA A 1 272 ? 5.18 2.982 21.141 1 88.56 272 ALA A C 1
ATOM 2053 O O . ALA A 1 272 ? 5.371 1.889 21.672 1 88.56 272 ALA A O 1
ATOM 2054 N N . LEU A 1 273 ? 4.742 3.121 19.891 1 86.81 273 LEU A N 1
ATOM 2055 C CA . LEU A 1 273 ? 4.613 2.008 18.953 1 86.81 273 LEU A CA 1
ATOM 2056 C C . LEU A 1 273 ? 5.906 1.808 18.172 1 86.81 273 LEU A C 1
ATOM 2058 O O . LEU A 1 273 ? 6.387 2.732 17.516 1 86.81 273 LEU A O 1
ATOM 2062 N N . PRO A 1 274 ? 6.453 0.624 18.297 1 84 274 PRO A N 1
ATOM 2063 C CA . PRO A 1 274 ? 7.645 0.364 17.484 1 84 274 PRO A CA 1
ATOM 2064 C C . PRO A 1 274 ? 7.309 0.086 16.031 1 84 274 PRO A C 1
ATOM 2066 O O . PRO A 1 274 ? 6.457 -0.754 15.734 1 84 274 PRO A O 1
ATOM 2069 N N . LEU A 1 275 ? 7.879 0.804 15.156 1 85.88 275 LEU A N 1
ATOM 2070 C CA . LEU A 1 275 ? 7.824 0.546 13.719 1 85.88 275 LEU A CA 1
ATOM 2071 C C . LEU A 1 275 ? 9.109 -0.113 13.234 1 85.88 275 LEU A C 1
ATOM 2073 O O . LEU A 1 275 ? 10.18 0.499 13.273 1 85.88 275 LEU A O 1
ATOM 2077 N N . ASP A 1 276 ? 8.93 -1.339 12.789 1 79.5 276 ASP A N 1
ATOM 2078 C CA . ASP A 1 276 ? 10.078 -2.105 12.305 1 79.5 276 ASP A CA 1
ATOM 2079 C C . ASP A 1 276 ? 10.344 -1.822 10.828 1 79.5 276 ASP A C 1
ATOM 2081 O O . ASP A 1 276 ? 9.523 -2.154 9.969 1 79.5 276 ASP A O 1
ATOM 2085 N N . LEU A 1 277 ? 11.508 -1.253 10.578 1 80.44 277 LEU A N 1
ATOM 2086 C CA . LEU A 1 277 ? 11.844 -0.893 9.203 1 80.44 277 LEU A CA 1
ATOM 2087 C C . LEU A 1 277 ? 12.828 -1.896 8.602 1 80.44 277 LEU A C 1
ATOM 2089 O O . LEU A 1 277 ? 13.523 -1.587 7.633 1 80.44 277 LEU A O 1
ATOM 2093 N N . CYS A 1 278 ? 12.867 -3.07 9.117 1 76.19 278 CYS A N 1
ATOM 2094 C CA . CYS A 1 278 ? 13.836 -4.082 8.695 1 76.19 278 CYS A CA 1
ATOM 2095 C C . CYS A 1 278 ? 13.633 -4.441 7.23 1 76.19 278 CYS A C 1
ATOM 2097 O O . CYS A 1 278 ? 14.609 -4.547 6.477 1 76.19 278 CYS A O 1
ATOM 2099 N N . GLN A 1 279 ? 12.422 -4.652 6.941 1 76.25 279 GLN A N 1
ATOM 2100 C CA . GLN A 1 279 ? 12.164 -5.043 5.559 1 76.25 279 GLN A CA 1
ATOM 2101 C C . GLN A 1 279 ? 12.547 -3.928 4.59 1 76.25 279 GLN A C 1
ATOM 2103 O O . GLN A 1 279 ? 12.992 -4.195 3.473 1 76.25 279 GLN A O 1
ATOM 2108 N N . LEU A 1 280 ? 12.336 -2.746 5.016 1 80.5 280 LEU A N 1
ATOM 2109 C CA . LEU A 1 280 ? 12.742 -1.609 4.199 1 80.5 280 LEU A CA 1
ATOM 2110 C C . LEU A 1 280 ? 14.258 -1.603 4.004 1 80.5 280 LEU A C 1
ATOM 2112 O O . LEU A 1 280 ? 14.742 -1.354 2.898 1 80.5 280 LEU A O 1
ATOM 2116 N N . VAL A 1 281 ? 15 -1.878 5.023 1 78.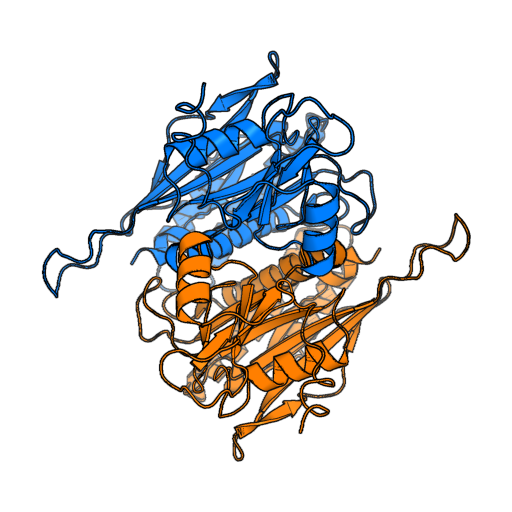69 281 VAL A N 1
ATOM 2117 C CA . VAL A 1 281 ? 16.453 -1.928 4.977 1 78.69 281 VAL A CA 1
ATOM 2118 C C . VAL A 1 281 ? 16.906 -3.029 4.02 1 78.69 281 VAL A C 1
ATOM 2120 O O . VAL A 1 281 ? 17.859 -2.848 3.258 1 78.69 281 VAL A O 1
ATOM 2123 N N . ARG A 1 282 ? 16.203 -4.055 4.059 1 76.06 282 ARG A N 1
ATOM 2124 C CA . ARG A 1 282 ? 16.578 -5.199 3.238 1 76.06 282 ARG A CA 1
ATOM 2125 C C . ARG A 1 282 ? 16.406 -4.895 1.755 1 76.06 282 ARG A C 1
ATOM 2127 O O . ARG A 1 282 ? 17.031 -5.523 0.905 1 76.06 282 ARG A O 1
ATOM 2134 N N . THR A 1 283 ? 15.555 -3.98 1.426 1 74.69 283 THR A N 1
ATOM 2135 C CA . THR A 1 283 ? 15.375 -3.609 0.027 1 74.69 283 THR A CA 1
ATOM 2136 C C . THR A 1 283 ? 16.609 -2.893 -0.506 1 74.69 283 THR A C 1
ATOM 2138 O O . THR A 1 283 ? 16.781 -2.754 -1.719 1 74.69 283 THR A O 1
ATOM 2141 N N . LEU A 1 284 ? 17.469 -2.342 0.31 1 72.25 284 LEU A N 1
ATOM 2142 C CA . LEU A 1 284 ? 18.641 -1.542 -0.072 1 72.25 284 LEU A CA 1
ATOM 2143 C C . LEU A 1 284 ? 19.812 -2.436 -0.45 1 72.25 284 LEU A C 1
ATOM 2145 O O . LEU A 1 284 ? 20.828 -1.949 -0.938 1 72.25 284 LEU A O 1
ATOM 2149 N N . GLY A 1 285 ? 19.797 -3.832 -0.272 1 60.47 285 GLY A N 1
ATOM 2150 C CA . GLY A 1 285 ? 20.922 -4.695 -0.6 1 60.47 285 GLY A CA 1
ATOM 2151 C C . GLY A 1 285 ? 20.5 -6 -1.251 1 60.47 285 GLY A C 1
ATOM 2152 O O . GLY A 1 285 ? 19.328 -6.367 -1.212 1 60.47 285 GLY A O 1
ATOM 2153 N N . MET B 1 1 ? -13.203 0.292 -37.938 1 15.92 1 MET B N 1
ATOM 2154 C CA . MET B 1 1 ? -11.914 0.189 -37.281 1 15.92 1 MET B CA 1
ATOM 2155 C C . MET B 1 1 ? -11.805 1.198 -36.125 1 15.92 1 MET B C 1
ATOM 2157 O O . MET B 1 1 ? -10.852 1.168 -35.375 1 15.92 1 MET B O 1
ATOM 2161 N N . ARG B 1 2 ? -12.617 2.291 -36.219 1 19.77 2 ARG B N 1
ATOM 2162 C CA . ARG B 1 2 ? -12.977 3.367 -35.312 1 19.77 2 ARG B CA 1
ATOM 2163 C C . ARG B 1 2 ? -13.664 2.82 -34.062 1 19.77 2 ARG B C 1
ATOM 2165 O O . ARG B 1 2 ? -13.727 3.492 -33.031 1 19.77 2 ARG B O 1
ATOM 2172 N N . SER B 1 3 ? -14.367 1.764 -34.281 1 20.22 3 SER B N 1
ATOM 2173 C CA . SER B 1 3 ? -15.383 1.242 -33.375 1 20.22 3 SER B CA 1
ATOM 2174 C C . SER B 1 3 ? -14.742 0.487 -32.219 1 20.22 3 SER B C 1
ATOM 2176 O O . SER B 1 3 ? -15.344 0.341 -31.156 1 20.22 3 SER B O 1
ATOM 2178 N N . ALA B 1 4 ? -13.758 -0.324 -32.625 1 19.78 4 ALA B N 1
ATOM 2179 C CA . ALA B 1 4 ? -13.242 -1.33 -31.688 1 19.78 4 ALA B CA 1
ATOM 2180 C C . ALA B 1 4 ? -12.484 -0.678 -30.531 1 19.78 4 ALA B C 1
AT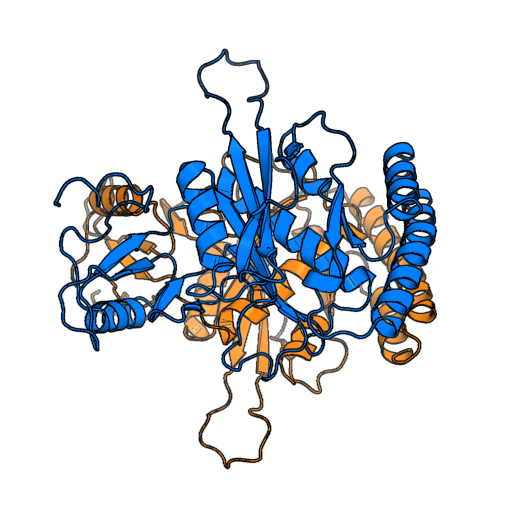OM 2182 O O . ALA B 1 4 ? -12.25 -1.308 -29.5 1 19.78 4 ALA B O 1
ATOM 2183 N N . LEU B 1 5 ? -11.828 0.4 -30.844 1 21.41 5 LEU B N 1
ATOM 2184 C CA . LEU B 1 5 ? -11.07 1.217 -29.906 1 21.41 5 LEU B CA 1
ATOM 2185 C C . LEU B 1 5 ? -11.984 1.784 -28.812 1 21.41 5 LEU B C 1
ATOM 2187 O O . LEU B 1 5 ? -11.5 2.342 -27.828 1 21.41 5 LEU B O 1
ATOM 2191 N N . ASN B 1 6 ? -13.25 1.861 -29.156 1 23.11 6 ASN B N 1
ATOM 2192 C CA . ASN B 1 6 ? -14.375 2.422 -28.406 1 23.11 6 ASN B CA 1
ATOM 2193 C C . ASN B 1 6 ? -14.742 1.557 -27.203 1 23.11 6 ASN B C 1
ATOM 2195 O O . ASN B 1 6 ? -15.5 1.982 -26.344 1 23.11 6 ASN B O 1
ATOM 2199 N N . SER B 1 7 ? -14.672 0.279 -27.406 1 21.89 7 SER B N 1
ATOM 2200 C CA . SER B 1 7 ? -15.297 -0.631 -26.453 1 21.89 7 SER B CA 1
ATOM 2201 C C . SER B 1 7 ? -14.43 -0.811 -25.203 1 21.89 7 SER B C 1
ATOM 2203 O O . SER B 1 7 ? -14.844 -1.471 -24.25 1 21.89 7 SER B O 1
ATOM 2205 N N . CYS B 1 8 ? -13.156 -0.91 -25.391 1 23.86 8 CYS B N 1
ATOM 2206 C CA . CYS B 1 8 ? -12.32 -1.271 -24.266 1 23.86 8 CYS B CA 1
ATOM 2207 C C . CYS B 1 8 ? -12.195 -0.108 -23.281 1 23.86 8 CYS B C 1
ATOM 2209 O O . CYS B 1 8 ? -12.047 1.044 -23.703 1 23.86 8 CYS B O 1
ATOM 2211 N N . GLY B 1 9 ? -12.875 -0.213 -22.203 1 25.38 9 GLY B N 1
ATOM 2212 C CA . GLY B 1 9 ? -13.258 0.544 -21.031 1 25.38 9 GLY B CA 1
ATOM 2213 C C . GLY B 1 9 ? -12.141 1.436 -20.516 1 25.38 9 GLY B C 1
ATOM 2214 O O . GLY B 1 9 ? -11.688 1.269 -19.375 1 25.38 9 GLY B O 1
ATOM 2215 N N . PHE B 1 10 ? -11.297 1.84 -21.297 1 30.27 10 PHE B N 1
ATOM 2216 C CA . PHE B 1 10 ? -10.188 2.752 -21.031 1 30.27 10 PHE B CA 1
ATOM 2217 C C . PHE B 1 10 ? -10.695 4.039 -20.391 1 30.27 10 PHE B C 1
ATOM 2219 O O . PHE B 1 10 ? -11.844 4.434 -20.609 1 30.27 10 PHE B O 1
ATOM 2226 N N . GLY B 1 11 ? -10 4.332 -19.188 1 34.59 11 GLY B N 1
ATOM 2227 C CA . GLY B 1 11 ? -10.312 5.562 -18.484 1 34.59 11 GLY B CA 1
ATOM 2228 C C . GLY B 1 11 ? -10.383 6.77 -19.406 1 34.59 11 GLY B C 1
ATOM 2229 O O . GLY B 1 11 ? -10.133 6.66 -20.609 1 34.59 11 GLY B O 1
ATOM 2230 N N . GLU B 1 12 ? -11.023 7.848 -18.875 1 35.31 12 GLU B N 1
ATOM 2231 C CA . GLU B 1 12 ? -11.367 9.023 -19.656 1 35.31 12 GLU B CA 1
ATOM 2232 C C . GLU B 1 12 ? -10.1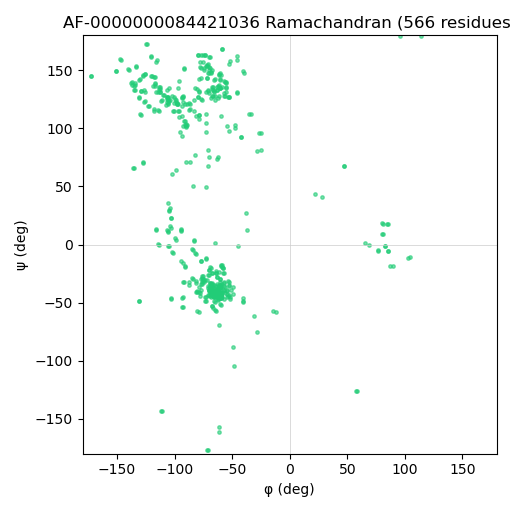17 9.703 -20.219 1 35.31 12 GLU B C 1
ATOM 2234 O O . GLU B 1 12 ? -9.055 9.656 -19.594 1 35.31 12 GLU B O 1
ATOM 2239 N N . ARG B 1 13 ? -10.156 9.922 -21.516 1 40.06 13 ARG B N 1
ATOM 2240 C CA . ARG B 1 13 ? -9.18 10.68 -22.297 1 40.06 13 ARG B CA 1
ATOM 2241 C C . ARG B 1 13 ? -8.859 12.008 -21.625 1 40.06 13 ARG B C 1
ATOM 2243 O O . ARG B 1 13 ? -9.75 12.82 -21.375 1 40.06 13 ARG B O 1
ATOM 2250 N N . LEU B 1 14 ? -7.676 12.062 -20.891 1 46.56 14 LEU B N 1
ATOM 2251 C CA . LEU B 1 14 ? -7.238 13.297 -20.234 1 46.56 14 LEU B CA 1
ATOM 2252 C C . LEU B 1 14 ? -7.012 14.406 -21.25 1 46.56 14 LEU B C 1
ATOM 2254 O O . LEU B 1 14 ? -7.258 15.578 -20.969 1 46.56 14 LEU B O 1
ATOM 2258 N N . LEU B 1 15 ? -6.383 13.961 -22.328 1 45.69 15 LEU B N 1
ATOM 2259 C CA . LEU B 1 15 ? -6.188 14.891 -23.438 1 45.69 15 LEU B CA 1
ATOM 2260 C C . LEU B 1 15 ? -7.105 14.547 -24.609 1 45.69 15 LEU B C 1
ATOM 2262 O O . LEU B 1 15 ? -7.273 13.375 -24.953 1 45.69 15 LEU B O 1
ATOM 2266 N N . GLU B 1 16 ? -7.926 15.539 -24.922 1 46.34 16 GLU B N 1
ATOM 2267 C CA . GLU B 1 16 ? -8.805 15.32 -26.062 1 46.34 16 GLU B CA 1
ATOM 2268 C C . GLU B 1 16 ? -8.023 14.812 -27.266 1 46.34 16 GLU B C 1
ATOM 2270 O O . GLU B 1 16 ? -8.508 13.945 -28 1 46.34 16 GLU B O 1
ATOM 2275 N N . GLU B 1 17 ? -6.789 15.359 -27.391 1 50.47 17 GLU B N 1
ATOM 2276 C CA . GLU B 1 17 ? -6.008 14.953 -28.562 1 50.47 17 GLU B CA 1
ATOM 2277 C C . GLU B 1 17 ? -4.887 14 -28.156 1 50.47 17 GLU B C 1
ATOM 2279 O O . GLU B 1 17 ? -4.254 14.172 -27.109 1 50.47 17 GLU B O 1
ATOM 2284 N N . PRO B 1 18 ? -4.828 12.984 -28.906 1 57.69 18 PRO B N 1
ATOM 2285 C CA . PRO B 1 18 ? -3.689 12.094 -28.688 1 57.69 18 PRO B CA 1
ATOM 2286 C C . PRO B 1 18 ? -2.346 12.805 -28.797 1 57.69 18 PRO B C 1
ATOM 2288 O O . PRO B 1 18 ? -2.227 13.797 -29.531 1 57.69 18 PRO B O 1
ATOM 2291 N N . ILE B 1 19 ? -1.462 12.43 -27.906 1 62.38 19 ILE B N 1
ATOM 2292 C CA . ILE B 1 19 ? -0.114 12.977 -28 1 62.38 19 ILE B CA 1
ATOM 2293 C C . ILE B 1 19 ? 0.879 11.859 -28.312 1 62.38 19 ILE B C 1
ATOM 2295 O O . ILE B 1 19 ? 0.556 10.68 -28.172 1 62.38 19 ILE B O 1
ATOM 2299 N N . ARG B 1 20 ? 2.018 12.383 -28.859 1 58.91 20 ARG B N 1
ATOM 2300 C CA . ARG B 1 20 ? 3.076 11.414 -29.125 1 58.91 20 ARG B CA 1
ATOM 2301 C C . ARG B 1 20 ? 3.684 10.898 -27.828 1 58.91 20 ARG B C 1
ATOM 2303 O O . ARG B 1 20 ? 3.684 11.594 -26.812 1 58.91 20 ARG B O 1
ATOM 2310 N N . GLN B 1 21 ? 4.133 9.664 -27.984 1 61.16 21 GLN B N 1
ATOM 2311 C CA . GLN B 1 21 ? 4.77 9.055 -26.812 1 61.16 21 GLN B CA 1
ATOM 2312 C C . GLN B 1 21 ? 5.887 9.938 -26.281 1 61.16 21 GLN B C 1
ATOM 2314 O O . GLN B 1 21 ? 6.062 10.055 -25.062 1 61.16 21 GLN B O 1
ATOM 2319 N N . SER B 1 22 ? 6.668 10.477 -27.203 1 60.31 22 SER B N 1
ATOM 2320 C CA . SER B 1 22 ? 7.734 11.367 -26.766 1 60.31 22 SER B CA 1
ATOM 2321 C C . SER B 1 22 ? 7.184 12.539 -25.969 1 60.31 22 SER B C 1
ATOM 2323 O O . SER B 1 22 ? 7.773 12.945 -24.953 1 60.31 22 SER B O 1
ATOM 2325 N N . GLU B 1 23 ? 6.098 13.023 -26.469 1 57.97 23 GLU B N 1
ATOM 2326 C CA . GLU B 1 23 ? 5.441 14.102 -25.734 1 57.97 23 GLU B CA 1
ATOM 2327 C C . GLU B 1 23 ? 4.898 13.609 -24.391 1 57.97 23 GLU B C 1
ATOM 2329 O O . GLU B 1 23 ? 4.988 14.312 -23.391 1 57.97 23 GLU B O 1
ATOM 2334 N N . PHE B 1 24 ? 4.348 12.469 -24.562 1 58 24 PHE B N 1
ATOM 2335 C CA . PHE B 1 24 ? 3.896 11.859 -23.312 1 58 24 PHE B CA 1
ATOM 2336 C C . PHE B 1 24 ? 5.066 11.648 -22.359 1 58 24 PHE B C 1
ATOM 2338 O O . PHE B 1 24 ? 4.961 11.938 -21.156 1 58 24 PHE B O 1
ATOM 2345 N N . ASP B 1 25 ? 6.047 11.117 -23.094 1 56.69 25 ASP B N 1
ATOM 2346 C CA . ASP B 1 25 ? 7.242 10.906 -22.281 1 56.69 25 ASP B CA 1
ATOM 2347 C C . ASP B 1 25 ? 7.746 12.227 -21.688 1 56.69 25 ASP B C 1
ATOM 2349 O O . ASP B 1 25 ? 8.164 12.273 -20.531 1 56.69 25 ASP B O 1
ATOM 2353 N N . ALA B 1 26 ? 7.742 13.141 -22.562 1 50.41 26 ALA B N 1
ATOM 2354 C CA . ALA B 1 26 ? 8.109 14.477 -22.094 1 50.41 26 ALA B CA 1
ATOM 2355 C C . ALA B 1 26 ? 7.129 14.969 -21.031 1 50.41 26 ALA B C 1
ATOM 2357 O O . ALA B 1 26 ? 7.535 15.555 -20.016 1 50.41 26 ALA B O 1
ATOM 2358 N N . LEU B 1 27 ? 5.949 14.672 -21.391 1 50.47 27 LEU B N 1
ATOM 2359 C CA . LEU B 1 27 ? 4.891 15.031 -20.453 1 50.47 27 LEU B CA 1
ATOM 2360 C C . LEU B 1 27 ? 5.02 14.227 -19.172 1 50.47 27 LEU B C 1
ATOM 2362 O O . LEU B 1 27 ? 4.918 14.789 -18.078 1 50.47 27 LEU B O 1
ATOM 2366 N N . ALA B 1 28 ? 5.164 12.961 -19.609 1 50.47 28 ALA B N 1
ATOM 2367 C CA . ALA B 1 28 ? 5.336 12.039 -18.484 1 50.47 28 ALA B CA 1
ATOM 2368 C C . ALA B 1 28 ? 6.578 12.391 -17.672 1 50.47 28 ALA B C 1
ATOM 2370 O O . ALA B 1 28 ? 6.562 12.328 -16.438 1 50.47 28 ALA B O 1
ATOM 2371 N N . LYS B 1 29 ? 7.586 12.602 -18.5 1 47.5 29 LYS B N 1
ATOM 2372 C CA . LYS B 1 29 ? 8.836 13.031 -17.891 1 47.5 29 LYS B CA 1
ATOM 2373 C C . LYS B 1 29 ? 8.648 14.344 -17.125 1 47.5 29 LYS B C 1
ATOM 2375 O O . LYS B 1 29 ? 9.242 14.539 -16.062 1 47.5 29 LYS B O 1
ATOM 2380 N N . SER B 1 30 ? 7.949 15.039 -17.828 1 39.56 30 SER B N 1
ATOM 2381 C CA . SER B 1 30 ? 7.738 16.359 -17.234 1 39.56 30 SER B CA 1
ATOM 2382 C C . SER B 1 30 ? 6.773 16.281 -16.062 1 39.56 30 SER B C 1
ATOM 2384 O O . SER B 1 30 ? 6.812 17.141 -15.172 1 39.56 30 SER B O 1
ATOM 2386 N N . VAL B 1 31 ? 5.984 15.289 -16.391 1 40.41 31 VAL B N 1
ATOM 2387 C CA . VAL B 1 31 ? 4.98 15.156 -15.336 1 40.41 31 VAL B CA 1
ATOM 2388 C C . VAL B 1 31 ? 5.285 13.922 -14.484 1 40.41 31 VAL B C 1
ATOM 2390 O O . VAL B 1 31 ? 4.516 13.578 -13.586 1 40.41 31 VAL B O 1
ATOM 2393 N N . ASP B 1 32 ? 6.508 13.688 -14.305 1 38.78 32 ASP B N 1
ATOM 2394 C CA . ASP B 1 32 ? 7.082 12.484 -13.703 1 38.78 32 ASP B CA 1
ATOM 2395 C C . ASP B 1 32 ? 6.109 11.312 -13.781 1 38.78 32 ASP B C 1
ATOM 2397 O O . ASP B 1 32 ? 6.059 10.477 -12.875 1 38.78 32 ASP B O 1
ATOM 2401 N N . ASP B 1 33 ? 5.363 10.906 -14.719 1 42.25 33 ASP B N 1
ATOM 2402 C CA . ASP B 1 33 ? 4.668 9.805 -15.367 1 42.25 33 ASP B CA 1
ATOM 2403 C C . ASP B 1 33 ? 3.52 9.289 -14.508 1 42.25 33 ASP B C 1
ATOM 2405 O O . ASP B 1 33 ? 3.033 8.18 -14.703 1 42.25 33 ASP B O 1
ATOM 2409 N N . ARG B 1 34 ? 3.107 9.734 -13.242 1 41.41 34 ARG B N 1
ATOM 2410 C CA . ARG B 1 34 ? 2.17 8.969 -12.43 1 41.41 34 ARG B CA 1
ATOM 2411 C C . ARG B 1 34 ? 0.737 9.172 -12.906 1 41.41 34 ARG B C 1
ATOM 2413 O O . ARG B 1 34 ? 0.342 10.289 -13.258 1 41.41 34 ARG B O 1
ATOM 2420 N N . GLY B 1 35 ? -0.15 8.195 -13.141 1 44.78 35 GLY B N 1
ATOM 2421 C CA . GLY B 1 35 ? -1.562 8.023 -13.438 1 44.78 35 GLY B CA 1
ATOM 2422 C C . GLY B 1 35 ? -1.889 8.211 -14.906 1 44.78 35 GLY B C 1
ATOM 2423 O O . GLY B 1 35 ? -3.055 8.383 -15.273 1 44.78 35 GLY B O 1
ATOM 2424 N N . LEU B 1 36 ? -0.792 8.523 -15.562 1 48.47 36 LEU B N 1
ATOM 2425 C CA . LEU B 1 36 ? -1.062 8.625 -16.984 1 48.47 36 LEU B CA 1
ATOM 2426 C C . LEU B 1 36 ? -0.771 7.305 -17.703 1 48.47 36 LEU B C 1
ATOM 2428 O O . LEU B 1 36 ? 0.182 6.605 -17.344 1 48.47 36 LEU B O 1
ATOM 2432 N N . TRP B 1 37 ? -1.703 6.867 -18.219 1 48.94 37 TRP B N 1
ATOM 2433 C CA . TRP B 1 37 ? -1.542 5.754 -19.141 1 48.94 37 TRP B CA 1
ATOM 2434 C C . TRP B 1 37 ? -1.498 6.242 -20.594 1 48.94 37 TRP B C 1
ATOM 2436 O O . TRP B 1 37 ? -2.232 7.164 -20.969 1 48.94 37 TRP B O 1
ATOM 2446 N N . PHE B 1 38 ? -0.313 5.879 -21.234 1 52.84 38 PHE B N 1
ATOM 2447 C CA . PHE B 1 38 ? -0.221 6.094 -22.672 1 52.84 38 PHE B CA 1
ATOM 2448 C C . PHE B 1 38 ? -0.701 4.863 -23.438 1 52.84 38 PHE B C 1
ATOM 2450 O O . PHE B 1 38 ? -0.134 3.777 -23.297 1 52.84 38 PHE B O 1
ATOM 2457 N N . LYS B 1 39 ? -1.867 4.945 -23.891 1 51.25 39 LYS B N 1
ATOM 2458 C CA . LYS B 1 39 ? -2.363 3.912 -24.797 1 51.25 39 LYS B CA 1
ATOM 2459 C C . LYS B 1 39 ? -2.07 4.27 -26.25 1 51.25 39 LYS B C 1
ATOM 2461 O O . LYS B 1 39 ? -2.691 5.176 -26.812 1 51.25 39 LYS B O 1
ATOM 2466 N N . PRO B 1 40 ? -0.999 3.586 -26.734 1 52.72 40 PRO B N 1
ATOM 2467 C CA . PRO B 1 40 ? -0.693 3.881 -28.141 1 52.72 40 PRO B CA 1
ATOM 2468 C C . PRO B 1 40 ? -1.88 3.633 -29.062 1 52.72 40 PRO B C 1
ATOM 2470 O O . PRO B 1 40 ? -2.662 2.707 -28.844 1 52.72 40 PRO B O 1
ATOM 2473 N N . ILE B 1 41 ? -2.205 4.594 -29.844 1 51.31 41 ILE B N 1
ATOM 2474 C CA . ILE B 1 41 ? -3.135 4.379 -30.953 1 51.31 41 ILE B CA 1
ATOM 2475 C C . ILE B 1 41 ? -2.355 4.07 -32.219 1 51.31 41 ILE B C 1
ATOM 2477 O O . ILE B 1 41 ? -1.339 4.703 -32.5 1 51.31 41 ILE B O 1
ATOM 2481 N N . ASP B 1 42 ? -2.406 2.928 -32.688 1 48.28 42 ASP B N 1
ATOM 2482 C CA . ASP B 1 42 ? -1.711 2.564 -33.906 1 48.28 42 ASP B CA 1
ATOM 2483 C C . ASP B 1 42 ? -1.855 3.658 -34.969 1 48.28 42 ASP B C 1
ATOM 2485 O O . ASP B 1 42 ? -2.945 3.869 -35.5 1 48.28 42 ASP B O 1
ATOM 2489 N N . ASP B 1 43 ? -0.872 4.598 -35 1 52.97 43 ASP B N 1
ATOM 2490 C CA . ASP B 1 43 ? -0.904 5.566 -36.094 1 52.97 43 ASP B CA 1
ATOM 2491 C C . ASP B 1 43 ? 0.184 5.273 -37.125 1 52.97 43 ASP B C 1
ATOM 2493 O O . ASP B 1 43 ? 0.449 6.094 -38 1 52.97 43 ASP B O 1
ATOM 2497 N N . GLY B 1 44 ? 0.743 4.215 -37.062 1 55.91 44 GLY B N 1
ATOM 2498 C CA . GLY B 1 44 ? 1.729 3.789 -38.031 1 55.91 44 GLY B CA 1
ATOM 2499 C C . GLY B 1 44 ? 3.137 4.254 -37.688 1 55.91 44 GLY B C 1
ATOM 2500 O O . GLY B 1 44 ? 4.094 3.889 -38.375 1 55.91 44 GLY B O 1
ATOM 2501 N N . ARG B 1 45 ? 3.297 5.176 -36.906 1 50.5 45 ARG B N 1
ATOM 2502 C CA . ARG B 1 45 ? 4.664 5.566 -36.562 1 50.5 45 ARG B CA 1
ATOM 2503 C C . ARG B 1 45 ? 5.148 4.867 -35.312 1 50.5 45 ARG B C 1
ATOM 2505 O O . ARG B 1 45 ? 4.594 5.07 -34.219 1 50.5 45 ARG B O 1
ATOM 2512 N N . GLY B 1 46 ? 5.781 3.822 -35.375 1 52.12 46 GLY B N 1
ATOM 2513 C CA . GLY B 1 46 ? 6.242 2.84 -34.406 1 52.12 46 GLY B CA 1
ATOM 2514 C C . GLY B 1 46 ? 7.121 3.439 -33.312 1 52.12 46 GLY B C 1
ATOM 2515 O O . GLY B 1 46 ? 6.969 3.113 -32.156 1 52.12 46 GLY B O 1
ATOM 2516 N N . ALA B 1 47 ? 8.117 4.27 -33.594 1 59.25 47 ALA B N 1
ATOM 2517 C CA . ALA B 1 47 ? 9.133 4.625 -32.594 1 59.25 47 ALA B CA 1
ATOM 2518 C C . ALA B 1 47 ? 8.578 5.613 -31.578 1 59.25 47 ALA B C 1
ATOM 2520 O O . ALA B 1 47 ? 9.008 5.629 -30.422 1 59.25 47 ALA B O 1
ATOM 2521 N N . ASP B 1 48 ? 7.672 6.41 -32.062 1 62 48 ASP B N 1
ATOM 2522 C CA . ASP B 1 48 ? 7.023 7.414 -31.234 1 62 48 ASP B CA 1
ATOM 2523 C C . ASP B 1 48 ? 5.516 7.441 -31.469 1 62 48 ASP B C 1
ATOM 2525 O O . ASP B 1 48 ? 4.996 8.375 -32.094 1 62 48 ASP B O 1
ATOM 2529 N N . PRO B 1 49 ? 4.848 6.363 -31.109 1 59.31 49 PRO B N 1
ATOM 2530 C CA . PRO B 1 49 ? 3.424 6.227 -31.422 1 59.31 49 PRO B CA 1
ATOM 2531 C C . PRO B 1 49 ? 2.572 7.32 -30.766 1 59.31 49 PRO B C 1
ATOM 2533 O O . PRO B 1 49 ? 2.967 7.898 -29.75 1 59.31 49 PRO B O 1
ATOM 2536 N N . LEU B 1 50 ? 1.55 7.66 -31.531 1 59.53 50 LEU B N 1
ATOM 2537 C CA . LEU B 1 50 ? 0.494 8.508 -30.984 1 59.53 50 LEU B CA 1
ATOM 2538 C C . LEU B 1 50 ? -0.345 7.738 -29.969 1 59.53 50 LEU B C 1
ATOM 2540 O O . LEU B 1 50 ? -0.618 6.551 -30.156 1 59.53 50 LEU B O 1
ATOM 2544 N N . GLY B 1 51 ? -0.595 8.328 -28.828 1 57.84 51 GLY B N 1
ATOM 2545 C CA . GLY B 1 51 ? -1.402 7.621 -27.844 1 57.84 51 GLY B CA 1
ATOM 2546 C C . GLY B 1 51 ? -2.262 8.547 -27 1 57.84 51 GLY B C 1
ATOM 2547 O O . GLY B 1 51 ? -2.123 9.773 -27.078 1 57.84 51 GLY B O 1
ATOM 2548 N N . LEU B 1 52 ? -3.273 7.887 -26.453 1 54.5 52 LEU B N 1
ATOM 2549 C CA . LEU B 1 52 ? -4.152 8.578 -25.516 1 54.5 52 LEU B CA 1
ATOM 2550 C C . LEU B 1 52 ? -3.537 8.609 -24.125 1 54.5 52 LEU B C 1
ATOM 2552 O O . LEU B 1 52 ? -2.836 7.676 -23.719 1 54.5 52 LEU B O 1
ATOM 2556 N N . VAL B 1 53 ? -3.625 9.734 -23.594 1 52.34 53 VAL B N 1
ATOM 2557 C CA . VAL B 1 53 ? -3.211 9.844 -22.203 1 52.34 53 VAL B CA 1
ATOM 2558 C C . VAL B 1 53 ? -4.41 9.602 -21.297 1 52.34 53 VAL B C 1
ATOM 2560 O O . VAL B 1 53 ? -5.402 10.32 -21.359 1 52.34 53 VAL B O 1
ATOM 2563 N N . LEU B 1 54 ? -4.398 8.32 -20.719 1 47.03 54 LEU B N 1
ATOM 2564 C CA . LEU B 1 54 ? -5.484 7.898 -19.844 1 47.03 54 LEU B CA 1
ATOM 2565 C C . LEU B 1 54 ? -5.121 8.117 -18.375 1 47.03 54 LEU B C 1
ATOM 2567 O O . LEU B 1 54 ? -3.939 8.172 -18.031 1 47.03 54 LEU B O 1
ATOM 2571 N N . ARG B 1 55 ? -6.102 8.578 -17.516 1 44.47 55 ARG B N 1
ATOM 2572 C CA . ARG B 1 55 ? -5.902 8.852 -16.094 1 44.47 55 ARG B CA 1
ATOM 2573 C C . ARG B 1 55 ? -6.027 7.574 -15.273 1 44.47 55 ARG B C 1
ATOM 2575 O O . ARG B 1 55 ? -6.941 6.773 -15.492 1 44.47 55 ARG B O 1
ATOM 2582 N N . SER B 1 56 ? -5.09 7.055 -14.625 1 46.78 56 SER B N 1
ATOM 2583 C CA . SER B 1 56 ? -5.312 6.031 -13.609 1 46.78 56 SER B CA 1
ATOM 2584 C C . SER B 1 56 ? -5.926 6.629 -12.344 1 46.78 56 SER B C 1
ATOM 2586 O O . SER B 1 56 ? -5.277 7.41 -11.648 1 46.78 56 SER B O 1
ATOM 2588 N N . SER B 1 57 ? -7.059 7.492 -12.203 1 45.59 57 SER B N 1
ATOM 2589 C CA . SER B 1 57 ? -7.555 8.359 -11.148 1 45.59 57 SER B CA 1
ATOM 2590 C C . SER B 1 57 ? -7.953 7.559 -9.914 1 45.59 57 SER B C 1
ATOM 2592 O O . SER B 1 57 ? -8.523 8.109 -8.969 1 45.59 57 SER B O 1
ATOM 2594 N N . GLU B 1 58 ? -7.922 6.371 -9.641 1 53.62 58 GLU B N 1
ATOM 2595 C CA . GLU B 1 58 ? -8.852 6.02 -8.57 1 53.62 58 GLU B CA 1
ATOM 2596 C C . GLU B 1 58 ? -8.258 6.32 -7.199 1 53.62 58 GLU B C 1
ATOM 2598 O O . GLU B 1 58 ? -7.578 5.477 -6.613 1 53.62 58 GLU B O 1
ATOM 2603 N N . THR B 1 59 ? -8.312 7.773 -6.906 1 64.81 59 THR B N 1
ATOM 2604 C CA . THR B 1 59 ? -7.801 8.188 -5.605 1 64.81 59 THR B CA 1
ATOM 2605 C C . THR B 1 59 ? -8.93 8.289 -4.586 1 64.81 59 THR B C 1
ATOM 2607 O O . THR B 1 59 ? -8.766 8.891 -3.521 1 64.81 59 THR B O 1
ATOM 2610 N N . SER B 1 60 ? -10.117 7.766 -4.906 1 70.62 60 SER B N 1
ATOM 2611 C CA . SER B 1 60 ? -11.234 7.758 -3.965 1 70.62 60 SER B CA 1
ATOM 2612 C C . SER B 1 60 ? -11 6.75 -2.842 1 70.62 60 SER B C 1
ATOM 2614 O O . SER B 1 60 ? -10.227 5.805 -3.002 1 70.62 60 SER B O 1
ATOM 2616 N N . LEU B 1 61 ? -11.656 7.094 -1.779 1 78.12 61 LEU B N 1
ATOM 2617 C CA . LEU B 1 61 ? -11.594 6.156 -0.664 1 78.12 61 LEU B CA 1
ATOM 2618 C C . LEU B 1 61 ? -12.078 4.773 -1.086 1 78.12 61 LEU B C 1
ATOM 2620 O O . LEU B 1 61 ? -11.516 3.762 -0.669 1 78.12 61 LEU B O 1
ATOM 2624 N N . LEU B 1 62 ? -13.062 4.777 -1.933 1 79.06 62 LEU B N 1
ATOM 2625 C CA . LEU B 1 62 ? -13.641 3.516 -2.385 1 79.06 62 LEU B CA 1
ATOM 2626 C C . LEU B 1 62 ? -12.609 2.701 -3.168 1 79.06 62 LEU B C 1
ATOM 2628 O O . LEU B 1 62 ? -12.688 1.472 -3.209 1 79.06 62 LEU B O 1
ATOM 2632 N N . HIS B 1 63 ? -11.695 3.357 -3.691 1 82.94 63 HIS B N 1
ATOM 2633 C CA . HIS B 1 63 ? -10.633 2.678 -4.418 1 82.94 63 HIS B CA 1
ATOM 2634 C C . HIS B 1 63 ? -9.438 2.396 -3.508 1 82.94 63 HIS B C 1
ATOM 2636 O O . HIS B 1 63 ? -8.914 1.281 -3.498 1 82.94 63 HIS B O 1
ATOM 2642 N N . GLU B 1 64 ? -9.078 3.373 -2.773 1 83.88 64 GLU B N 1
ATOM 2643 C CA . GLU B 1 64 ? -7.809 3.314 -2.059 1 83.88 64 GLU B CA 1
ATOM 2644 C C . GLU B 1 64 ? -7.902 2.404 -0.838 1 83.88 64 GLU B C 1
ATOM 2646 O O . GLU B 1 64 ? -6.926 1.745 -0.472 1 83.88 64 GLU B O 1
ATOM 2651 N N . VAL B 1 65 ? -9.023 2.391 -0.227 1 85.06 65 VAL B N 1
ATOM 2652 C CA . VAL B 1 65 ? -9.148 1.6 0.992 1 85.06 65 VAL B CA 1
ATOM 2653 C C . VAL B 1 65 ? -9.047 0.113 0.656 1 85.06 65 VAL B C 1
ATOM 2655 O O . VAL B 1 65 ? -8.18 -0.588 1.187 1 85.06 65 VAL B O 1
ATOM 2658 N N . PRO B 1 66 ? -9.828 -0.365 -0.269 1 89.19 66 PRO B N 1
ATOM 2659 C CA . PRO B 1 66 ? -9.648 -1.776 -0.618 1 89.19 66 PRO B CA 1
ATOM 2660 C C . PRO B 1 66 ? -8.25 -2.08 -1.149 1 89.19 66 PRO B C 1
ATOM 2662 O O . PRO B 1 66 ? -7.699 -3.15 -0.876 1 89.19 66 PRO B O 1
ATOM 2665 N N . ARG B 1 67 ? -7.727 -1.169 -1.855 1 90.25 67 ARG B N 1
ATOM 2666 C CA . ARG B 1 67 ? -6.375 -1.349 -2.377 1 90.25 67 ARG B CA 1
ATOM 2667 C C . ARG B 1 67 ? -5.371 -1.536 -1.243 1 90.25 67 ARG B C 1
ATOM 2669 O O . ARG B 1 67 ? -4.562 -2.467 -1.271 1 90.25 67 ARG B O 1
ATOM 2676 N N . ALA B 1 68 ? -5.402 -0.662 -0.343 1 89.19 68 ALA B N 1
ATOM 2677 C CA . ALA B 1 68 ? -4.453 -0.69 0.767 1 89.19 68 ALA B CA 1
ATOM 2678 C C . ALA B 1 68 ? -4.594 -1.975 1.577 1 89.19 68 ALA B C 1
ATOM 2680 O O . ALA B 1 68 ? -3.602 -2.643 1.871 1 89.19 68 ALA B O 1
ATOM 2681 N N . TYR B 1 69 ? -5.797 -2.355 1.903 1 89.19 69 TYR B N 1
ATOM 2682 C CA . TYR B 1 69 ? -6.023 -3.539 2.725 1 89.19 69 TYR B CA 1
ATOM 2683 C C . TYR B 1 69 ? -5.664 -4.809 1.964 1 89.19 69 TYR B C 1
ATOM 2685 O O . TYR B 1 69 ? -5.121 -5.754 2.543 1 89.19 69 TYR B O 1
ATOM 2693 N N . ALA B 1 70 ? -5.961 -4.82 0.711 1 92.5 70 ALA B N 1
ATOM 2694 C CA . ALA B 1 70 ? -5.609 -6 -0.08 1 92.5 70 ALA B CA 1
ATOM 2695 C C . ALA B 1 70 ? -4.098 -6.168 -0.173 1 92.5 70 ALA B C 1
ATOM 2697 O O . ALA B 1 70 ? -3.578 -7.277 -0.035 1 92.5 70 ALA B O 1
ATOM 2698 N N . ASN B 1 71 ? -3.422 -5.098 -0.432 1 92.06 71 ASN B N 1
ATOM 2699 C CA . ASN B 1 71 ? -1.964 -5.152 -0.485 1 92.06 71 ASN B CA 1
ATOM 2700 C C . ASN B 1 71 ? -1.373 -5.617 0.843 1 92.06 71 ASN B C 1
ATOM 2702 O O . ASN B 1 71 ? -0.443 -6.426 0.864 1 92.06 71 ASN B O 1
ATOM 2706 N N . THR B 1 72 ? -1.897 -5.102 1.835 1 87.06 72 THR B N 1
ATOM 2707 C CA . THR B 1 72 ? -1.419 -5.492 3.158 1 87.06 72 THR B CA 1
ATOM 2708 C C . THR B 1 72 ? -1.674 -6.973 3.412 1 87.06 72 THR B C 1
ATOM 2710 O O . THR B 1 72 ? -0.81 -7.676 3.941 1 87.06 72 THR B O 1
ATOM 2713 N N . ALA B 1 73 ? -2.811 -7.402 3.037 1 87 73 ALA B N 1
ATOM 2714 C CA . ALA B 1 73 ? -3.143 -8.812 3.217 1 87 73 ALA B CA 1
ATOM 2715 C C . ALA B 1 73 ? -2.164 -9.711 2.459 1 87 73 ALA B C 1
ATOM 2717 O O . ALA B 1 73 ? -1.727 -10.742 2.977 1 87 73 ALA B O 1
ATOM 2718 N N . LEU B 1 74 ? -1.854 -9.289 1.294 1 91.25 74 LEU B N 1
ATOM 2719 C CA . LEU B 1 74 ? -0.922 -10.055 0.474 1 91.25 74 LEU B CA 1
ATOM 2720 C C . LEU B 1 74 ? 0.468 -10.07 1.101 1 91.25 74 LEU B C 1
ATOM 2722 O O . LEU B 1 74 ? 1.097 -11.133 1.197 1 91.25 74 LEU B O 1
ATOM 2726 N N . HIS B 1 75 ? 0.853 -8.938 1.524 1 85.69 75 HIS B N 1
ATOM 2727 C CA . HIS B 1 75 ? 2.158 -8.852 2.168 1 85.69 75 HIS B CA 1
ATOM 2728 C C . HIS B 1 75 ? 2.209 -9.711 3.428 1 85.69 75 HIS B C 1
ATOM 2730 O O . HIS B 1 75 ? 3.195 -10.406 3.672 1 85.69 75 HIS B O 1
ATOM 2736 N N . HIS B 1 76 ? 1.188 -9.633 4.172 1 78.5 76 HIS B N 1
ATOM 2737 C CA . HIS B 1 76 ? 1.121 -10.406 5.41 1 78.5 76 HIS B CA 1
ATOM 2738 C C . HIS B 1 76 ? 1.178 -11.906 5.133 1 78.5 76 HIS B C 1
ATOM 2740 O O . HIS B 1 76 ? 1.836 -12.648 5.863 1 78.5 76 HIS B O 1
ATOM 2746 N N . ALA B 1 77 ? 0.479 -12.25 4.133 1 82.06 77 ALA B N 1
ATOM 2747 C CA . ALA B 1 77 ? 0.469 -13.672 3.781 1 82.06 77 ALA B CA 1
ATOM 2748 C C . ALA B 1 77 ? 1.868 -14.148 3.412 1 82.06 77 ALA B C 1
ATOM 2750 O O . ALA B 1 77 ? 2.301 -15.219 3.859 1 82.06 77 ALA B O 1
ATOM 2751 N N . LEU B 1 78 ? 2.574 -13.367 2.682 1 82.81 78 LEU B N 1
ATOM 2752 C CA . LEU B 1 78 ? 3.928 -13.727 2.27 1 82.81 78 LEU B CA 1
ATOM 2753 C C . LEU B 1 78 ? 4.883 -13.703 3.459 1 82.81 78 LEU B C 1
ATOM 2755 O O . LEU B 1 78 ? 5.742 -14.578 3.586 1 82.81 78 LEU B O 1
ATOM 2759 N N . ASP B 1 79 ? 4.699 -12.734 4.301 1 73.56 79 ASP B N 1
ATOM 2760 C CA . ASP B 1 79 ? 5.551 -12.594 5.477 1 73.56 79 ASP B CA 1
ATOM 2761 C C . ASP B 1 79 ? 5.359 -13.766 6.434 1 73.56 79 ASP B C 1
ATOM 2763 O O . ASP B 1 79 ? 6.332 -14.281 6.996 1 73.56 79 ASP B O 1
ATOM 2767 N N . ALA B 1 80 ? 4.152 -14.109 6.613 1 66.12 80 ALA B N 1
ATOM 2768 C CA . ALA B 1 80 ? 3.832 -15.203 7.531 1 66.12 80 ALA B CA 1
ATOM 2769 C C . ALA B 1 80 ? 4.5 -16.5 7.094 1 66.12 80 ALA B C 1
ATOM 2771 O O . ALA B 1 80 ? 4.785 -17.375 7.922 1 66.12 80 ALA B O 1
ATOM 2772 N N . LEU B 1 81 ? 4.883 -16.516 5.859 1 68.38 81 LEU B N 1
ATOM 2773 C CA . LEU B 1 81 ? 5.492 -17.734 5.324 1 68.38 81 LEU B CA 1
ATOM 2774 C C . LEU B 1 81 ? 7.004 -17.562 5.191 1 68.38 81 LEU B C 1
ATOM 2776 O O . LEU B 1 81 ? 7.688 -18.469 4.695 1 68.38 81 LEU B O 1
ATOM 2780 N N . GLY B 1 82 ? 7.379 -16.391 5.551 1 68 82 GLY B N 1
ATOM 2781 C CA . GLY B 1 82 ? 8.805 -16.141 5.461 1 68 82 GLY B CA 1
ATOM 2782 C C . GLY B 1 82 ? 9.266 -15.82 4.047 1 68 82 GLY B C 1
ATOM 2783 O O . GLY B 1 82 ? 10.445 -16 3.719 1 68 82 GLY B O 1
ATOM 2784 N N . LEU B 1 83 ? 8.344 -15.461 3.236 1 73.19 83 LEU B N 1
ATOM 2785 C CA . LEU B 1 83 ? 8.656 -15.188 1.838 1 73.19 83 LEU B CA 1
ATOM 2786 C C . LEU B 1 83 ? 8.797 -13.688 1.59 1 73.19 83 LEU B C 1
ATOM 2788 O O . LEU B 1 83 ? 8.953 -13.258 0.447 1 73.19 83 LEU B O 1
ATOM 2792 N N . SER B 1 84 ? 8.727 -12.922 2.654 1 70 84 SER B N 1
ATOM 2793 C CA . SER B 1 84 ? 8.664 -11.477 2.459 1 70 84 SER B CA 1
ATOM 2794 C C . SER B 1 84 ? 10.062 -10.891 2.27 1 70 84 SER B C 1
ATOM 2796 O O . SER B 1 84 ? 10.211 -9.672 2.109 1 70 84 SER B O 1
ATOM 2798 N N . ASN B 1 85 ? 11.008 -11.797 2.236 1 73.25 85 ASN B N 1
ATOM 2799 C CA . ASN B 1 85 ? 12.352 -11.336 1.898 1 73.25 85 ASN B CA 1
ATOM 2800 C C . ASN B 1 85 ? 12.43 -10.844 0.456 1 73.25 85 ASN B C 1
ATOM 2802 O O . ASN B 1 85 ? 12.008 -11.547 -0.467 1 73.25 85 ASN B O 1
ATOM 2806 N N . PRO B 1 86 ? 12.945 -9.617 0.317 1 75.62 86 PRO B N 1
ATOM 2807 C CA . PRO B 1 86 ? 12.977 -9.039 -1.028 1 75.62 86 PRO B CA 1
ATOM 2808 C C . PRO B 1 86 ? 13.75 -9.898 -2.023 1 75.62 86 PRO B C 1
ATOM 2810 O O . PRO B 1 86 ? 13.523 -9.812 -3.232 1 75.62 86 PRO B O 1
ATOM 2813 N N . GLU B 1 87 ? 14.578 -10.75 -1.536 1 75.5 87 GLU B N 1
ATOM 2814 C CA . GLU B 1 87 ? 15.305 -11.664 -2.42 1 75.5 87 GLU B CA 1
ATOM 2815 C C . GLU B 1 87 ? 14.398 -12.789 -2.916 1 75.5 87 GLU B C 1
ATOM 2817 O O . GLU B 1 87 ? 14.641 -13.352 -3.986 1 75.5 87 GLU B O 1
ATOM 2822 N N . GLN B 1 88 ? 13.438 -13.102 -2.078 1 81.25 88 GLN B N 1
ATOM 2823 C CA . GLN B 1 88 ? 12.508 -14.156 -2.469 1 81.25 88 GLN B CA 1
ATOM 2824 C C . GLN B 1 88 ? 11.273 -13.578 -3.158 1 81.25 88 GLN B C 1
ATOM 2826 O O . GLN B 1 88 ? 10.891 -14.023 -4.242 1 81.25 88 GLN B O 1
ATOM 2831 N N . PHE B 1 89 ? 10.688 -12.68 -2.482 1 85.94 89 PHE B N 1
ATOM 2832 C CA . PHE B 1 89 ? 9.531 -11.969 -3.031 1 85.94 89 PHE B CA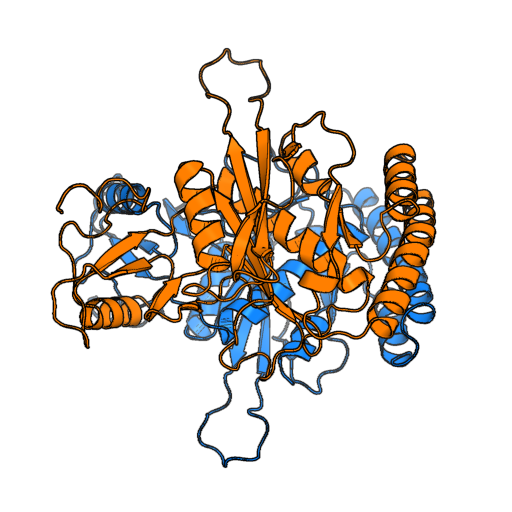 1
ATOM 2833 C C . PHE B 1 89 ? 9.711 -10.461 -2.891 1 85.94 89 PHE B C 1
ATOM 2835 O O . PHE B 1 89 ? 9.68 -9.93 -1.778 1 85.94 89 PHE B O 1
ATOM 2842 N N . ARG B 1 90 ? 9.859 -9.906 -4.004 1 86.94 90 ARG B N 1
ATOM 2843 C CA . ARG B 1 90 ? 9.992 -8.453 -4.016 1 86.94 90 ARG B CA 1
ATOM 2844 C C . ARG B 1 90 ? 8.641 -7.777 -4.223 1 86.94 90 ARG B C 1
ATOM 2846 O O . ARG B 1 90 ? 7.902 -8.133 -5.141 1 86.94 90 ARG B O 1
ATOM 2853 N N . VAL B 1 91 ? 8.359 -6.871 -3.264 1 88.75 91 VAL B N 1
ATOM 2854 C CA . VAL B 1 91 ? 7.168 -6.039 -3.42 1 88.75 91 VAL B CA 1
ATOM 2855 C C . VAL B 1 91 ? 7.508 -4.797 -4.238 1 88.75 91 VAL B C 1
ATOM 2857 O O . VAL B 1 91 ? 8.398 -4.027 -3.867 1 88.75 91 VAL B O 1
ATOM 2860 N N . THR B 1 92 ? 6.812 -4.66 -5.34 1 87.94 92 THR B N 1
ATOM 2861 C CA . THR B 1 92 ? 7.152 -3.549 -6.223 1 87.94 92 THR B CA 1
ATOM 2862 C C . THR B 1 92 ? 6.016 -2.535 -6.281 1 87.94 92 THR B C 1
ATOM 2864 O O . THR B 1 92 ? 6.102 -1.535 -6.996 1 87.94 92 THR B O 1
ATOM 2867 N N . GLY B 1 93 ? 4.965 -2.814 -5.562 1 88.38 93 GLY B N 1
ATOM 2868 C CA . GLY B 1 93 ? 3.867 -1.866 -5.441 1 88.38 93 GLY B CA 1
ATOM 2869 C C . GLY B 1 93 ? 3.258 -1.483 -6.777 1 88.38 93 GLY B C 1
ATOM 2870 O O . GLY B 1 93 ? 2.889 -2.354 -7.57 1 88.38 93 GLY B O 1
ATOM 2871 N N . SER B 1 94 ? 3.223 -0.178 -6.969 1 84.25 94 SER B N 1
ATOM 2872 C CA . SER B 1 94 ? 2.592 0.35 -8.172 1 84.25 94 SER B CA 1
ATOM 2873 C C . SER B 1 94 ? 3.633 0.826 -9.18 1 84.25 94 SER B C 1
ATOM 2875 O O . SER B 1 94 ? 3.367 1.728 -9.977 1 84.25 94 SER B O 1
ATOM 2877 N N . ALA B 1 95 ? 4.777 0.225 -9.148 1 81.5 95 ALA B N 1
ATOM 2878 C CA . ALA B 1 95 ? 5.812 0.609 -10.109 1 81.5 95 ALA B CA 1
ATOM 2879 C C . ALA B 1 95 ? 5.344 0.383 -11.539 1 81.5 95 ALA B C 1
ATOM 2881 O O . ALA B 1 95 ? 4.699 -0.626 -11.836 1 81.5 95 ALA B O 1
ATOM 2882 N N . ARG B 1 96 ? 5.727 1.297 -12.359 1 77.69 96 ARG B N 1
ATOM 2883 C CA . ARG B 1 96 ? 5.355 1.201 -13.766 1 77.69 96 ARG B CA 1
ATOM 2884 C C . ARG B 1 96 ? 6.031 0.008 -14.43 1 77.69 96 ARG B C 1
ATOM 2886 O O . ARG B 1 96 ? 7.219 -0.242 -14.211 1 77.69 96 ARG B O 1
ATOM 2893 N N . ARG B 1 97 ? 5.203 -0.653 -15.164 1 79.69 97 ARG B N 1
ATOM 2894 C CA . ARG B 1 97 ? 5.707 -1.796 -15.914 1 79.69 97 ARG B CA 1
ATOM 2895 C C . ARG B 1 97 ? 5.516 -1.594 -17.406 1 79.69 97 ARG B C 1
ATOM 2897 O O . ARG B 1 97 ? 4.516 -1.015 -17.844 1 79.69 97 ARG B O 1
ATOM 2904 N N . THR B 1 98 ? 6.469 -2.105 -18.094 1 73.19 98 THR B N 1
ATOM 2905 C CA . THR B 1 98 ? 6.387 -2.084 -19.547 1 73.19 98 THR B CA 1
ATOM 2906 C C . THR B 1 98 ? 6.035 -3.467 -20.094 1 73.19 98 THR B C 1
ATOM 2908 O O . THR B 1 98 ? 6.727 -4.445 -19.797 1 73.19 98 THR B O 1
ATOM 2911 N N . PHE B 1 99 ? 4.965 -3.455 -20.828 1 76.56 99 PHE B N 1
ATOM 2912 C CA . PHE B 1 99 ? 4.523 -4.711 -21.438 1 76.56 99 PHE B CA 1
ATOM 2913 C C . PHE B 1 99 ? 5.391 -5.07 -22.625 1 76.56 99 PHE B C 1
ATOM 2915 O O . PHE B 1 99 ? 6.164 -4.242 -23.109 1 76.56 99 PHE B O 1
ATOM 2922 N N . ALA B 1 100 ? 5.289 -6.359 -23 1 73.56 100 ALA B N 1
ATOM 2923 C CA . ALA B 1 100 ? 6.039 -6.844 -24.156 1 73.56 100 ALA B CA 1
ATOM 2924 C C . ALA B 1 100 ? 5.699 -6.035 -25.422 1 73.56 100 ALA B C 1
ATOM 2926 O O . ALA B 1 100 ? 6.559 -5.82 -26.266 1 73.56 100 ALA B O 1
ATOM 2927 N N . ASN B 1 101 ? 4.57 -5.594 -25.547 1 60.66 101 ASN B N 1
ATOM 2928 C CA . ASN B 1 101 ? 4.137 -4.836 -26.719 1 60.66 101 ASN B CA 1
ATOM 2929 C C . ASN B 1 101 ? 4.496 -3.359 -26.594 1 60.66 101 ASN B C 1
ATOM 2931 O O . ASN B 1 101 ? 4.102 -2.549 -27.438 1 60.66 101 ASN B O 1
ATOM 2935 N N . GLY B 1 102 ? 5.031 -2.961 -25.484 1 62.34 102 GLY B N 1
ATOM 2936 C CA . GLY B 1 102 ? 5.477 -1.587 -25.312 1 62.34 102 GLY B CA 1
ATOM 2937 C C . GLY B 1 102 ? 4.539 -0.758 -24.453 1 62.34 102 GLY B C 1
ATOM 2938 O O . GLY B 1 102 ? 4.871 0.364 -24.062 1 62.34 102 GLY B O 1
ATOM 2939 N N . GLU B 1 103 ? 3.396 -1.324 -24.188 1 64.5 103 GLU B N 1
ATOM 2940 C CA . GLU B 1 103 ? 2.453 -0.627 -23.312 1 64.5 103 GLU B CA 1
ATOM 2941 C C . GLU B 1 103 ? 3.002 -0.499 -21.891 1 64.5 103 GLU B C 1
ATOM 2943 O O . GLU B 1 103 ? 3.668 -1.408 -21.391 1 64.5 103 GLU B O 1
ATOM 2948 N N . ARG B 1 104 ? 2.721 0.669 -21.281 1 69 104 ARG B N 1
ATOM 2949 C CA . ARG B 1 104 ? 3.127 0.886 -19.906 1 69 104 ARG B CA 1
ATOM 2950 C C . ARG B 1 104 ? 1.914 0.976 -18.984 1 69 104 ARG B C 1
ATOM 2952 O O . ARG B 1 104 ? 0.933 1.647 -19.312 1 69 104 ARG B O 1
ATOM 2959 N N . ARG B 1 105 ? 1.991 0.212 -17.891 1 73.56 105 ARG B N 1
ATOM 2960 C CA . ARG B 1 105 ? 0.896 0.199 -16.938 1 73.56 105 ARG B CA 1
ATOM 2961 C C . ARG B 1 105 ? 1.424 0.183 -15.5 1 73.56 105 ARG B C 1
ATOM 2963 O O . ARG B 1 105 ? 2.543 -0.271 -15.25 1 73.56 105 ARG B O 1
ATOM 2970 N N . GLU B 1 106 ? 0.603 0.771 -14.656 1 79.81 106 GLU B N 1
ATOM 2971 C CA . GLU B 1 106 ? 0.878 0.722 -13.219 1 79.81 106 GLU B CA 1
ATOM 2972 C C . GLU B 1 106 ? -0.175 -0.1 -12.484 1 79.81 106 GLU B C 1
ATOM 2974 O O . GLU B 1 106 ? -1.357 0.246 -12.492 1 79.81 106 GLU B O 1
ATOM 2979 N N . PRO B 1 107 ? 0.277 -1.188 -11.93 1 88.81 107 PRO B N 1
ATOM 2980 C CA . PRO B 1 107 ? -0.681 -1.96 -11.133 1 88.81 107 PRO B CA 1
ATOM 2981 C C . PRO B 1 107 ? -1.007 -1.297 -9.797 1 88.81 107 PRO B C 1
ATOM 2983 O O . PRO B 1 107 ? -0.32 -0.358 -9.383 1 88.81 107 PRO B O 1
ATOM 2986 N N . ASP B 1 108 ? -2.104 -1.718 -9.148 1 88.69 108 ASP B N 1
ATOM 2987 C CA . ASP B 1 108 ? -2.428 -1.254 -7.805 1 88.69 108 ASP B CA 1
ATOM 2988 C C . ASP B 1 108 ? -1.567 -1.959 -6.762 1 88.69 108 ASP B C 1
ATOM 2990 O O . ASP B 1 108 ? -1.498 -1.522 -5.609 1 88.69 108 ASP B O 1
ATOM 2994 N N . GLY B 1 109 ? -0.93 -2.98 -7.113 1 92.56 109 GLY B N 1
ATOM 2995 C CA . GLY B 1 109 ? 0.04 -3.758 -6.359 1 92.56 109 GLY B CA 1
ATOM 2996 C C . GLY B 1 109 ? 0.726 -4.824 -7.191 1 92.56 109 GLY B C 1
ATOM 2997 O O . GLY B 1 109 ? 0.117 -5.402 -8.094 1 92.56 109 GLY B O 1
ATOM 2998 N N . SER B 1 110 ? 1.996 -5.039 -6.875 1 92.88 110 SER B N 1
ATOM 2999 C CA . SER B 1 110 ? 2.697 -6.07 -7.637 1 92.88 110 SER B CA 1
ATOM 3000 C C . SER B 1 110 ? 3.803 -6.715 -6.809 1 92.88 110 SER B C 1
ATOM 3002 O O . SER B 1 110 ? 4.395 -6.066 -5.941 1 92.88 110 SER B O 1
ATOM 3004 N N . PHE B 1 111 ? 4.016 -7.977 -7.141 1 93.06 111 PHE B N 1
ATOM 3005 C CA . PHE B 1 111 ? 4.977 -8.828 -6.445 1 93.06 111 PHE B CA 1
ATOM 3006 C C . PHE B 1 111 ? 5.777 -9.664 -7.438 1 93.06 111 PHE B C 1
ATOM 3008 O O . PHE B 1 111 ? 5.234 -10.133 -8.445 1 93.06 111 PHE B O 1
ATOM 3015 N N . GLU B 1 112 ? 7.07 -9.766 -7.137 1 91.31 112 GLU B N 1
ATOM 3016 C CA . GLU B 1 112 ? 7.957 -10.547 -8 1 91.31 112 GLU B CA 1
ATOM 3017 C C . GLU B 1 112 ? 8.648 -11.664 -7.223 1 91.31 112 GLU B C 1
ATOM 3019 O O . GLU B 1 112 ? 9.352 -11.398 -6.246 1 91.31 112 GLU B O 1
ATOM 3024 N N . TYR B 1 113 ? 8.367 -12.875 -7.672 1 90.75 113 TYR B N 1
ATOM 3025 C CA . TYR B 1 113 ? 9.062 -14.016 -7.086 1 90.75 113 TYR B CA 1
ATOM 3026 C C . TYR B 1 113 ? 10.461 -14.164 -7.672 1 90.75 113 TYR B C 1
ATOM 3028 O O . TYR B 1 113 ? 10.641 -14.141 -8.891 1 90.75 113 TYR B O 1
ATOM 3036 N N . LYS B 1 114 ? 11.469 -14.227 -6.75 1 82.75 114 LYS B N 1
ATOM 3037 C CA . LYS B 1 114 ? 12.883 -14.398 -7.074 1 82.75 114 LYS B CA 1
ATOM 3038 C C . LYS B 1 114 ? 13.312 -13.445 -8.188 1 82.75 114 LYS B C 1
ATOM 3040 O O . LYS B 1 114 ? 13.648 -13.883 -9.289 1 82.75 114 LYS B O 1
ATOM 3045 N N . PRO B 1 115 ? 13.266 -12.258 -7.746 1 75.69 115 PRO B N 1
ATOM 3046 C CA . PRO B 1 115 ? 13.672 -11.273 -8.742 1 75.69 115 PRO B CA 1
ATOM 3047 C C . PRO B 1 115 ? 15.109 -11.469 -9.219 1 75.69 115 PRO B C 1
ATOM 3049 O O . PRO B 1 115 ? 15.977 -11.859 -8.43 1 75.69 115 PRO B O 1
ATOM 3052 N N . ALA B 1 116 ? 15.234 -11.391 -10.453 1 68.06 116 ALA B N 1
ATOM 3053 C CA . ALA B 1 116 ? 16.562 -11.555 -11.047 1 68.06 116 ALA B CA 1
ATOM 3054 C C . ALA B 1 116 ? 17.453 -10.367 -10.719 1 68.06 116 ALA B C 1
ATOM 3056 O O . ALA B 1 116 ? 18.688 -10.477 -10.766 1 68.06 116 ALA B O 1
ATOM 3057 N N . ALA B 1 117 ? 16.844 -9.297 -10.398 1 64.25 117 ALA B N 1
ATOM 3058 C CA . ALA B 1 117 ? 17.578 -8.055 -10.195 1 64.25 117 ALA B CA 1
ATOM 3059 C C . ALA B 1 117 ? 17.375 -7.516 -8.781 1 64.25 117 ALA B C 1
ATOM 3061 O O . ALA B 1 117 ? 16.5 -7.992 -8.047 1 64.25 117 ALA B O 1
ATOM 3062 N N . GLY B 1 118 ? 18.266 -6.68 -8.461 1 65.62 118 GLY B N 1
ATOM 3063 C CA . GLY B 1 118 ? 18.188 -6.047 -7.152 1 65.62 118 GLY B CA 1
ATOM 3064 C C . GLY B 1 118 ? 16.891 -5.285 -6.945 1 65.62 118 GLY B C 1
ATOM 3065 O O . GLY B 1 118 ? 16.078 -5.16 -7.867 1 65.62 118 GLY B O 1
ATOM 3066 N N . PRO B 1 119 ? 16.609 -4.883 -5.75 1 64.56 119 PRO B N 1
ATOM 3067 C CA . PRO B 1 119 ? 15.328 -4.285 -5.367 1 64.56 119 PRO B CA 1
ATOM 3068 C C . PRO B 1 119 ? 14.992 -3.037 -6.18 1 64.56 119 PRO B C 1
ATOM 3070 O O . PRO B 1 119 ? 13.812 -2.719 -6.367 1 64.56 119 PRO B O 1
ATOM 3073 N N . PHE B 1 120 ? 16.031 -2.408 -6.699 1 66.75 120 PHE B N 1
ATOM 3074 C CA . PHE B 1 120 ? 15.734 -1.154 -7.387 1 66.75 120 PHE B CA 1
ATOM 3075 C C . PHE B 1 120 ? 16.078 -1.256 -8.867 1 66.75 120 PHE B C 1
ATOM 3077 O O . PHE B 1 120 ? 16.094 -0.248 -9.578 1 66.75 120 PHE B O 1
ATOM 3084 N N . GLU B 1 121 ? 16.297 -2.459 -9.273 1 67.44 121 GLU B N 1
ATOM 3085 C CA . GLU B 1 121 ? 16.562 -2.703 -10.688 1 67.44 121 GLU B CA 1
ATOM 3086 C C . GLU B 1 121 ? 15.281 -3.006 -11.445 1 67.44 121 GLU B C 1
ATOM 3088 O O . GLU B 1 121 ? 14.281 -3.408 -10.852 1 67.44 121 GLU B O 1
ATOM 3093 N N . PRO B 1 122 ? 15.398 -2.645 -12.688 1 63.78 122 PRO B N 1
ATOM 3094 C CA . PRO B 1 122 ? 14.18 -2.883 -13.461 1 63.78 122 PRO B CA 1
ATOM 3095 C C . PRO B 1 122 ? 13.586 -4.266 -13.211 1 63.78 122 PRO B C 1
ATOM 3097 O O . PRO B 1 122 ? 14.305 -5.262 -13.203 1 63.78 122 PRO B O 1
ATOM 3100 N N . PRO B 1 123 ? 12.398 -4.109 -12.992 1 63.09 123 PRO B N 1
ATOM 3101 C CA . PRO B 1 123 ? 11.75 -5.371 -12.617 1 63.09 123 PRO B CA 1
ATOM 3102 C C . PRO B 1 123 ? 11.453 -6.262 -13.82 1 63.09 123 PRO B C 1
ATOM 3104 O O . PRO B 1 123 ? 11.297 -5.766 -14.938 1 63.09 123 PRO B O 1
ATOM 3107 N N . GLY B 1 124 ? 11.641 -7.504 -13.539 1 73.75 124 GLY B N 1
ATOM 3108 C CA . GLY B 1 124 ? 11.047 -8.453 -14.469 1 73.75 124 GLY B CA 1
ATOM 3109 C C . GLY B 1 124 ? 9.531 -8.508 -14.383 1 73.75 124 GLY B C 1
ATOM 3110 O O . GLY B 1 124 ? 8.906 -7.637 -13.773 1 73.75 124 GLY B O 1
ATOM 3111 N N . PRO B 1 125 ? 8.961 -9.367 -15.141 1 82.81 125 PRO B N 1
ATOM 3112 C CA . PRO B 1 125 ? 7.508 -9.539 -15.039 1 82.81 125 PRO B CA 1
ATOM 3113 C C . PRO B 1 125 ? 7.047 -9.852 -13.625 1 82.81 125 PRO B C 1
ATOM 3115 O O . PRO B 1 125 ? 7.73 -10.578 -12.898 1 82.81 125 PRO B O 1
ATOM 3118 N N . PRO B 1 126 ? 5.996 -9.266 -13.25 1 91.31 126 PRO B N 1
ATOM 3119 C CA . PRO B 1 126 ? 5.484 -9.586 -11.922 1 91.31 126 PRO B CA 1
ATOM 3120 C C . PRO B 1 126 ? 4.914 -11 -11.828 1 91.31 126 PRO B C 1
ATOM 3122 O O . PRO B 1 126 ? 4.461 -11.555 -12.836 1 91.31 126 PRO B O 1
ATOM 3125 N N . THR B 1 127 ? 5.066 -11.562 -10.656 1 93.25 127 THR B N 1
ATOM 3126 C CA . THR B 1 127 ? 4.434 -12.852 -10.398 1 93.25 127 THR B CA 1
ATOM 3127 C C . THR B 1 127 ? 2.953 -12.672 -10.062 1 93.25 127 THR B C 1
ATOM 3129 O O . THR B 1 127 ? 2.107 -13.43 -10.539 1 93.25 127 THR B O 1
ATOM 3132 N N . LEU B 1 128 ? 2.684 -11.672 -9.312 1 95.31 128 LEU B N 1
ATOM 3133 C CA . LEU B 1 128 ? 1.345 -11.375 -8.812 1 95.31 128 LEU B CA 1
ATOM 3134 C C . LEU B 1 128 ? 1.026 -9.891 -8.961 1 95.31 128 LEU B C 1
ATOM 3136 O O . LEU B 1 128 ? 1.854 -9.039 -8.625 1 95.31 128 LEU B O 1
ATOM 3140 N N . VAL B 1 129 ? -0.183 -9.633 -9.484 1 95.62 129 VAL B N 1
ATOM 3141 C CA . VAL B 1 129 ? -0.636 -8.25 -9.617 1 95.62 129 VAL B CA 1
ATOM 3142 C C . VAL B 1 129 ? -2.012 -8.094 -8.977 1 95.62 129 VAL B C 1
ATOM 3144 O O . VAL B 1 129 ? -2.82 -9.023 -8.992 1 95.62 129 VAL B O 1
ATOM 3147 N N . LEU B 1 130 ? -2.199 -6.922 -8.414 1 95.81 130 LEU B N 1
ATOM 3148 C CA . LEU B 1 130 ? -3.486 -6.527 -7.852 1 95.81 130 LEU B CA 1
ATOM 3149 C C . LEU B 1 130 ? -4.07 -5.34 -8.609 1 95.81 130 LEU B C 1
ATOM 3151 O O . LEU B 1 130 ? -3.355 -4.383 -8.922 1 95.81 130 LEU B O 1
ATOM 3155 N N . GLU B 1 131 ? -5.301 -5.426 -8.977 1 91.81 131 GLU B N 1
ATOM 3156 C CA . GLU B 1 131 ? -6.062 -4.316 -9.539 1 91.81 131 GLU B CA 1
ATOM 3157 C C . GLU B 1 131 ? -7.367 -4.102 -8.781 1 91.81 131 GLU B C 1
ATOM 3159 O O . GLU B 1 131 ? -8.062 -5.062 -8.445 1 91.81 131 GLU B O 1
ATOM 3164 N N . VAL B 1 132 ? -7.621 -2.908 -8.469 1 90.44 132 VAL B N 1
ATOM 3165 C CA . VAL B 1 132 ? -8.875 -2.535 -7.824 1 90.44 132 VAL B CA 1
ATOM 3166 C C . VAL B 1 132 ? -9.641 -1.562 -8.711 1 90.44 132 VAL B C 1
ATOM 3168 O O . VAL B 1 132 ? -9.055 -0.648 -9.297 1 90.44 132 VAL B O 1
ATOM 3171 N N . ALA B 1 133 ? -10.969 -1.833 -8.797 1 84.25 133 ALA B N 1
ATOM 3172 C CA . ALA B 1 133 ? -11.805 -0.964 -9.625 1 84.25 133 ALA B CA 1
ATOM 3173 C C . ALA B 1 133 ? -13.023 -0.484 -8.852 1 84.25 133 ALA B C 1
ATOM 3175 O O . ALA B 1 133 ? -13.672 -1.27 -8.156 1 84.25 133 ALA B O 1
ATOM 3176 N N . HIS B 1 134 ? -13.258 0.745 -8.922 1 76.88 134 HIS B N 1
ATOM 3177 C CA . HIS B 1 134 ? -14.492 1.335 -8.398 1 76.88 134 HIS B CA 1
ATOM 3178 C C . HIS B 1 134 ? -15.133 2.258 -9.43 1 76.88 134 HIS B C 1
ATOM 3180 O O . HIS B 1 134 ? -16.328 2.15 -9.695 1 76.88 134 HIS B O 1
ATOM 3186 N N . GLU B 1 135 ? -14.406 3.105 -9.984 1 66.5 135 GLU B N 1
ATOM 3187 C CA . GLU B 1 135 ? -14.914 4.027 -10.992 1 66.5 135 GLU B CA 1
ATOM 3188 C C . GLU B 1 135 ? -14.906 3.387 -12.375 1 66.5 135 GLU B C 1
ATOM 3190 O O . GLU B 1 135 ? -15.766 3.682 -13.211 1 66.5 135 GLU B O 1
ATOM 3195 N N . GLN B 1 136 ? -13.977 2.482 -12.547 1 69.94 136 GLN B N 1
ATOM 3196 C CA . GLN B 1 136 ? -13.914 1.714 -13.781 1 69.94 136 GLN B CA 1
ATOM 3197 C C . GLN B 1 136 ? -14.977 0.616 -13.797 1 69.94 136 GLN B C 1
ATOM 3199 O O . GLN B 1 136 ? -15.398 0.138 -12.742 1 69.94 136 GLN B O 1
ATOM 3204 N N . SER B 1 137 ? -15.375 0.303 -15 1 75 137 SER B N 1
ATOM 3205 C CA . SER B 1 137 ? -16.344 -0.777 -15.117 1 75 137 SER B CA 1
ATOM 3206 C C . SER B 1 137 ? -15.727 -2.123 -14.766 1 75 137 SER B C 1
ATOM 3208 O O . SER B 1 137 ? -14.5 -2.273 -14.789 1 75 137 SER B O 1
ATOM 3210 N N . ARG B 1 138 ? -16.625 -2.99 -14.5 1 85.88 138 ARG B N 1
ATOM 3211 C CA . ARG B 1 138 ? -16.203 -4.355 -14.227 1 85.88 138 ARG B CA 1
ATOM 3212 C C . ARG B 1 138 ? -15.5 -4.961 -15.438 1 85.88 138 ARG B C 1
ATOM 3214 O O . ARG B 1 138 ? -14.477 -5.641 -15.297 1 85.88 138 ARG B O 1
ATOM 3221 N N . ALA B 1 139 ? -16.016 -4.742 -16.609 1 83.62 139 ALA B N 1
ATOM 3222 C CA . ALA B 1 139 ? -15.438 -5.262 -17.844 1 83.62 139 ALA B CA 1
ATOM 3223 C C . ALA B 1 139 ? -14.023 -4.723 -18.062 1 83.62 139 ALA B C 1
ATOM 3225 O O . ALA B 1 139 ? -13.133 -5.453 -18.5 1 83.62 139 ALA B O 1
ATOM 3226 N N . GLU B 1 140 ? -13.836 -3.525 -17.719 1 78.56 140 GLU B N 1
ATOM 3227 C CA . GLU B 1 140 ? -12.516 -2.918 -17.859 1 78.56 140 GLU B CA 1
ATOM 3228 C C . GLU B 1 140 ? -11.523 -3.539 -16.875 1 78.56 140 GLU B C 1
ATOM 3230 O O . GLU B 1 140 ? -10.352 -3.73 -17.219 1 78.56 140 GLU B O 1
ATOM 3235 N N . LEU B 1 141 ? -12.023 -3.801 -15.672 1 87.5 141 LEU B N 1
ATOM 3236 C CA . LEU B 1 141 ? -11.172 -4.469 -14.695 1 87.5 141 LEU B CA 1
ATOM 3237 C C . LEU B 1 141 ? -10.734 -5.836 -15.203 1 87.5 141 LEU B C 1
ATOM 3239 O O . LEU B 1 141 ? -9.547 -6.168 -15.148 1 87.5 141 LEU B O 1
ATOM 3243 N N . LEU B 1 142 ? -11.672 -6.562 -15.758 1 90.44 142 LEU B N 1
ATOM 3244 C CA . LEU B 1 142 ? -11.359 -7.91 -16.234 1 90.44 142 LEU B CA 1
ATOM 3245 C C . LEU B 1 142 ? -10.406 -7.867 -17.422 1 90.44 142 LEU B C 1
ATOM 3247 O O . LEU B 1 142 ? -9.492 -8.695 -17.516 1 90.44 142 LEU B O 1
ATOM 3251 N N . ALA B 1 143 ? -10.562 -6.906 -18.203 1 82.75 143 ALA B N 1
ATOM 3252 C CA . ALA B 1 143 ? -9.641 -6.73 -19.328 1 82.75 143 ALA B CA 1
ATOM 3253 C C . ALA B 1 143 ? -8.234 -6.406 -18.828 1 82.75 143 ALA B C 1
ATOM 3255 O O . ALA B 1 143 ? -7.25 -6.898 -19.375 1 82.75 143 ALA B O 1
ATOM 3256 N N . ALA B 1 144 ? -8.203 -5.594 -17.828 1 83.94 144 ALA B N 1
ATOM 3257 C CA . ALA B 1 144 ? -6.914 -5.254 -17.234 1 83.94 144 ALA B CA 1
ATOM 3258 C C . ALA B 1 144 ? -6.227 -6.488 -16.656 1 83.94 144 ALA B C 1
ATOM 3260 O O . ALA B 1 144 ? -5.031 -6.695 -16.875 1 83.94 144 ALA B O 1
ATOM 3261 N N . LEU B 1 145 ? -7.012 -7.305 -16 1 92.69 145 LEU B N 1
ATOM 3262 C CA . LEU B 1 145 ? -6.445 -8.523 -15.438 1 92.69 145 LEU B CA 1
ATOM 3263 C C . LEU B 1 145 ? -5.898 -9.43 -16.531 1 92.69 145 LEU B C 1
ATOM 3265 O O . LEU B 1 145 ? -4.789 -9.953 -16.406 1 92.69 145 LEU B O 1
ATOM 3269 N N . CYS B 1 146 ? -6.594 -9.492 -17.562 1 89.25 146 CYS B N 1
ATOM 3270 C CA . CYS B 1 146 ? -6.18 -10.336 -18.672 1 89.25 146 CYS B CA 1
ATOM 3271 C C . CYS B 1 146 ? -4.93 -9.781 -19.344 1 89.25 146 CYS B C 1
ATOM 3273 O O . CYS B 1 146 ? -4.07 -10.539 -19.781 1 89.25 146 CYS B O 1
ATOM 3275 N N . SER B 1 147 ? -4.859 -8.539 -19.391 1 84.62 147 SER B N 1
ATOM 3276 C CA . SER B 1 147 ? -3.688 -7.93 -20.016 1 84.62 147 SER B CA 1
ATOM 3277 C C . SER B 1 147 ? -2.432 -8.188 -19.188 1 84.62 147 SER B C 1
ATOM 3279 O O . SER B 1 147 ? -1.332 -8.289 -19.734 1 84.62 147 SER B O 1
ATOM 3281 N N . TRP B 1 148 ? -2.598 -8.242 -17.906 1 91.25 148 TRP B N 1
ATOM 3282 C CA . TRP B 1 148 ? -1.447 -8.523 -17.062 1 91.25 148 TRP B CA 1
ATOM 3283 C C . TRP B 1 148 ? -0.969 -9.961 -17.234 1 91.25 148 TRP B C 1
ATOM 3285 O O . TRP B 1 148 ? 0.235 -10.219 -17.25 1 91.25 148 TRP B O 1
ATOM 3295 N N . VAL B 1 149 ? -1.876 -10.883 -17.391 1 91.38 149 VAL B N 1
ATOM 3296 C CA . VAL B 1 149 ? -1.549 -12.305 -17.422 1 91.38 149 VAL B CA 1
ATOM 3297 C C . VAL B 1 149 ? -1.36 -12.766 -18.859 1 91.38 149 VAL B C 1
ATOM 3299 O O . VAL B 1 149 ? -0.708 -13.781 -19.109 1 91.38 149 VAL B O 1
ATOM 3302 N N . GLY B 1 150 ? -1.694 -12.148 -19.812 1 80.31 150 GLY B N 1
ATOM 3303 C CA . GLY B 1 150 ? -1.65 -12.586 -21.203 1 80.31 150 GLY B CA 1
ATOM 3304 C C . GLY B 1 150 ? -0.248 -12.602 -21.781 1 80.31 150 GLY B C 1
ATOM 3305 O O . GLY B 1 150 ? 0.647 -11.922 -21.266 1 80.31 150 GLY B O 1
ATOM 3306 N N . PRO B 1 151 ? -0.015 -13.461 -22.734 1 74.38 151 PRO B N 1
ATOM 3307 C CA . PRO B 1 151 ? 1.303 -13.641 -23.344 1 74.38 151 PRO B CA 1
ATOM 3308 C C . PRO B 1 151 ? 1.903 -12.328 -23.844 1 74.38 151 PRO B C 1
ATOM 3310 O O . PRO B 1 151 ? 3.123 -12.148 -23.812 1 74.38 151 PRO B O 1
ATOM 3313 N N . ALA B 1 152 ? 1.101 -11.5 -24.328 1 67.31 152 ALA B N 1
ATOM 3314 C CA . ALA B 1 152 ? 1.592 -10.227 -24.844 1 67.31 152 ALA B CA 1
ATOM 3315 C C . ALA B 1 152 ? 1.503 -9.133 -23.797 1 67.31 152 ALA B C 1
ATOM 3317 O O . ALA B 1 152 ? 1.725 -7.957 -24.078 1 67.31 152 ALA B O 1
ATOM 3318 N N . GLY B 1 153 ? 1.289 -9.617 -22.641 1 75.44 153 GLY B N 1
ATOM 3319 C CA . GLY B 1 153 ? 0.989 -8.602 -21.641 1 75.44 153 GLY B CA 1
ATOM 3320 C C . GLY B 1 153 ? 2.082 -8.445 -20.594 1 75.44 153 GLY B C 1
ATOM 3321 O O . GLY B 1 153 ? 3.266 -8.375 -20.938 1 75.44 153 GLY B O 1
ATOM 3322 N N . GLY B 1 154 ? 1.643 -8.211 -19.438 1 79.25 154 GLY B N 1
ATOM 3323 C CA . GLY B 1 154 ? 2.537 -7.832 -18.359 1 79.25 154 GLY B CA 1
ATOM 3324 C C . GLY B 1 154 ? 3.379 -8.984 -17.859 1 79.25 154 GLY B C 1
ATOM 3325 O O . GLY B 1 154 ? 4.344 -8.781 -17.109 1 79.25 154 GLY B O 1
ATOM 3326 N N . GLY B 1 155 ? 2.99 -10.281 -18.312 1 86.88 155 GLY B N 1
ATOM 3327 C CA . GLY B 1 155 ? 3.799 -11.43 -17.953 1 86.88 155 GLY B CA 1
ATOM 3328 C C . GLY B 1 155 ? 3.508 -11.945 -16.547 1 86.88 155 GLY B C 1
ATOM 3329 O O . GLY B 1 155 ? 4.234 -12.789 -16.031 1 86.88 155 GLY B O 1
ATOM 3330 N N . ALA B 1 156 ? 2.473 -11.438 -15.922 1 92.88 156 ALA B N 1
ATOM 3331 C CA . ALA B 1 156 ? 2.113 -11.898 -14.578 1 92.88 156 ALA B CA 1
ATOM 3332 C C . ALA B 1 156 ? 1.603 -13.336 -14.617 1 92.88 156 ALA B C 1
ATOM 3334 O O . ALA B 1 156 ? 0.992 -13.766 -15.602 1 92.88 156 ALA B O 1
ATOM 3335 N N . LYS B 1 157 ? 1.867 -14.062 -13.539 1 93.25 157 LYS B N 1
ATOM 3336 C CA . LYS B 1 157 ? 1.349 -15.422 -13.43 1 93.25 157 LYS B CA 1
ATOM 3337 C C . LYS B 1 157 ? -0.05 -15.43 -12.82 1 93.25 157 LYS B C 1
ATOM 3339 O O . LYS B 1 157 ? -0.852 -16.328 -13.102 1 93.25 157 LYS B O 1
ATOM 3344 N N . LEU B 1 158 ? -0.251 -14.492 -11.961 1 95.38 158 LEU B N 1
ATOM 3345 C CA . LEU B 1 158 ? -1.507 -14.352 -11.227 1 95.38 158 LEU B CA 1
ATOM 3346 C C . LEU B 1 158 ? -1.938 -12.891 -11.164 1 95.38 158 LEU B C 1
ATOM 3348 O O . LEU B 1 158 ? -1.106 -12 -10.961 1 95.38 158 LEU B O 1
ATOM 3352 N N . ALA B 1 159 ? -3.188 -12.672 -11.375 1 96.44 159 ALA B N 1
ATOM 3353 C CA . ALA B 1 159 ? -3.766 -11.344 -11.219 1 96.44 159 ALA B CA 1
ATOM 3354 C C . ALA B 1 159 ? -5.039 -11.391 -10.375 1 96.44 159 ALA B C 1
ATOM 3356 O O . ALA B 1 159 ? -5.918 -12.219 -10.625 1 96.44 159 ALA B O 1
ATOM 3357 N N . ILE B 1 160 ? -5.074 -10.586 -9.352 1 97 160 ILE B N 1
ATOM 3358 C CA . ILE B 1 160 ? -6.254 -10.461 -8.5 1 97 160 ILE B CA 1
ATOM 3359 C C . ILE B 1 160 ? -6.953 -9.133 -8.781 1 97 160 ILE B C 1
ATOM 3361 O O . ILE B 1 160 ? -6.316 -8.078 -8.805 1 97 160 ILE B O 1
ATOM 3365 N N . GLY B 1 161 ? -8.203 -9.25 -9.086 1 96.44 161 GLY B N 1
ATOM 3366 C CA . GLY B 1 161 ? -9.031 -8.07 -9.297 1 96.44 161 GLY B CA 1
ATOM 3367 C C . GLY B 1 161 ? -10.109 -7.902 -8.242 1 96.44 161 GLY B C 1
ATOM 3368 O O . GLY B 1 161 ? -10.781 -8.875 -7.875 1 96.44 161 GLY B O 1
ATOM 3369 N N . ILE B 1 162 ? -10.242 -6.707 -7.727 1 94.12 162 ILE B N 1
ATOM 3370 C CA . ILE B 1 162 ? -11.305 -6.387 -6.781 1 94.12 162 ILE B CA 1
ATOM 3371 C C . ILE B 1 162 ? -12.211 -5.309 -7.367 1 94.12 162 ILE B C 1
ATOM 3373 O O . ILE B 1 162 ? -11.773 -4.184 -7.613 1 94.12 162 ILE B O 1
ATOM 3377 N N . TYR B 1 163 ? -13.406 -5.633 -7.578 1 91.94 163 TYR B N 1
ATOM 3378 C CA . TYR B 1 163 ? -14.414 -4.672 -8.023 1 91.94 163 TYR B CA 1
ATOM 3379 C C . TYR B 1 163 ? -15.25 -4.176 -6.852 1 91.94 163 TYR B C 1
ATOM 3381 O O . TYR B 1 163 ? -15.859 -4.977 -6.133 1 91.94 163 TYR B O 1
ATOM 3389 N N . VAL B 1 164 ? -15.25 -2.855 -6.664 1 87.38 164 VAL B N 1
ATOM 3390 C CA . VAL B 1 164 ? -15.961 -2.24 -5.551 1 87.38 164 VAL B CA 1
ATOM 3391 C C . VAL B 1 164 ? -17.328 -1.737 -6.02 1 87.38 164 VAL B C 1
ATOM 3393 O O . VAL B 1 164 ? -17.406 -0.831 -6.852 1 87.38 164 VAL B O 1
ATOM 3396 N N . HIS B 1 165 ? -18.328 -2.305 -5.508 1 82.94 165 HIS B N 1
ATOM 3397 C CA . HIS B 1 165 ? -19.688 -1.839 -5.75 1 82.94 165 HIS B CA 1
ATOM 3398 C C . HIS B 1 165 ? -20.125 -0.833 -4.688 1 82.94 165 HIS B C 1
ATOM 3400 O O . HIS B 1 165 ? -20.219 -1.174 -3.506 1 82.94 165 HIS B O 1
ATOM 3406 N N . ALA B 1 166 ? -20.156 0.504 -5.211 1 70.19 166 ALA B N 1
ATOM 3407 C CA . ALA B 1 166 ? -20.609 1.526 -4.266 1 70.19 166 ALA B CA 1
ATOM 3408 C C . ALA B 1 166 ? -22.125 1.529 -4.145 1 70.19 166 ALA B C 1
ATOM 3410 O O . ALA B 1 166 ? -22.844 1.405 -5.145 1 70.19 166 ALA B O 1
ATOM 3411 N N . GLY B 1 167 ? -22.688 1.174 -3.119 1 58 167 GLY B N 1
ATOM 3412 C CA . GLY B 1 167 ? -24.141 1.252 -2.959 1 58 167 GLY B CA 1
ATOM 3413 C C . GLY B 1 167 ? -24.688 2.627 -3.266 1 58 167 GLY B C 1
ATOM 3414 O O . GLY B 1 167 ? -23.969 3.623 -3.217 1 58 167 GLY B O 1
ATOM 3415 N N . SER B 1 168 ? -25.719 2.834 -4.172 1 44.75 168 SER B N 1
ATOM 3416 C CA . SER B 1 168 ? -26.453 4.059 -4.477 1 44.75 168 SER B CA 1
ATOM 3417 C C . SER B 1 168 ? -26.656 4.914 -3.229 1 44.75 168 SER B C 1
ATOM 3419 O O . SER B 1 168 ? -27.094 4.41 -2.191 1 44.75 168 SER B O 1
ATOM 3421 N N . PRO B 1 169 ? -25.984 6.109 -3.186 1 39.94 169 PRO B N 1
ATOM 3422 C CA . PRO B 1 169 ? -26.406 6.988 -2.092 1 39.94 169 PRO B CA 1
ATOM 3423 C C . PRO B 1 169 ? -27.922 6.984 -1.874 1 39.94 169 PRO B C 1
ATOM 3425 O O . PRO B 1 169 ? -28.406 7.562 -0.902 1 39.94 169 PRO B O 1
ATOM 3428 N N . GLY B 1 170 ? -28.75 7.133 -2.92 1 36.91 170 GLY B N 1
ATOM 3429 C CA . GLY B 1 170 ? -30.156 7.48 -2.818 1 36.91 170 GLY B CA 1
ATOM 3430 C C . GLY B 1 170 ? -30.922 6.582 -1.87 1 36.91 170 GLY B C 1
ATOM 3431 O O . GLY B 1 170 ? -32.156 6.707 -1.744 1 36.91 170 GLY B O 1
ATOM 3432 N N . GLN B 1 171 ? -30.812 5.375 -1.91 1 36.22 171 GLN B N 1
ATOM 3433 C CA . GLN B 1 171 ? -31.875 4.926 -1.019 1 36.22 171 GLN B CA 1
ATOM 3434 C C . GLN B 1 171 ? -31.797 5.625 0.335 1 36.22 171 GLN B C 1
ATOM 3436 O O . GLN B 1 171 ? -30.703 6.031 0.764 1 36.22 171 GLN B O 1
ATOM 3441 N N . GLU B 1 172 ? -32.969 5.723 1.184 1 34.72 172 GLU B N 1
ATOM 3442 C CA . GLU B 1 172 ? -33.312 6.492 2.383 1 34.72 172 GLU B CA 1
ATOM 3443 C C . GLU B 1 172 ? -32.094 6.562 3.324 1 34.72 172 GLU B C 1
ATOM 3445 O O . GLU B 1 172 ? -31.234 5.688 3.305 1 34.72 172 GLU B O 1
ATOM 3450 N N . GLN B 1 173 ? -31.938 7.805 4.145 1 37.78 173 GLN B N 1
ATOM 3451 C CA . GLN B 1 173 ? -31.188 8.289 5.293 1 37.78 173 GLN B CA 1
ATOM 3452 C C . GLN B 1 173 ? -30.5 7.141 6.031 1 37.78 173 GLN B C 1
ATOM 3454 O O . GLN B 1 173 ? -29.5 7.348 6.723 1 37.78 173 GLN B O 1
ATOM 3459 N N . GLY B 1 174 ? -31.25 6.125 6.512 1 37.16 174 GLY B N 1
ATOM 3460 C CA . GLY B 1 174 ? -31.062 5.117 7.543 1 37.16 174 GLY B CA 1
ATOM 3461 C C . GLY B 1 174 ? -30.172 3.963 7.098 1 37.16 174 GLY B C 1
ATOM 3462 O O . GLY B 1 174 ? -29.906 3.041 7.871 1 37.16 174 GLY B O 1
ATOM 3463 N N . ALA B 1 175 ? -30.359 3.443 5.746 1 38.59 175 ALA B N 1
ATOM 3464 C CA . ALA B 1 175 ? -29.906 2.094 5.414 1 38.59 175 ALA B CA 1
ATOM 3465 C C . ALA B 1 175 ? -28.422 2.072 5.117 1 38.59 175 ALA B C 1
ATOM 3467 O O . ALA B 1 175 ? -27.891 2.971 4.449 1 38.59 175 ALA B O 1
ATOM 3468 N N . GLU B 1 176 ? -27.516 1.539 5.824 1 47.41 176 GLU B N 1
ATOM 3469 C CA . GLU B 1 176 ? -26.094 1.195 5.746 1 47.41 176 GLU B CA 1
ATOM 3470 C C . GLU B 1 176 ? -25.672 0.93 4.301 1 47.41 176 GLU B C 1
ATOM 3472 O O . GLU B 1 176 ? -26.266 0.096 3.619 1 47.41 176 GLU B O 1
ATOM 3477 N N . ALA B 1 177 ? -25.406 1.936 3.453 1 52.84 177 ALA B N 1
ATOM 3478 C CA . ALA B 1 177 ? -24.938 1.782 2.076 1 52.84 177 ALA B CA 1
ATOM 3479 C C . ALA B 1 177 ? -24.219 0.451 1.885 1 52.84 177 ALA B C 1
ATOM 3481 O O . ALA B 1 177 ? -23.359 0.087 2.686 1 52.84 177 ALA B O 1
ATOM 3482 N N . ASP B 1 178 ? -24.875 -0.64 1.385 1 63.78 178 ASP B N 1
ATOM 3483 C CA . ASP B 1 178 ? -24.422 -2.018 1.201 1 63.78 178 ASP B CA 1
ATOM 3484 C C . ASP B 1 178 ? -23.266 -2.092 0.214 1 63.78 178 ASP B C 1
ATOM 3486 O O . ASP B 1 178 ? -23.469 -2.174 -0.998 1 63.78 178 ASP B O 1
ATOM 3490 N N . HIS B 1 179 ? -22.062 -1.684 0.581 1 77.81 179 HIS B N 1
ATOM 3491 C CA . HIS B 1 179 ? -20.875 -1.881 -0.26 1 77.81 179 HIS B CA 1
ATOM 3492 C C . HIS B 1 179 ? -20.547 -3.361 -0.4 1 77.81 179 HIS B C 1
ATOM 3494 O O . HIS B 1 179 ? -20.75 -4.141 0.534 1 77.81 179 HIS B O 1
ATOM 3500 N N . ARG B 1 180 ? -20.344 -3.713 -1.635 1 87.44 180 ARG B N 1
ATOM 3501 C CA . ARG B 1 180 ? -19.906 -5.078 -1.896 1 87.44 180 ARG B CA 1
ATOM 3502 C C . ARG B 1 180 ? -18.625 -5.086 -2.73 1 87.44 180 ARG B C 1
ATOM 3504 O O . ARG B 1 180 ? -18.391 -4.172 -3.523 1 87.44 180 ARG B O 1
ATOM 3511 N N . LEU B 1 181 ? -17.844 -6.082 -2.445 1 90.62 181 LEU B N 1
ATOM 3512 C CA . LEU B 1 181 ? -16.641 -6.312 -3.238 1 90.62 181 LEU B CA 1
ATOM 3513 C C . LEU B 1 181 ? -16.75 -7.613 -4.031 1 90.62 181 LEU B C 1
ATOM 3515 O O . LEU B 1 181 ? -17.25 -8.617 -3.516 1 90.62 181 LEU B O 1
ATOM 3519 N N . GLU B 1 182 ? -16.375 -7.535 -5.238 1 92.69 182 GLU B N 1
ATOM 3520 C CA . GLU B 1 182 ? -16.25 -8.734 -6.066 1 92.69 182 GLU B CA 1
ATOM 3521 C C . GLU B 1 182 ? -14.781 -9.016 -6.383 1 92.69 182 GLU B C 1
ATOM 3523 O O . GLU B 1 182 ? -14.07 -8.156 -6.906 1 92.69 182 GLU B O 1
ATOM 3528 N N . VAL B 1 183 ? -14.352 -10.227 -6.031 1 94.5 183 VAL B N 1
ATOM 3529 C CA . VAL B 1 183 ? -12.953 -10.594 -6.215 1 94.5 183 VAL B CA 1
ATOM 3530 C C . VAL B 1 183 ? -12.812 -11.562 -7.383 1 94.5 183 VAL B C 1
ATOM 3532 O O . VAL B 1 183 ? -13.5 -12.594 -7.426 1 94.5 183 VAL B O 1
ATOM 3535 N N . HIS B 1 184 ? -11.945 -11.211 -8.305 1 94.44 184 HIS B N 1
ATOM 3536 C CA . HIS B 1 184 ? -11.617 -12.023 -9.469 1 94.44 184 HIS B CA 1
ATOM 3537 C C . HIS B 1 184 ? -10.156 -12.453 -9.453 1 94.44 184 HIS B C 1
ATOM 3539 O O . HIS B 1 184 ? -9.281 -11.672 -9.078 1 94.44 184 HIS B O 1
ATOM 3545 N N . VAL B 1 185 ? -9.938 -13.711 -9.812 1 95.12 185 VAL B N 1
ATOM 3546 C CA . VAL B 1 185 ? -8.562 -14.195 -9.906 1 95.12 185 VAL B CA 1
ATOM 3547 C C . VAL B 1 185 ? -8.32 -14.805 -11.281 1 95.12 185 VAL B C 1
ATOM 3549 O O . VAL B 1 185 ? -9.062 -15.688 -11.727 1 95.12 185 VAL B O 1
ATOM 3552 N N . TYR B 1 186 ? -7.312 -14.25 -11.938 1 94.38 186 TYR B N 1
ATOM 3553 C CA . TYR B 1 186 ? -6.914 -14.766 -13.242 1 94.38 186 TYR B CA 1
ATOM 3554 C C . TYR B 1 186 ? -5.484 -15.297 -13.211 1 94.38 186 TYR B C 1
ATOM 3556 O O . TYR B 1 186 ? -4.641 -14.781 -12.469 1 94.38 186 TYR B O 1
ATOM 3564 N N . ALA B 1 187 ? -5.281 -16.297 -13.922 1 93.44 187 ALA B N 1
ATOM 3565 C CA . ALA B 1 187 ? -3.957 -16.906 -14 1 93.44 187 ALA B CA 1
ATOM 3566 C C . ALA B 1 187 ? -3.566 -17.203 -15.445 1 93.44 187 ALA B C 1
ATOM 3568 O O . ALA B 1 187 ? -4.426 -17.25 -16.328 1 93.44 187 ALA B O 1
ATOM 3569 N N . GLU B 1 188 ? -2.291 -17.188 -15.586 1 86.12 188 GLU B N 1
ATOM 3570 C CA . GLU B 1 188 ? -1.768 -17.688 -16.859 1 86.12 188 GLU B CA 1
ATOM 3571 C C . GLU B 1 188 ? -2.006 -19.188 -17.016 1 86.12 188 GLU B C 1
ATOM 3573 O O . GLU B 1 188 ? -1.677 -19.969 -16.125 1 86.12 188 GLU B O 1
ATOM 3578 N N . HIS B 1 189 ? -2.611 -19.453 -18.172 1 77.56 189 HIS B N 1
ATOM 3579 C CA . HIS B 1 189 ? -2.807 -20.875 -18.438 1 77.56 189 HIS B CA 1
ATOM 3580 C C . HIS B 1 189 ? -1.477 -21.578 -18.672 1 77.56 189 HIS B C 1
ATOM 3582 O O . HIS B 1 189 ? -0.636 -21.078 -19.438 1 77.56 189 HIS B O 1
ATOM 3588 N N . ALA B 1 190 ? -1.317 -22.688 -18.047 1 73.56 190 ALA B N 1
ATOM 3589 C CA . ALA B 1 190 ? -0.042 -23.391 -18.031 1 73.56 190 ALA B CA 1
ATOM 3590 C C . ALA B 1 190 ? 0.396 -23.766 -19.453 1 73.56 190 ALA B C 1
ATOM 3592 O O . ALA B 1 190 ? 1.582 -23.688 -19.781 1 73.56 190 ALA B O 1
ATOM 3593 N N . THR B 1 191 ? -0.524 -24.078 -20.312 1 74.06 191 THR B N 1
ATOM 3594 C CA . THR B 1 191 ? -0.159 -24.594 -21.625 1 74.06 191 THR B CA 1
ATOM 3595 C C . THR B 1 191 ? -0.311 -23.531 -22.703 1 74.06 191 THR B C 1
ATOM 3597 O O . THR B 1 191 ? 0.607 -23.297 -23.484 1 74.06 191 THR B O 1
ATOM 3600 N N . SER B 1 192 ? -1.446 -22.812 -22.688 1 74.31 192 SER B N 1
ATOM 3601 C CA . SER B 1 192 ? -1.728 -21.891 -23.781 1 74.31 192 SER B CA 1
ATOM 3602 C C . SER B 1 192 ? -1.177 -20.5 -23.469 1 74.31 192 SER B C 1
ATOM 3604 O O . SER B 1 192 ? -1.009 -19.672 -24.375 1 74.31 192 SER B O 1
ATOM 3606 N N . GLY B 1 193 ? -0.938 -20.297 -22.25 1 78.12 193 GLY B N 1
ATOM 3607 C CA . GLY B 1 193 ? -0.517 -18.953 -21.844 1 78.12 193 GLY B CA 1
ATOM 3608 C C . GLY B 1 193 ? -1.66 -17.953 -21.797 1 78.12 193 GLY B C 1
ATOM 3609 O O . GLY B 1 193 ? -1.472 -16.812 -21.391 1 78.12 193 GLY B O 1
ATOM 3610 N N . ALA B 1 194 ? -2.84 -18.406 -22.219 1 82.5 194 ALA B N 1
ATOM 3611 C CA . ALA B 1 194 ? -4.008 -17.531 -22.234 1 82.5 194 ALA B CA 1
ATOM 3612 C C . ALA B 1 194 ? -4.5 -17.266 -20.812 1 82.5 194 ALA B C 1
ATOM 3614 O O . ALA B 1 194 ? -4.402 -18.125 -19.938 1 82.5 194 ALA B O 1
ATOM 3615 N N . PRO B 1 195 ? -4.953 -16.062 -20.594 1 89.62 195 PRO B N 1
ATOM 3616 C CA . PRO B 1 195 ? -5.516 -15.773 -19.281 1 89.62 195 PRO B CA 1
ATOM 3617 C C . PRO B 1 195 ? -6.762 -16.609 -18.969 1 89.62 195 PRO B C 1
ATOM 3619 O O . PRO B 1 195 ? -7.641 -16.734 -19.828 1 89.62 195 PRO B O 1
ATOM 3622 N N . THR B 1 196 ? -6.809 -17.172 -17.812 1 90.5 196 THR B N 1
ATOM 3623 C CA . THR B 1 196 ? -7.938 -17.984 -17.375 1 90.5 196 THR B CA 1
ATOM 3624 C C . THR B 1 196 ? -8.352 -17.625 -15.961 1 90.5 196 THR B C 1
ATOM 3626 O O . THR B 1 196 ? -7.504 -17.406 -15.094 1 90.5 196 THR B O 1
ATOM 3629 N N . ALA B 1 197 ? -9.68 -17.547 -15.781 1 92.38 197 ALA B N 1
ATOM 3630 C CA . ALA B 1 197 ? -10.188 -17.312 -14.438 1 92.38 197 ALA B CA 1
ATOM 3631 C C . ALA B 1 197 ? -9.977 -18.531 -13.547 1 92.38 197 ALA B C 1
ATOM 3633 O O . ALA B 1 197 ? -10.25 -19.656 -13.961 1 92.38 197 ALA B O 1
ATOM 3634 N N . LEU B 1 198 ? -9.391 -18.188 -12.344 1 89.94 198 LEU B N 1
ATOM 3635 C CA . LEU B 1 198 ? -9.242 -19.266 -11.367 1 89.94 198 LEU B CA 1
ATOM 3636 C C . LEU B 1 198 ? -10.508 -19.406 -10.523 1 89.94 198 LEU B C 1
ATOM 3638 O O . LEU B 1 198 ? -10.609 -18.844 -9.438 1 89.94 198 LEU B O 1
ATOM 3642 N N . GLY B 1 199 ? -11.609 -19.891 -11.094 1 86.62 199 GLY B N 1
ATOM 3643 C CA . GLY B 1 199 ? -12.859 -20.094 -10.383 1 86.62 199 GLY B CA 1
ATOM 3644 C C . GLY B 1 199 ? -13.82 -18.922 -10.539 1 86.62 199 GLY B C 1
ATOM 3645 O O . GLY B 1 199 ? -13.492 -17.922 -11.18 1 86.62 199 GLY B O 1
ATOM 3646 N N . PRO B 1 200 ? -15 -19.047 -9.922 1 90.06 200 PRO B N 1
ATOM 3647 C CA . PRO B 1 200 ? -15.977 -17.953 -9.961 1 90.06 200 PRO B CA 1
ATOM 3648 C C . PRO B 1 200 ? -15.57 -16.766 -9.07 1 90.06 200 PRO B C 1
ATOM 3650 O O . PRO B 1 200 ? -14.805 -16.953 -8.125 1 90.06 200 PRO B O 1
ATOM 3653 N N . PRO B 1 201 ? -16.078 -15.633 -9.477 1 91.12 201 PRO B N 1
ATOM 3654 C CA . PRO B 1 201 ? -15.812 -14.5 -8.594 1 91.12 201 PRO B CA 1
ATOM 3655 C C . PRO B 1 201 ? -16.375 -14.695 -7.188 1 91.12 201 PRO B C 1
ATOM 3657 O O . PRO B 1 201 ? -17.391 -15.359 -7.012 1 91.12 201 PRO B O 1
ATOM 3660 N N . ILE B 1 202 ? -15.68 -14.148 -6.246 1 89.81 202 ILE B N 1
ATOM 3661 C CA . ILE B 1 202 ? -16.125 -14.172 -4.855 1 89.81 202 ILE B CA 1
ATOM 3662 C C . ILE B 1 202 ? -16.719 -12.82 -4.48 1 89.81 202 ILE B C 1
ATOM 3664 O O . ILE B 1 202 ? -16.094 -11.781 -4.672 1 89.81 202 ILE B O 1
ATOM 3668 N N . THR B 1 203 ? -17.906 -12.875 -3.947 1 89 203 THR B N 1
ATOM 3669 C CA . THR B 1 203 ? -18.547 -11.648 -3.49 1 89 203 THR B CA 1
ATOM 3670 C C . THR B 1 203 ? -18.406 -11.484 -1.98 1 89 203 THR B C 1
ATOM 3672 O O . THR B 1 203 ? -18.719 -12.406 -1.221 1 89 203 THR B O 1
ATOM 3675 N N . LEU B 1 204 ? -17.875 -10.367 -1.629 1 87.44 204 LEU B N 1
ATOM 3676 C CA . LEU B 1 204 ? -17.688 -10.055 -0.217 1 87.44 204 LEU B CA 1
ATOM 3677 C C . LEU B 1 204 ? -18.641 -8.938 0.216 1 87.44 204 LEU B C 1
ATOM 3679 O O . LEU B 1 204 ? -18.75 -7.91 -0.459 1 87.44 204 LEU B O 1
ATOM 3683 N N . THR B 1 205 ? -19.359 -9.195 1.282 1 84.19 205 THR B N 1
ATOM 3684 C CA . THR B 1 205 ? -20.203 -8.203 1.947 1 84.19 205 THR B CA 1
ATOM 3685 C C . THR B 1 205 ? -19.828 -8.078 3.42 1 84.19 205 THR B C 1
ATOM 3687 O O . THR B 1 205 ? -19 -8.844 3.922 1 84.19 205 THR B O 1
ATOM 3690 N N . ARG B 1 206 ? -20.469 -7.059 4.016 1 77.19 206 ARG B N 1
ATOM 3691 C CA . ARG B 1 206 ? -20.172 -6.859 5.434 1 77.19 206 ARG B CA 1
ATOM 3692 C C . ARG B 1 206 ? -20.531 -8.102 6.246 1 77.19 206 ARG B C 1
ATOM 3694 O O . ARG B 1 206 ? -20 -8.305 7.34 1 77.19 206 ARG B O 1
ATOM 3701 N N . HIS B 1 207 ? -21.328 -8.953 5.707 1 72.88 207 HIS B N 1
ATOM 3702 C CA . HIS B 1 207 ? -21.812 -10.133 6.426 1 72.88 207 HIS B CA 1
ATOM 3703 C C . HIS B 1 207 ? -21.047 -11.383 6.008 1 72.88 207 HIS B C 1
ATOM 3705 O O . HIS B 1 207 ? -21.266 -12.461 6.562 1 72.88 207 HIS B O 1
ATOM 3711 N N . SER B 1 208 ? -20.234 -11.141 4.988 1 72.31 208 SER B N 1
ATOM 3712 C CA . SER B 1 208 ? -19.484 -12.305 4.531 1 72.31 208 SER B CA 1
ATOM 3713 C C . SER B 1 208 ? -18.562 -12.828 5.625 1 72.31 208 SER B C 1
ATOM 3715 O O . SER B 1 208 ? -18.016 -12.047 6.398 1 72.31 208 SER B O 1
ATOM 3717 N N . GLN B 1 209 ? -18.703 -14.141 5.914 1 61.19 209 GLN B N 1
ATOM 3718 C CA . GLN B 1 209 ? -17.75 -14.789 6.809 1 61.19 209 GLN B CA 1
ATOM 3719 C C . GLN B 1 209 ? -16.344 -14.734 6.246 1 61.19 209 GLN B C 1
ATOM 3721 O O . GLN B 1 209 ? -16.141 -14.32 5.102 1 61.19 209 GLN B O 1
ATOM 3726 N N . PRO B 1 210 ? -15.453 -15.688 6.703 1 59.38 210 PRO B N 1
ATOM 3727 C CA . PRO B 1 210 ? -14.016 -15.633 6.43 1 59.38 210 PRO B CA 1
ATOM 3728 C C . PRO B 1 210 ? -13.703 -15.523 4.941 1 59.38 210 PRO B C 1
ATOM 3730 O O . PRO B 1 210 ? -14.172 -16.344 4.145 1 59.38 210 PRO B O 1
ATOM 3733 N N . GLY B 1 211 ? -13.398 -14.477 4.445 1 63.91 211 GLY B N 1
ATOM 3734 C CA . GLY B 1 211 ? -12.984 -14.172 3.084 1 63.91 211 GLY B CA 1
ATOM 3735 C C . GLY B 1 211 ? -11.594 -14.688 2.754 1 63.91 211 GLY B C 1
ATOM 3736 O O . GLY B 1 211 ? -10.625 -13.93 2.795 1 63.91 211 GLY B O 1
ATOM 3737 N N . LEU B 1 212 ? -11.414 -16.141 2.697 1 77.31 212 LEU B N 1
ATOM 3738 C CA . LEU B 1 212 ? -10.109 -16.672 2.311 1 77.31 212 LEU B CA 1
ATOM 3739 C C . LEU B 1 212 ? -10.055 -16.938 0.81 1 77.31 212 LEU B C 1
ATOM 3741 O O . LEU B 1 212 ? -10.992 -17.5 0.237 1 77.31 212 LEU B O 1
ATOM 3745 N N . LEU B 1 213 ? -9.156 -16.453 0.264 1 84.88 213 LEU B N 1
ATOM 3746 C CA . LEU B 1 213 ? -8.789 -16.75 -1.116 1 84.88 213 LEU B CA 1
ATOM 3747 C C . LEU B 1 213 ? -7.539 -17.625 -1.17 1 84.88 213 LEU B C 1
ATOM 3749 O O . LEU B 1 213 ? -6.547 -17.328 -0.499 1 84.88 213 LEU B O 1
ATOM 3753 N N . TRP B 1 214 ? -7.629 -18.75 -1.868 1 88.38 214 TRP B N 1
ATOM 3754 C CA . TRP B 1 214 ? -6.496 -19.656 -1.959 1 88.38 214 TRP B CA 1
ATOM 3755 C C . TRP B 1 214 ? -5.719 -19.438 -3.254 1 88.38 214 TRP B C 1
ATOM 3757 O O . TRP B 1 214 ? -6.273 -19.578 -4.348 1 88.38 214 TRP B O 1
ATOM 3767 N N . LEU B 1 215 ? -4.484 -19.125 -3.102 1 91.12 215 LEU B N 1
ATOM 3768 C CA . LEU B 1 215 ? -3.615 -18.875 -4.246 1 91.12 215 LEU B CA 1
ATOM 3769 C C . LEU B 1 215 ? -2.652 -20.047 -4.453 1 91.12 215 LEU B C 1
ATOM 3771 O O . LEU B 1 215 ? -1.86 -20.359 -3.564 1 91.12 215 LEU B O 1
ATOM 3775 N N . PRO B 1 216 ? -2.67 -20.672 -5.617 1 91.38 216 PRO B N 1
ATOM 3776 C CA . PRO B 1 216 ? -1.776 -21.812 -5.84 1 91.38 216 PRO B CA 1
ATOM 3777 C C . PRO B 1 216 ? -0.301 -21.422 -5.773 1 91.38 216 PRO B C 1
ATOM 3779 O O . PRO B 1 216 ? 0.123 -20.469 -6.43 1 91.38 216 PRO B O 1
ATOM 3782 N N . LEU B 1 217 ? 0.47 -22.266 -5.074 1 91.69 217 LEU B N 1
ATOM 3783 C CA . LEU B 1 217 ? 1.896 -22 -4.93 1 91.69 217 LEU B CA 1
ATOM 3784 C C . LEU B 1 217 ? 2.625 -22.203 -6.254 1 91.69 217 LEU B C 1
ATOM 3786 O O . LEU B 1 217 ? 3.654 -21.562 -6.5 1 91.69 217 LEU B O 1
ATOM 3790 N N . THR B 1 218 ? 2.078 -23.031 -7.098 1 91.19 218 THR B N 1
ATOM 3791 C CA . THR B 1 218 ? 2.689 -23.266 -8.398 1 91.19 218 THR B CA 1
ATOM 3792 C C . THR B 1 218 ? 2.701 -22 -9.234 1 91.19 218 THR B C 1
ATOM 3794 O O . THR B 1 218 ? 3.592 -21.797 -10.062 1 91.19 218 THR B O 1
ATOM 3797 N N . LEU B 1 219 ? 1.733 -21.141 -8.961 1 91.69 219 LEU B N 1
ATOM 3798 C CA . LEU B 1 219 ? 1.647 -19.875 -9.695 1 91.69 219 LEU B CA 1
ATOM 3799 C C . LEU B 1 219 ? 2.4 -18.766 -8.969 1 91.69 219 LEU B C 1
ATOM 3801 O O . LEU B 1 219 ? 2.969 -17.875 -9.602 1 91.69 219 LEU B O 1
ATOM 3805 N N . LEU B 1 220 ? 2.424 -18.812 -7.652 1 91.81 220 LEU B N 1
ATOM 3806 C CA . LEU B 1 220 ? 3.096 -17.797 -6.852 1 91.81 220 LEU B CA 1
ATOM 3807 C C . LEU B 1 220 ? 4.609 -17.984 -6.891 1 91.81 220 LEU B C 1
ATOM 3809 O O . LEU B 1 220 ? 5.363 -17.031 -6.691 1 91.81 220 LEU B O 1
ATOM 3813 N N . MET B 1 221 ? 4.988 -19.188 -7.102 1 91.56 221 MET B N 1
ATOM 3814 C CA . MET B 1 221 ? 6.41 -19.531 -7.113 1 91.56 221 MET B CA 1
ATOM 3815 C C . MET B 1 221 ? 6.773 -20.281 -8.383 1 91.56 221 MET B C 1
ATOM 3817 O O . MET B 1 221 ? 7.191 -21.453 -8.32 1 91.56 221 MET B O 1
ATOM 3821 N N . PRO B 1 222 ? 6.754 -19.516 -9.445 1 88.56 222 PRO B N 1
ATOM 3822 C CA . PRO B 1 222 ? 7.086 -20.188 -10.695 1 88.56 222 PRO B CA 1
ATOM 3823 C C . PRO B 1 222 ? 8.492 -20.781 -10.695 1 88.56 222 PRO B C 1
ATOM 3825 O O . PRO B 1 222 ? 9.438 -20.125 -10.242 1 88.56 222 PRO B O 1
ATOM 3828 N N . GLY B 1 223 ? 8.602 -22.062 -11.188 1 86.88 223 GLY B N 1
ATOM 3829 C CA . GLY B 1 223 ? 9.898 -22.703 -11.297 1 86.88 223 GLY B CA 1
ATOM 3830 C C . GLY B 1 223 ? 10.336 -23.391 -10.016 1 86.88 223 GLY B C 1
ATOM 3831 O O . GLY B 1 223 ? 11.359 -24.062 -9.984 1 86.88 223 GLY B O 1
ATOM 3832 N N . SER B 1 224 ? 9.547 -23.219 -8.969 1 88.31 224 SER B N 1
ATOM 3833 C CA . SER B 1 224 ? 9.906 -23.859 -7.707 1 88.31 224 SER B CA 1
ATOM 3834 C C . SER B 1 224 ? 9.734 -25.375 -7.793 1 88.31 224 SER B C 1
ATOM 3836 O O . SER B 1 224 ? 8.914 -25.875 -8.562 1 88.31 224 SER B O 1
ATOM 3838 N N . SER B 1 225 ? 10.539 -26.047 -6.977 1 91.12 225 SER B N 1
ATOM 3839 C CA . SER B 1 225 ? 10.453 -27.5 -6.934 1 91.12 225 SER B CA 1
ATOM 3840 C C . SER B 1 225 ? 9.281 -27.969 -6.07 1 91.12 225 SER B C 1
ATOM 3842 O O . SER B 1 225 ? 8.734 -27.188 -5.289 1 91.12 225 SER B O 1
ATOM 3844 N N . ARG B 1 226 ? 8.93 -29.281 -6.273 1 90.44 226 ARG B N 1
ATOM 3845 C CA . ARG B 1 226 ? 7.891 -29.875 -5.445 1 90.44 226 ARG B CA 1
ATOM 3846 C C . ARG B 1 226 ? 8.281 -29.859 -3.973 1 90.44 226 ARG B C 1
ATOM 3848 O O . ARG B 1 226 ? 7.441 -29.656 -3.1 1 90.44 226 ARG B O 1
ATOM 3855 N N . ALA B 1 227 ? 9.5 -30.031 -3.719 1 91.12 227 ALA B N 1
ATOM 3856 C CA . ALA B 1 227 ? 10 -30.062 -2.346 1 91.12 227 ALA B CA 1
ATOM 3857 C C . ALA B 1 227 ? 9.859 -28.703 -1.683 1 91.12 227 ALA B C 1
ATOM 3859 O O . ALA B 1 227 ? 9.43 -28.609 -0.53 1 91.12 227 ALA B O 1
ATOM 3860 N N . GLU B 1 228 ? 10.188 -27.672 -2.408 1 86.88 228 GLU B N 1
ATOM 3861 C CA . GLU B 1 228 ? 10.047 -26.328 -1.873 1 86.88 228 GLU B CA 1
ATOM 3862 C C . GLU B 1 228 ? 8.602 -26.016 -1.519 1 86.88 228 GLU B C 1
ATOM 3864 O O . GLU B 1 228 ? 8.32 -25.469 -0.452 1 86.88 228 GLU B O 1
ATOM 3869 N N . ARG B 1 229 ? 7.781 -26.438 -2.379 1 88.56 229 ARG B N 1
ATOM 3870 C CA . ARG B 1 229 ? 6.367 -26.172 -2.148 1 88.56 229 ARG B CA 1
ATOM 3871 C C . ARG B 1 229 ? 5.828 -27 -0.998 1 88.56 229 ARG B C 1
ATOM 3873 O O . ARG B 1 229 ? 4.969 -26.547 -0.24 1 88.56 229 ARG B O 1
ATOM 3880 N N . ALA B 1 230 ? 6.316 -28.203 -0.925 1 87.69 230 ALA B N 1
ATOM 3881 C CA . ALA B 1 230 ? 5.902 -29.062 0.18 1 87.69 230 ALA B CA 1
ATOM 3882 C C . ALA B 1 230 ? 6.324 -28.469 1.522 1 87.69 230 ALA B C 1
ATOM 3884 O O . ALA B 1 230 ? 5.543 -28.469 2.477 1 87.69 230 ALA B O 1
ATOM 3885 N N . VAL B 1 231 ? 7.496 -27.969 1.569 1 83.62 231 VAL B N 1
ATOM 3886 C CA . VAL B 1 231 ? 8 -27.359 2.795 1 83.62 231 VAL B CA 1
ATOM 3887 C C . VAL B 1 231 ? 7.156 -26.141 3.152 1 83.62 231 VAL B C 1
ATOM 3889 O O . VAL B 1 231 ? 6.777 -25.969 4.312 1 83.62 231 VAL B O 1
ATOM 3892 N N . LEU B 1 232 ? 6.891 -25.391 2.172 1 82.81 232 LEU B N 1
ATOM 3893 C CA . LEU B 1 232 ? 6.09 -24.203 2.414 1 82.81 232 LEU B CA 1
ATOM 3894 C C . LEU B 1 232 ? 4.676 -24.562 2.842 1 82.81 232 LEU B C 1
ATOM 3896 O O . LEU B 1 232 ? 4.102 -23.922 3.729 1 82.81 232 LEU B O 1
ATOM 3900 N N . SER B 1 233 ? 4.195 -25.578 2.203 1 83.5 233 SER B N 1
ATOM 3901 C CA . SER B 1 233 ? 2.865 -26.031 2.584 1 83.5 233 SER B CA 1
ATOM 3902 C C . SER B 1 233 ? 2.832 -26.484 4.039 1 83.5 233 SER B C 1
ATOM 3904 O O . SER B 1 233 ? 1.865 -26.219 4.754 1 83.5 233 SER B O 1
ATOM 3906 N N . ALA B 1 234 ? 3.828 -27.047 4.441 1 79.81 234 ALA B N 1
ATOM 3907 C CA . ALA B 1 234 ? 3.932 -27.469 5.836 1 79.81 234 ALA B CA 1
ATOM 3908 C C . ALA B 1 234 ? 4.008 -26.25 6.766 1 79.81 234 ALA B C 1
ATOM 3910 O O . ALA B 1 234 ? 3.408 -26.25 7.84 1 79.81 234 ALA B O 1
ATOM 3911 N N . ARG B 1 235 ? 4.695 -25.297 6.32 1 75.94 235 ARG B N 1
ATOM 3912 C CA . ARG B 1 235 ? 4.801 -24.062 7.105 1 75.94 235 ARG B CA 1
ATOM 3913 C C . ARG B 1 235 ? 3.445 -23.375 7.227 1 75.94 235 ARG B C 1
ATOM 3915 O O . ARG B 1 235 ? 3.096 -22.859 8.289 1 75.94 235 ARG B O 1
ATOM 3922 N N . ILE B 1 236 ? 2.793 -23.375 6.164 1 75.5 236 ILE B N 1
ATOM 3923 C CA . ILE B 1 236 ? 1.471 -22.75 6.145 1 75.5 236 ILE B CA 1
ATOM 3924 C C . ILE B 1 236 ? 0.542 -23.484 7.105 1 75.5 236 ILE B C 1
ATOM 3926 O O . ILE B 1 236 ? -0.176 -22.859 7.891 1 75.5 236 ILE B O 1
ATOM 3930 N N . ALA B 1 237 ? 0.638 -24.75 7.047 1 74.5 237 ALA B N 1
ATOM 3931 C CA . ALA B 1 237 ? -0.178 -25.562 7.945 1 74.5 237 ALA B CA 1
ATOM 3932 C C . ALA B 1 237 ? 0.194 -25.297 9.398 1 74.5 237 ALA B C 1
ATOM 3934 O O . ALA B 1 237 ? -0.683 -25.141 10.25 1 74.5 237 ALA B O 1
ATOM 3935 N N . ALA B 1 238 ? 1.436 -25.156 9.656 1 71.31 238 ALA B N 1
ATOM 3936 C CA . ALA B 1 238 ? 1.922 -24.922 11.016 1 71.31 238 ALA B CA 1
ATOM 3937 C C . ALA B 1 238 ? 1.542 -23.531 11.508 1 71.31 238 ALA B C 1
ATOM 3939 O O . ALA B 1 238 ? 1.128 -23.359 12.656 1 71.31 238 ALA B O 1
ATOM 3940 N N . ALA B 1 239 ? 1.714 -22.547 10.609 1 66.81 239 ALA B N 1
ATOM 3941 C CA . ALA B 1 239 ? 1.366 -21.172 10.961 1 66.81 239 ALA B CA 1
ATOM 3942 C C . ALA B 1 239 ? -0.125 -21.047 11.258 1 66.81 239 ALA B C 1
ATOM 3944 O O . ALA B 1 239 ? -0.524 -20.266 12.125 1 66.81 239 ALA B O 1
ATOM 3945 N N . GLY B 1 240 ? -0.801 -21.688 10.484 1 62.81 240 GLY B N 1
ATOM 3946 C CA . GLY B 1 240 ? -2.23 -21.703 10.75 1 62.81 240 GLY B CA 1
ATOM 3947 C C . GLY B 1 240 ? -2.57 -22.219 12.133 1 62.81 240 GLY B C 1
ATOM 3948 O O . GLY B 1 240 ? -3.408 -21.641 12.828 1 62.81 240 GLY B O 1
ATOM 3949 N N . LEU B 1 241 ? -1.872 -23.188 12.523 1 63.84 241 LEU B N 1
ATOM 3950 C CA . LEU B 1 241 ? -2.094 -23.766 13.844 1 63.84 241 LEU B CA 1
ATOM 3951 C C . LEU B 1 241 ? -1.664 -22.797 14.938 1 63.84 241 LEU B C 1
ATOM 3953 O O . LEU B 1 241 ? -2.422 -22.531 15.875 1 63.84 241 LEU B O 1
ATOM 3957 N N . LEU B 1 242 ? -0.522 -22.219 14.711 1 62.47 242 LEU B N 1
ATOM 3958 C CA . LEU B 1 242 ? 0.029 -21.312 15.719 1 62.47 242 LEU B CA 1
ATOM 3959 C C . LEU B 1 242 ? -0.738 -20 15.758 1 62.47 242 LEU B C 1
ATOM 396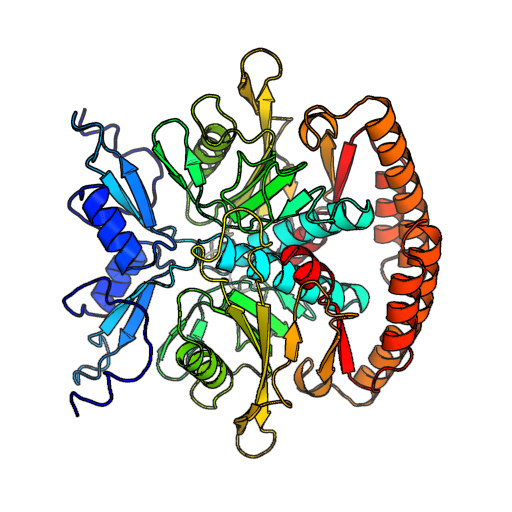1 O O . LEU B 1 242 ? -0.975 -19.438 16.828 1 62.47 242 LEU B O 1
ATOM 3965 N N . GLY B 1 243 ? -0.903 -19.5 14.547 1 59.56 243 GLY B N 1
ATOM 3966 C CA . GLY B 1 243 ? -1.696 -18.281 14.484 1 59.56 243 GLY B CA 1
ATOM 3967 C C . GLY B 1 243 ? -3.064 -18.422 15.125 1 59.56 243 GLY B C 1
ATOM 3968 O O . GLY B 1 243 ? -3.539 -17.516 15.797 1 59.56 243 GLY B O 1
ATOM 3969 N N . GLY B 1 244 ? -3.656 -19.453 14.828 1 56.31 244 GLY B N 1
ATOM 3970 C CA . GLY B 1 244 ? -4.91 -19.734 15.508 1 56.31 244 GLY B CA 1
ATOM 3971 C C . GLY B 1 244 ? -4.785 -19.719 17.016 1 56.31 244 GLY B C 1
ATOM 3972 O O . GLY B 1 244 ? -5.629 -19.141 17.703 1 56.31 244 GLY B O 1
ATOM 3973 N N . LEU B 1 245 ? -3.734 -20.219 17.469 1 58.44 245 LEU B N 1
ATOM 3974 C CA . LEU B 1 245 ? -3.498 -20.234 18.906 1 58.44 245 LEU B CA 1
ATOM 3975 C C . LEU B 1 245 ? -3.254 -18.828 19.438 1 58.44 245 LEU B C 1
ATOM 3977 O O . LEU B 1 245 ? -3.752 -18.469 20.5 1 58.44 245 LEU B O 1
ATOM 3981 N N . TRP B 1 246 ? -2.516 -18.062 18.703 1 57.78 246 TRP B N 1
ATOM 3982 C CA . TRP B 1 246 ? -2.184 -16.703 19.094 1 57.78 246 TRP B CA 1
ATOM 3983 C C . TRP B 1 246 ? -3.432 -15.828 19.141 1 57.78 246 TRP B C 1
ATOM 3985 O O . TRP B 1 246 ? -3.604 -15.031 20.062 1 57.78 246 TRP B O 1
ATOM 3995 N N . ARG B 1 247 ? -4.035 -15.797 18.125 1 53.75 247 ARG B N 1
ATOM 3996 C CA . ARG B 1 247 ? -5.258 -15 18.078 1 53.75 247 ARG B CA 1
ATOM 3997 C C . ARG B 1 247 ? -6.207 -15.391 19.203 1 53.75 247 ARG B C 1
ATOM 3999 O O . ARG B 1 247 ? -6.961 -14.562 19.719 1 53.75 247 ARG B O 1
ATOM 4006 N N . CYS B 1 248 ? -6.152 -16.641 19.578 1 52.03 248 CYS B N 1
ATOM 4007 C CA . CYS B 1 248 ? -6.922 -17.078 20.734 1 52.03 248 CYS B CA 1
ATOM 4008 C C . CYS B 1 248 ? -6.469 -16.328 22 1 52.03 248 CYS B C 1
ATOM 4010 O O . CYS B 1 248 ? -7.273 -16.062 22.891 1 52.03 248 CYS B O 1
ATOM 4012 N N . VAL B 1 249 ? -5.238 -16.094 21.984 1 49.34 249 VAL B N 1
ATOM 4013 C CA . VAL B 1 249 ? -4.695 -15.438 23.156 1 49.34 249 VAL B CA 1
ATOM 4014 C C . VAL B 1 249 ? -4.957 -13.93 23.078 1 49.34 249 VAL B C 1
ATOM 4016 O O . VAL B 1 249 ? -5.207 -13.281 24.109 1 49.34 249 VAL B O 1
ATOM 4019 N N . GLN B 1 250 ? -4.465 -13.445 22.016 1 45.53 250 GLN B N 1
ATOM 4020 C CA . GLN B 1 250 ? -4.641 -12 21.938 1 45.53 250 GLN B CA 1
ATOM 4021 C C . GLN B 1 250 ? -6.09 -11.602 22.219 1 45.53 250 GLN B C 1
ATOM 4023 O O . GLN B 1 250 ? -6.348 -10.664 22.969 1 45.53 250 GLN B O 1
ATOM 4028 N N . LEU B 1 251 ? -6.965 -11.594 21.016 1 44.28 251 LEU B N 1
ATOM 4029 C CA . LEU B 1 251 ? -8.25 -10.914 21.125 1 44.28 251 LEU B CA 1
ATOM 4030 C C . LEU B 1 251 ? -9.219 -11.719 21.984 1 44.28 251 LEU B C 1
ATOM 4032 O O . LEU B 1 251 ? -9.461 -12.898 21.719 1 44.28 251 LEU B O 1
ATOM 4036 N N . PRO B 1 252 ? -9.312 -11.398 23.156 1 41.69 252 PRO B N 1
ATOM 4037 C CA . PRO B 1 252 ? -10.445 -11.961 23.875 1 41.69 252 PRO B CA 1
ATOM 4038 C C . PRO B 1 252 ? -11.664 -12.195 22.984 1 41.69 252 PRO B C 1
ATOM 4040 O O . PRO B 1 252 ? -12.477 -13.086 23.266 1 41.69 252 PRO B O 1
ATOM 4043 N N . VAL B 1 253 ? -12.164 -11.133 22.422 1 37.81 253 VAL B N 1
ATOM 4044 C CA . VAL B 1 253 ? -13.562 -11.195 21.984 1 37.81 253 VAL B CA 1
ATOM 4045 C C . VAL B 1 253 ? -13.703 -12.18 20.844 1 37.81 253 VAL B C 1
ATOM 4047 O O . VAL B 1 253 ? -14.789 -12.727 20.609 1 37.81 253 VAL B O 1
ATOM 4050 N N . TRP B 1 254 ? -12.953 -12.141 19.625 1 41.94 254 TRP B N 1
ATOM 4051 C CA . TRP B 1 254 ? -13.539 -12.891 18.516 1 41.94 254 TRP B CA 1
ATOM 4052 C C . TRP B 1 254 ? -12.883 -14.258 18.359 1 41.94 254 TRP B C 1
ATOM 4054 O O . TRP B 1 254 ? -12 -14.438 17.531 1 41.94 254 TRP B O 1
ATOM 4064 N N . PRO B 1 255 ? -13.023 -15.062 19.297 1 45.31 255 PRO B N 1
ATOM 4065 C CA . PRO B 1 255 ? -12.492 -16.422 19.25 1 45.31 255 PRO B CA 1
ATOM 4066 C C . PRO B 1 255 ? -12.859 -17.156 17.953 1 45.31 255 PRO B C 1
ATOM 4068 O O . PRO B 1 255 ? -12.039 -17.891 17.406 1 45.31 255 PRO B O 1
ATOM 4071 N N . VAL B 1 256 ? -14.062 -16.922 17.656 1 46.12 256 VAL B N 1
ATOM 4072 C CA . VAL B 1 256 ? -14.57 -17.797 16.609 1 46.12 256 VAL B CA 1
ATOM 4073 C C . VAL B 1 256 ? -13.898 -17.469 15.281 1 46.12 256 VAL B C 1
ATOM 4075 O O . VAL B 1 256 ? -13.578 -18.359 14.492 1 46.12 256 VAL B O 1
ATOM 4078 N N . GLN B 1 257 ? -13.664 -16.219 15.133 1 47.47 257 GLN B N 1
ATOM 4079 C CA . GLN B 1 257 ? -13.055 -15.852 13.859 1 47.47 257 GLN B CA 1
ATOM 4080 C C . GLN B 1 257 ? -11.625 -16.375 13.766 1 47.47 257 GLN B C 1
ATOM 4082 O O . GLN B 1 257 ? -11.195 -16.812 12.703 1 47.47 257 GLN B O 1
ATOM 4087 N N . SER B 1 258 ? -11.055 -16.359 14.898 1 50.97 258 SER B N 1
ATOM 4088 C CA . SER B 1 258 ? -9.688 -16.875 14.93 1 50.97 258 SER B CA 1
ATOM 4089 C C . SER B 1 258 ? -9.648 -18.375 14.656 1 50.97 258 SER B C 1
ATOM 4091 O O . SER B 1 258 ? -8.766 -18.859 13.938 1 50.97 258 SER B O 1
ATOM 4093 N N . ALA B 1 259 ? -10.648 -18.969 15.289 1 53.97 259 ALA B N 1
ATOM 4094 C CA . ALA B 1 259 ? -10.68 -20.422 15.07 1 53.97 259 ALA B CA 1
ATOM 4095 C C . ALA B 1 259 ? -10.938 -20.75 13.602 1 53.97 259 ALA B C 1
ATOM 4097 O O . ALA B 1 259 ? -10.344 -21.688 13.055 1 53.97 259 ALA B O 1
ATOM 4098 N N . ARG B 1 260 ? -11.75 -20.062 13.094 1 53.56 260 ARG B N 1
ATOM 4099 C CA . ARG B 1 260 ? -12.07 -20.312 11.695 1 53.56 260 ARG B CA 1
ATOM 4100 C C . ARG B 1 260 ? -10.867 -20.078 10.797 1 53.56 260 ARG B C 1
ATOM 4102 O O . ARG B 1 260 ? -10.617 -20.828 9.859 1 53.56 260 ARG B O 1
ATOM 4109 N N . TRP B 1 261 ? -10.133 -19.156 11.211 1 55.75 261 TRP B N 1
ATOM 4110 C CA . TRP B 1 261 ? -8.914 -18.906 10.461 1 55.75 261 TRP B CA 1
ATOM 4111 C C . TRP B 1 261 ? -7.934 -20.062 10.594 1 55.75 261 TRP B C 1
ATOM 4113 O O . TRP B 1 261 ? -7.324 -20.484 9.609 1 55.75 261 TRP B O 1
ATOM 4123 N N . ALA B 1 262 ? -7.902 -20.438 11.836 1 58.09 262 ALA B N 1
ATOM 4124 C CA . ALA B 1 262 ? -7 -21.547 12.086 1 58.09 262 ALA B CA 1
ATOM 4125 C C . ALA B 1 262 ? -7.441 -22.797 11.312 1 58.09 262 ALA B C 1
ATOM 4127 O O . ALA B 1 262 ? -6.617 -23.469 10.695 1 58.09 262 ALA B O 1
ATOM 4128 N N . MET B 1 263 ? -8.703 -22.922 11.312 1 57.72 263 MET B N 1
ATOM 4129 C CA . MET B 1 263 ? -9.203 -24.141 10.656 1 57.72 263 MET B CA 1
ATOM 4130 C C . MET B 1 263 ? -9.07 -24.016 9.141 1 57.72 263 MET B C 1
ATOM 4132 O O . MET B 1 263 ? -8.703 -24.984 8.477 1 57.72 263 MET B O 1
ATOM 4136 N N . ALA B 1 264 ? -9.43 -22.922 8.625 1 57.78 264 ALA B N 1
ATOM 4137 C CA . ALA B 1 264 ? -9.359 -22.75 7.176 1 57.78 264 ALA B CA 1
ATOM 4138 C C . ALA B 1 264 ? -7.93 -22.906 6.672 1 57.78 264 ALA B C 1
ATOM 4140 O O . ALA B 1 264 ? -7.699 -23.5 5.617 1 57.78 264 ALA B O 1
ATOM 4141 N N . ARG B 1 265 ? -7.125 -22.547 7.566 1 60 265 ARG B N 1
ATOM 4142 C CA . ARG B 1 265 ? -5.723 -22.641 7.164 1 60 265 ARG B CA 1
ATOM 4143 C C . ARG B 1 265 ? -5.203 -24.062 7.312 1 60 265 ARG B C 1
ATOM 4145 O O . ARG B 1 265 ? -4.379 -24.516 6.516 1 60 265 ARG B O 1
ATOM 4152 N N . TRP B 1 266 ? -5.805 -24.688 8.328 1 62.03 266 TRP B N 1
ATOM 4153 C CA . TRP B 1 266 ? -5.371 -26.062 8.57 1 62.03 266 TRP B CA 1
ATOM 4154 C C . TRP B 1 266 ? -5.984 -27 7.543 1 62.03 266 TRP B C 1
ATOM 4156 O O . TRP B 1 266 ? -5.352 -27.984 7.133 1 62.03 266 TRP B O 1
ATOM 4166 N N . CYS B 1 267 ? -7.098 -26.562 7.16 1 63.66 267 CYS B N 1
ATOM 4167 C CA . CYS B 1 267 ? -7.777 -27.469 6.246 1 63.66 267 CYS B CA 1
ATOM 4168 C C . CYS B 1 267 ? -7.676 -26.984 4.809 1 63.66 267 CYS B C 1
ATOM 4170 O O . CYS B 1 267 ? -8.383 -27.469 3.926 1 63.66 267 CYS B O 1
ATOM 4172 N N . GLY B 1 268 ? -6.883 -26.156 4.691 1 71.12 268 GLY B N 1
ATOM 4173 C CA . GLY B 1 268 ? -6.781 -25.609 3.35 1 71.12 268 GLY B CA 1
ATOM 4174 C C . GLY B 1 268 ? -6.07 -26.531 2.377 1 71.12 268 GLY B C 1
ATOM 4175 O O . GLY B 1 268 ? -5.473 -27.531 2.785 1 71.12 268 GLY B O 1
ATOM 4176 N N . PRO B 1 269 ? -6.395 -26.281 1.081 1 78.44 269 PRO B N 1
ATOM 4177 C CA . PRO B 1 269 ? -5.746 -27.094 0.06 1 78.44 269 PRO B CA 1
ATOM 4178 C C . PRO B 1 269 ? -4.223 -27.062 0.141 1 78.44 269 PRO B C 1
ATOM 4180 O O . PRO B 1 269 ? -3.645 -26 0.381 1 78.44 269 PRO B O 1
ATOM 4183 N N . TRP B 1 270 ? -3.631 -28.266 0.039 1 83.81 270 TRP B N 1
ATOM 4184 C CA . TRP B 1 270 ? -2.178 -28.375 -0.028 1 83.81 270 TRP B CA 1
ATOM 4185 C C . TRP B 1 270 ? -1.636 -27.609 -1.23 1 83.81 270 TRP B C 1
ATOM 4187 O O . TRP B 1 270 ? -2.229 -27.641 -2.312 1 83.81 270 TRP B O 1
ATOM 4197 N N . GLY B 1 271 ? -0.61 -26.891 -1.049 1 87.12 271 GLY B N 1
ATOM 4198 C CA . GLY B 1 271 ? 0.036 -26.188 -2.15 1 87.12 271 GLY B CA 1
ATOM 4199 C C . GLY B 1 271 ? -0.593 -24.844 -2.453 1 87.12 271 GLY B C 1
ATOM 4200 O O . GLY B 1 271 ? -0.446 -24.328 -3.561 1 87.12 271 GLY B O 1
ATOM 4201 N N . ALA B 1 272 ? -1.365 -24.344 -1.482 1 88.69 272 ALA B N 1
ATOM 4202 C CA . ALA B 1 272 ? -2 -23.047 -1.708 1 88.69 272 ALA B CA 1
ATOM 4203 C C . ALA B 1 272 ? -1.758 -22.109 -0.533 1 88.69 272 ALA B C 1
ATOM 4205 O O . ALA B 1 272 ? -1.702 -22.547 0.619 1 88.69 272 ALA B O 1
ATOM 4206 N N . LEU B 1 273 ? -1.56 -20.828 -0.845 1 87.06 273 LEU B N 1
ATOM 4207 C CA . LEU B 1 273 ? -1.422 -19.766 0.149 1 87.06 273 LEU B CA 1
ATOM 4208 C C . LEU B 1 273 ? -2.777 -19.141 0.473 1 87.06 273 LEU B C 1
ATOM 4210 O O . LEU B 1 273 ? -3.471 -18.656 -0.421 1 87.06 273 LEU B O 1
ATOM 4214 N N . PRO B 1 274 ? -3.131 -19.219 1.721 1 84.62 274 PRO B N 1
ATOM 4215 C CA . PRO B 1 274 ? -4.383 -18.562 2.084 1 84.62 274 PRO B CA 1
ATOM 4216 C C . PRO B 1 274 ? -4.238 -17.047 2.172 1 84.62 274 PRO B C 1
ATOM 4218 O O . PRO B 1 274 ? -3.338 -16.547 2.852 1 84.62 274 PRO B O 1
ATOM 4221 N N . LEU B 1 275 ? -5.016 -16.328 1.472 1 86.25 275 LEU B N 1
ATOM 4222 C CA . LEU B 1 275 ? -5.141 -14.883 1.585 1 86.25 275 LEU B CA 1
ATOM 4223 C C . LEU B 1 275 ? -6.375 -14.508 2.393 1 86.25 275 LEU B C 1
ATOM 4225 O O . LEU B 1 275 ? -7.504 -14.758 1.964 1 86.25 275 LEU B O 1
ATOM 4229 N N . ASP B 1 276 ? -6.09 -13.906 3.523 1 79.69 276 ASP B N 1
ATOM 4230 C CA . ASP B 1 276 ? -7.176 -13.508 4.418 1 79.69 276 ASP B CA 1
ATOM 4231 C C . ASP B 1 276 ? -7.703 -12.125 4.051 1 79.69 276 ASP B C 1
ATOM 4233 O O . ASP B 1 276 ? -6.988 -11.125 4.176 1 79.69 276 ASP B O 1
ATOM 4237 N N . LEU B 1 277 ? -8.961 -12.102 3.645 1 80.5 277 LEU B N 1
ATOM 4238 C CA . LEU B 1 277 ? -9.555 -10.836 3.223 1 80.5 277 LEU B CA 1
ATOM 4239 C C . LEU B 1 277 ? -10.469 -10.281 4.309 1 80.5 277 LEU B C 1
ATOM 4241 O O . LEU B 1 277 ? -11.336 -9.453 4.023 1 80.5 277 LEU B O 1
ATOM 4245 N N . CYS B 1 278 ? -10.258 -10.68 5.512 1 76.25 278 CYS B N 1
ATOM 4246 C CA . CYS B 1 278 ? -11.125 -10.289 6.613 1 76.25 278 CYS B CA 1
ATOM 4247 C C . CYS B 1 278 ? -11.109 -8.781 6.816 1 76.25 278 CYS B C 1
ATOM 4249 O O . CYS B 1 278 ? -12.164 -8.164 7.008 1 76.25 278 CYS B O 1
ATOM 4251 N N . GLN B 1 279 ? -9.945 -8.297 6.828 1 76.62 279 GLN B N 1
ATOM 4252 C CA . GLN B 1 279 ? -9.852 -6.855 7.055 1 76.62 279 GLN B CA 1
ATOM 4253 C C . GLN B 1 279 ? -10.539 -6.078 5.934 1 76.62 279 GLN B C 1
ATOM 4255 O O . GLN B 1 279 ? -11.117 -5.016 6.172 1 76.62 279 GLN B O 1
ATOM 4260 N N . LEU B 1 280 ? -10.422 -6.59 4.781 1 80.81 280 LEU B N 1
ATOM 4261 C CA . LEU B 1 280 ? -11.109 -5.969 3.658 1 80.81 280 LEU B CA 1
ATOM 4262 C C . LEU B 1 280 ? -12.617 -5.988 3.869 1 80.81 280 LEU B C 1
ATOM 4264 O O . LEU B 1 280 ? -13.305 -4.996 3.605 1 80.81 280 LEU B O 1
ATOM 4268 N N . VAL B 1 281 ? -13.133 -7.07 4.328 1 78.94 281 VAL B N 1
ATOM 4269 C CA . VAL B 1 281 ? -14.562 -7.227 4.594 1 78.94 281 VAL B CA 1
ATOM 4270 C C . VAL B 1 281 ? -15 -6.234 5.668 1 78.94 281 VAL B C 1
ATOM 4272 O O . VAL B 1 281 ? -16.078 -5.641 5.57 1 78.94 281 VAL B O 1
ATOM 4275 N N . ARG B 1 282 ? -14.164 -6.066 6.578 1 76.19 282 ARG B N 1
ATOM 4276 C CA . ARG B 1 282 ? -14.5 -5.188 7.695 1 76.19 282 ARG B CA 1
ATOM 4277 C C . ARG B 1 282 ? -14.602 -3.736 7.242 1 76.19 282 ARG B C 1
ATOM 4279 O O . ARG B 1 282 ? -15.266 -2.924 7.887 1 76.19 282 ARG B O 1
ATOM 4286 N N . THR B 1 283 ? -13.961 -3.379 6.188 1 74.81 283 THR B N 1
ATOM 4287 C CA . THR B 1 283 ? -14.055 -2.016 5.676 1 74.81 283 THR B CA 1
ATOM 4288 C C . THR B 1 283 ? -15.445 -1.748 5.102 1 74.81 283 THR B C 1
ATOM 4290 O O . THR B 1 283 ? -15.812 -0.594 4.879 1 74.81 283 THR B O 1
ATOM 4293 N N . LEU B 1 284 ? -16.219 -2.732 4.762 1 72.25 284 LEU B N 1
ATOM 4294 C CA . LEU B 1 284 ? -17.516 -2.609 4.109 1 72.25 284 LEU B CA 1
ATOM 4295 C C . LEU B 1 284 ? -18.609 -2.311 5.129 1 72.25 284 LEU B C 1
ATOM 4297 O O . LEU B 1 284 ? -19.766 -2.041 4.754 1 72.25 284 LEU B O 1
ATOM 4301 N N . GLY B 1 285 ? -18.359 -2.326 6.504 1 61 285 GLY B N 1
ATOM 4302 C CA . GLY B 1 285 ? -19.391 -2.07 7.496 1 61 285 GLY B CA 1
ATOM 4303 C C . GLY B 1 285 ? -18.922 -1.18 8.633 1 61 285 GLY B C 1
ATOM 4304 O O . GLY B 1 285 ? -17.719 -0.952 8.789 1 61 285 GLY B O 1
#